Protein 9Q1B (pdb70)

Radius of gyration: 26.71 Å; Cα contacts (8 Å, |Δi|>4): 806; chains: 3; bounding box: 61×84×49 Å

InterPro domains:
  IPR002703 Levivirus coat protein [PF01819] (4-130)
  IPR015954 Bacteriophage RNA-type, capsid [G3DSA:3.30.380.10] (2-130)
  IPR015954 Bacteriophage RNA-type, capsid [SSF55405] (3-130)

Foldseek 3Di:
DDPQAKDFPACPPPPPTWIWHFDDCPPQKTKTWTPDPPQQIKIKIWHKDCPDPFKIKIKIKIKHFQWDWDQDPNRTDIHGPDIDMDIDIDMDTPPQDPVNVVVVVVVVCVCCDPPDQVVVQVVVVHDGD/DDDQAKDFPADDPPPPTWIWGWDDCPPNKTKTWTPAPPLAIWMKIWDWDAPDPFKIKIWIKIKHFADVVDDGPDDDPDSVVTIDMDTDMDIDTPPQDPVNVVVVVVVVCVVCPPPDDPVVQVVVVHDHD/DDPQAKDFPACPDPPPTFIWHWDDCPPNKTKTWTDDDRQQIKIKIWHWDCPDPFKIKMKIKIKHFQWDWDADPNDIDIHGPDIDMDIDMDIDTPPQDPVNVVVVVVVVCVCCDPPDQPVVQVVVVHDHD

Nearest PDB structures (foldseek):
  1aq3-assembly1_A  TM=1.005E+00  e=5.601E-22  Escherichia phage MS2
  2c4y-assembly1_A-15  TM=1.005E+00  e=6.259E-22  Escherichia phage MS2
  1mst-assembly1_C  TM=9.933E-01  e=1.032E-21  Escherichia phage MS2
  1aq4-assembly1_C  TM=9.917E-01  e=3.133E-21  unclassified
  1frs-assembly1_A  TM=1.000E+00  e=2.446E-20  Enterobacteria phage fr

Sequence (387 aa):
ASNFTQFVLVDNGGTGDVTVAPSNFANGVAEWISSNSRSQAYKVTCSVRQSSAQNRKYTIKVEVPKVATQTVGGVELPVAAWRSYLNMELTIPIFATNSDCELIVKAMQGLLKDGNPIPSAIAANSGIYASNFTQFVLVDNGGTGDVTVAPSNFANGVAEWISSNSRSQAYKVTCSVRQSSAQNRKYTIKVEVPKVATQTVGGVELPVAAWRSYLNMELTIPIFATNSDCELIVKAMQGLLKDGNPIPSAIAANSGIYASNFTQFVLVDNGGTGDVTVAPSNFANGVAEWISSNSRSQAYKVTCSVRQSSAQNRKYTIKVEVPKVATQTVGGVELPVAAWRSYLNMELTIPIFATNSDCELIVKAMQGLLKDGNPIPSAIAANSGIY

Organism: Escherichia phage MS2 (NCBI:txid12022)

Secondary structure (DSSP, 8-state):
--S---EEEE-SSSSS-EEEEEEE-GGG-EEEEESS-TTT--EEEEEEEEEETTEEEEEEEEEEEEEEEEEETTEEEEEEEEEEEEEEEEEEETT--HHHHHHHHHHHHHHT-TTSHHHHHHHTT----/------EEEE-STTSS-EEEEEEE-GGG-EEEE-SS-TTTS-EEEEEEEE-SSSEEEEEEEEEEE--TT--TTS--SSGGGTEEEEEEEEEEETT--HHHHHHHHHHHHHHT-TTSHHHHHHHTT----/--S-S-EEEE--TTSS-EEEEEEE-GGG-EEEEESS-GGG--EEEEEEEEEETTEEEEEEEEEEEEEEEEEETTEEEEEEEEEEEEEEEEEEETT--HHHHHHHHHHHHHHT-TTSHHHHHHHTT----

B-factor: mean 12.15, std 10.28, range [1.34, 68.84]

Structure (mmCIF, N/CA/C/O backbone):
data_9Q1B
#
_entry.id   9Q1B
#
_cell.length_a   1.00
_cell.length_b   1.00
_cell.length_c   1.00
_cell.angle_alpha   90.00
_cell.angle_beta   90.00
_cell.angle_gamma   90.00
#
_symmetry.space_group_name_H-M   'P 1'
#
loop_
_entity.id
_entity.type
_entity.pdbx_description
1 polymer 'Capsid protein'
2 water water
#
loop_
_atom_site.group_PDB
_atom_site.id
_atom_site.type_symbol
_atom_site.label_atom_id
_atom_site.label_alt_id
_atom_site.label_comp_id
_atom_site.label_asym_id
_atom_site.label_entity_id
_atom_site.label_seq_id
_atom_site.pdbx_PDB_ins_code
_atom_site.Cartn_x
_atom_site.Cartn_y
_atom_site.Cartn_z
_atom_site.occupancy
_atom_site.B_iso_or_equiv
_atom_site.auth_seq_id
_atom_site.auth_comp_id
_atom_site.auth_asym_id
_atom_site.auth_atom_id
_atom_site.pdbx_PDB_model_num
ATOM 1 N N . ALA A 1 1 ? 107.86469 175.91733 103.14164 1.000 28.03033 1 ALA A N 1
ATOM 2 C CA . ALA A 1 1 ? 109.16083 175.78651 102.48738 1.000 26.39047 1 ALA A CA 1
ATOM 3 C C . ALA A 1 1 ? 110.20690 176.65988 103.17090 1.000 22.57187 1 ALA A C 1
ATOM 4 O O . ALA A 1 1 ? 109.87545 177.67739 103.77677 1.000 22.00135 1 ALA A O 1
ATOM 6 N N . SER A 1 2 ? 111.46919 176.24913 103.07081 1.000 21.96324 2 SER A N 1
ATOM 7 C CA . SER A 1 2 ? 112.55854 177.01114 103.66563 1.000 14.83143 2 SER A CA 1
ATOM 8 C C . SER A 1 2 ? 112.63830 178.40557 103.05727 1.000 13.89844 2 SER A C 1
ATOM 9 O O . SER A 1 2 ? 112.45652 178.58659 101.85077 1.000 19.20995 2 SER A O 1
ATOM 12 N N . ASN A 1 3 ? 112.90409 179.39707 103.90391 1.000 9.14264 3 ASN A N 1
ATOM 13 C CA . ASN A 1 3 ? 113.12373 180.76204 103.44638 1.000 8.49854 3 ASN A CA 1
ATOM 14 C C . ASN A 1 3 ? 114.59457 181.06797 103.19142 1.000 8.31800 3 ASN A C 1
ATOM 15 O O . ASN A 1 3 ? 114.91921 182.19117 102.79610 1.000 11.10274 3 ASN A O 1
ATOM 20 N N . PHE A 1 4 ? 115.48585 180.10080 103.41645 1.000 8.26203 4 PHE A N 1
ATOM 21 C CA . PHE A 1 4 ? 116.92342 180.28238 103.21053 1.000 7.96115 4 PHE A CA 1
ATOM 22 C C . PHE A 1 4 ? 117.23542 179.99529 101.74322 1.000 8.18168 4 PHE A C 1
ATOM 23 O O . PHE A 1 4 ? 117.72624 178.92813 101.37235 1.000 11.81285 4 PHE A O 1
ATOM 31 N N . THR A 1 5 ? 116.94030 180.97596 100.89159 1.000 8.87341 5 THR A N 1
ATOM 32 C CA . THR A 1 5 ? 117.09378 180.82458 99.45134 1.000 9.21250 5 THR A CA 1
ATOM 33 C C . THR A 1 5 ? 117.95109 181.95255 98.89068 1.000 7.45962 5 THR A C 1
ATOM 34 O O . THR A 1 5 ? 118.17275 182.97711 99.54017 1.000 11.26546 5 THR A O 1
ATOM 38 N N . GLN A 1 6 ? 118.43527 181.74920 97.66744 1.000 9.11948 6 GLN A N 1
ATOM 39 C CA . GLN A 1 6 ? 119.22122 182.77523 96.99705 1.000 5.96111 6 GLN A CA 1
ATOM 40 C C . GLN A 1 6 ? 118.32179 183.90509 96.50644 1.000 8.62366 6 GLN A C 1
ATOM 41 O O . GLN A 1 6 ? 117.13371 183.71226 96.23610 1.000 11.85239 6 GLN A O 1
ATOM 47 N N . PHE A 1 7 ? 118.90245 185.09807 96.39300 1.000 6.91071 7 PHE A N 1
ATOM 48 C CA . PHE A 1 7 ? 118.15306 186.26062 95.94128 1.000 7.48828 7 PHE A CA 1
ATOM 49 C C . PHE A 1 7 ? 119.10011 187.24905 95.27685 1.000 6.77650 7 PHE A C 1
ATOM 50 O O . PHE A 1 7 ? 120.31566 187.21070 95.47918 1.000 8.50023 7 PHE A O 1
ATOM 58 N N . VAL A 1 8 ? 118.52056 188.14016 94.47810 1.000 8.31356 8 VAL A N 1
ATOM 59 C CA . VAL A 1 8 ? 119.28737 189.14265 93.74562 1.000 10.73742 8 VAL A CA 1
ATOM 60 C C . VAL A 1 8 ? 119.56178 190.31201 94.68536 1.000 10.42007 8 VAL A C 1
ATOM 61 O O . VAL A 1 8 ? 118.64430 191.04031 95.06901 1.000 16.14726 8 VAL A O 1
ATOM 65 N N . LEU A 1 9 ? 120.82817 190.48667 95.06646 1.000 8.99495 9 LEU A N 1
ATOM 66 C CA . LEU A 1 9 ? 121.19163 191.60969 95.92336 1.000 6.31089 9 LEU A CA 1
ATOM 67 C C . LEU A 1 9 ? 121.20256 192.92056 95.14505 1.000 8.25041 9 LEU A C 1
ATOM 68 O O . LEU A 1 9 ? 120.71737 193.94542 95.63712 1.000 11.17283 9 LEU A O 1
ATOM 73 N N . VAL A 1 10 ? 121.75172 192.90909 93.93347 1.000 11.41347 10 VAL A N 1
ATOM 74 C CA . VAL A 1 10 ? 121.81797 194.08884 93.07831 1.000 9.53449 10 VAL A CA 1
ATOM 75 C C . VAL A 1 10 ? 121.13186 193.75415 91.76379 1.000 10.94248 10 VAL A C 1
ATOM 76 O O . VAL A 1 10 ? 121.60639 192.89358 91.01263 1.000 18.98093 10 VAL A O 1
ATOM 80 N N . ASP A 1 11 ? 120.02974 194.43968 91.47902 1.000 13.32998 11 ASP A N 1
ATOM 81 C CA . ASP A 1 11 ? 119.24745 194.20407 90.27159 1.000 22.91186 11 ASP A CA 1
ATOM 82 C C . ASP A 1 11 ? 119.66035 195.22198 89.21444 1.000 31.58695 11 ASP A C 1
ATOM 83 O O . ASP A 1 11 ? 119.37594 196.41679 89.34735 1.000 31.57603 11 ASP A O 1
ATOM 88 N N . ASN A 1 12 ? 120.33192 194.74564 88.16830 1.000 33.48505 12 ASN A N 1
ATOM 89 C CA . ASN A 1 12 ? 120.74109 195.57608 87.04492 1.000 36.05664 12 ASN A CA 1
ATOM 90 C C . ASN A 1 12 ? 119.83879 195.39945 85.83067 1.000 41.77291 12 ASN A C 1
ATOM 91 O O . ASN A 1 12 ? 120.20505 195.82545 84.73134 1.000 47.86021 12 ASN A O 1
ATOM 96 N N . GLY A 1 13 ? 118.67458 194.78228 86.00236 1.000 42.47472 13 GLY A N 1
ATOM 97 C CA . GLY A 1 13 ? 117.74521 194.57556 84.91397 1.000 47.57824 13 GLY A CA 1
ATOM 98 C C . GLY A 1 13 ? 117.83110 193.23426 84.22230 1.000 56.09944 13 GLY A C 1
ATOM 99 O O . GLY A 1 13 ? 117.23781 193.07500 83.14972 1.000 62.93115 13 GLY A O 1
ATOM 100 N N . GLY A 1 14 ? 118.54598 192.26786 84.79507 1.000 51.76356 14 GLY A N 1
ATOM 101 C CA . GLY A 1 14 ? 118.67533 190.94148 84.23238 1.000 51.09164 14 GLY A CA 1
ATOM 102 C C . GLY A 1 14 ? 120.06254 190.60667 83.72914 1.000 54.75420 14 GLY A C 1
ATOM 103 O O . GLY A 1 14 ? 120.40366 189.41997 83.64062 1.000 57.50546 14 GLY A O 1
ATOM 104 N N . THR A 1 15 ? 120.87107 191.61050 83.39972 1.000 53.07698 15 THR A N 1
ATOM 105 C CA . THR A 1 15 ? 122.24051 191.41066 82.94650 1.000 56.14775 15 THR A CA 1
ATOM 106 C C . THR A 1 15 ? 123.18554 192.09230 83.92316 1.000 49.59338 15 THR A C 1
ATOM 107 O O . THR A 1 15 ? 123.04013 193.28699 84.20114 1.000 48.76957 15 THR A O 1
ATOM 111 N N . GLY A 1 16 ? 124.15320 191.33703 84.43492 1.000 40.30618 16 GLY A N 1
ATOM 112 C CA . GLY A 1 16 ? 125.05114 191.85842 85.44186 1.000 39.85544 16 GLY A CA 1
ATOM 113 C C . GLY A 1 16 ? 124.48194 191.90180 86.84063 1.000 36.18039 16 GLY A C 1
ATOM 114 O O . GLY A 1 16 ? 125.07512 192.54767 87.71155 1.000 35.80247 16 GLY A O 1
ATOM 115 N N . ASP A 1 17 ? 123.34803 191.24602 87.08166 1.000 34.83864 17 ASP A N 1
ATOM 116 C CA . ASP A 1 17 ? 122.77217 191.20844 88.41916 1.000 25.83853 17 ASP A CA 1
ATOM 117 C C . ASP A 1 17 ? 123.70980 190.49360 89.38170 1.000 21.57805 17 ASP A C 1
ATOM 118 O O . ASP A 1 17 ? 124.37847 189.52263 89.01834 1.000 27.47280 17 ASP A O 1
ATOM 123 N N . VAL A 1 18 ? 123.75826 190.97966 90.61650 1.000 15.41360 18 VAL A N 1
ATOM 124 C CA . VAL A 1 18 ? 124.55232 190.36316 91.67059 1.000 11.51658 18 VAL A CA 1
ATOM 125 C C . VAL A 1 18 ? 123.63177 189.47024 92.48818 1.000 12.60597 18 VAL A C 1
ATOM 126 O O . VAL A 1 18 ? 122.69196 189.95366 93.12989 1.000 14.75341 18 VAL A O 1
ATOM 130 N N . THR A 1 19 ? 123.89958 188.17001 92.46411 1.000 12.82688 19 THR A N 1
ATOM 131 C CA . THR A 1 19 ? 123.12033 187.18635 93.19894 1.000 11.12214 19 THR A CA 1
ATOM 132 C C . THR A 1 19 ? 123.95194 186.63602 94.34820 1.000 7.35598 19 THR A C 1
ATOM 133 O O . THR A 1 19 ? 125.14502 186.36299 94.18826 1.000 11.25728 19 THR A O 1
ATOM 137 N N . VAL A 1 20 ? 123.32284 186.49318 95.51001 1.000 6.30629 20 VAL A N 1
ATOM 138 C CA . VAL A 1 20 ? 123.93916 185.86593 96.67013 1.000 3.96044 20 VAL A CA 1
ATOM 139 C C . VAL A 1 20 ? 123.13026 184.62603 97.02256 1.000 3.96670 20 VAL A C 1
ATOM 140 O O . VAL A 1 20 ? 121.89639 184.63717 96.95775 1.000 8.69311 20 VAL A O 1
ATOM 144 N N . ALA A 1 21 ? 123.82912 183.55299 97.37780 1.000 3.10314 21 ALA A N 1
ATOM 145 C CA . ALA A 1 21 ? 123.20160 182.27469 97.65743 1.000 3.95758 21 ALA A CA 1
ATOM 146 C C . ALA A 1 21 ? 123.58471 181.79499 99.05118 1.000 2.84193 21 ALA A C 1
ATOM 147 O O . ALA A 1 21 ? 124.64024 182.17277 99.56722 1.000 3.30396 21 ALA A O 1
ATOM 149 N N . PRO A 1 22 ? 122.74377 180.97815 99.68951 1.000 4.62297 22 PRO A N 1
ATOM 150 C CA . PRO A 1 22 ? 123.07120 180.49061 101.03503 1.000 2.88034 22 PRO A CA 1
ATOM 151 C C . PRO A 1 22 ? 124.42185 179.79189 101.05716 1.000 2.38153 22 PRO A C 1
ATOM 152 O O . PRO A 1 22 ? 124.74644 178.99929 100.17174 1.000 6.13885 22 PRO A O 1
ATOM 156 N N . SER A 1 23 ? 125.21417 180.09918 102.08195 1.000 2.31267 23 SER A N 1
ATOM 157 C CA . SER A 1 23 ? 126.57241 179.58201 102.18263 1.000 2.93118 23 SER A CA 1
ATOM 158 C C . SER A 1 23 ? 126.94695 179.03533 103.55148 1.000 4.06935 23 SER A C 1
ATOM 159 O O . SER A 1 23 ? 127.88120 178.22871 103.62539 1.000 5.65173 23 SER A O 1
ATOM 162 N N . ASN A 1 24 ? 126.27219 179.43702 104.62748 1.000 3.06164 24 ASN A N 1
ATOM 163 C CA . ASN A 1 24 ? 126.62229 178.96034 105.95803 1.000 3.23532 24 ASN A CA 1
ATOM 164 C C . ASN A 1 24 ? 125.48368 179.26930 106.92063 1.000 3.64432 24 ASN A C 1
ATOM 165 O O . ASN A 1 24 ? 124.82517 180.30384 106.79847 1.000 7.66792 24 ASN A O 1
ATOM 170 N N . PHE A 1 25 ? 125.26043 178.36094 107.87431 1.000 4.71676 25 PHE A N 1
ATOM 171 C CA . PHE A 1 25 ? 124.34426 178.59828 108.98460 1.000 4.18524 25 PHE A CA 1
ATOM 172 C C . PHE A 1 25 ? 124.99378 178.23507 110.31538 1.000 4.86146 25 PHE A C 1
ATOM 173 O O . PHE A 1 25 ? 124.29061 178.00775 111.30349 1.000 9.97061 25 PHE A O 1
ATOM 181 N N . ALA A 1 26 ? 126.32046 178.16971 110.35799 1.000 7.62416 26 ALA A N 1
ATOM 182 C CA . ALA A 1 26 ? 127.01291 177.79003 111.58012 1.000 7.72610 26 ALA A CA 1
ATOM 183 C C . ALA A 1 26 ? 126.83677 178.85494 112.65525 1.000 9.78197 26 ALA A C 1
ATOM 184 O O . ALA A 1 26 ? 126.83710 180.05511 112.36972 1.000 9.77032 26 ALA A O 1
ATOM 186 N N . ASN A 1 27 ? 126.67710 178.40074 113.89891 1.000 8.13632 27 ASN A N 1
ATOM 187 C CA . ASN A 1 27 ? 126.55667 179.25910 115.07670 1.000 8.63149 27 ASN A CA 1
ATOM 188 C C . ASN A 1 27 ? 125.32147 180.15526 115.03031 1.000 8.41081 27 ASN A C 1
ATOM 189 O O . ASN A 1 27 ? 125.27080 181.18062 115.71451 1.000 15.60208 27 ASN A O 1
ATOM 194 N N . GLY A 1 28 ? 124.31710 179.78817 114.24043 1.000 4.92341 28 GLY A N 1
ATOM 195 C CA . GLY A 1 28 ? 123.07264 180.52695 114.20872 1.000 7.19835 28 GLY A CA 1
ATOM 196 C C . GLY A 1 28 ? 123.07976 181.78747 113.37568 1.000 6.34503 28 GLY A C 1
ATOM 197 O O . GLY A 1 28 ? 122.16337 182.60440 113.51549 1.000 10.45344 28 GLY A O 1
ATOM 198 N N . VAL A 1 29 ? 124.07699 181.97773 112.51829 1.000 5.16826 29 VAL A N 1
ATOM 199 C CA . VAL A 1 29 ? 124.16451 183.14698 111.65111 1.000 4.40627 29 VAL A CA 1
ATOM 200 C C . VAL A 1 29 ? 123.98186 182.67132 110.21686 1.000 3.19822 29 VAL A C 1
ATOM 201 O O . VAL A 1 29 ? 124.81631 181.92517 109.69072 1.000 6.96449 29 VAL A O 1
ATOM 205 N N . ALA A 1 30 ? 122.89504 183.09839 109.57930 1.000 1.74802 30 ALA A N 1
ATOM 206 C CA . ALA A 1 30 ? 122.65787 182.76069 108.18292 1.000 2.72038 30 ALA A CA 1
ATOM 207 C C . ALA A 1 30 ? 123.52462 183.63997 107.29197 1.000 2.51632 30 ALA A C 1
ATOM 208 O O . ALA A 1 30 ? 123.55445 184.86104 107.46049 1.000 3.58252 30 ALA A O 1
ATOM 210 N N . GLU A 1 31 ? 124.22542 183.02039 106.34436 1.000 3.22696 31 GLU A N 1
ATOM 211 C CA . GLU A 1 31 ? 125.17057 183.71215 105.47790 1.000 2.00180 31 GLU A CA 1
ATOM 212 C C . GLU A 1 31 ? 124.81590 183.47880 104.01587 1.000 2.13737 31 GLU A C 1
ATOM 213 O O . GLU A 1 31 ? 124.45180 182.36593 103.62503 1.000 4.55882 31 GLU A O 1
ATOM 219 N N . TRP A 1 32 ? 124.91449 184.53961 103.21791 1.000 1.81310 32 TRP A N 1
ATOM 220 C CA . TRP A 1 32 ? 124.83378 184.47531 101.76537 1.000 2.34770 32 TRP A CA 1
ATOM 221 C C . TRP A 1 32 ? 126.11559 185.06107 101.18752 1.000 2.08863 32 TRP A C 1
ATOM 222 O O . TRP A 1 32 ? 126.66348 186.02091 101.73782 1.000 4.40655 32 TRP A O 1
ATOM 233 N N . ILE A 1 33 ? 126.60185 184.48770 100.08449 1.000 3.31634 33 ILE A N 1
ATOM 234 C CA . ILE A 1 33 ? 127.74814 185.04339 99.37071 1.000 1.83171 33 ILE A CA 1
ATOM 235 C C . ILE A 1 33 ? 127.51647 184.93861 97.87022 1.000 2.00969 33 ILE A C 1
ATOM 236 O O . ILE A 1 33 ? 126.80683 184.05103 97.38823 1.000 4.36797 33 ILE A O 1
ATOM 241 N N . SER A 1 34 ? 128.12888 185.85971 97.13129 1.000 3.63401 34 SER A N 1
ATOM 242 C CA . SER A 1 34 ? 128.11125 185.81762 95.67985 1.000 4.73543 34 SER A CA 1
ATOM 243 C C . SER A 1 34 ? 129.08311 184.75347 95.17241 1.000 6.03353 34 SER A C 1
ATOM 244 O O . SER A 1 34 ? 129.93564 184.24876 95.90644 1.000 6.80833 34 SER A O 1
ATOM 247 N N . SER A 1 35 ? 128.94391 184.41139 93.89079 1.000 7.50177 35 SER A N 1
ATOM 248 C CA . SER A 1 35 ? 129.78752 183.39439 93.26104 1.000 10.62468 35 SER A CA 1
ATOM 249 C C . SER A 1 35 ? 131.11686 184.02616 92.84555 1.000 13.83973 35 SER A C 1
ATOM 250 O O . SER A 1 35 ? 131.38557 184.30305 91.67535 1.000 22.79348 35 SER A O 1
ATOM 253 N N . ASN A 1 36 ? 131.95961 184.25429 93.84824 1.000 13.22455 36 ASN A N 1
ATOM 254 C CA . ASN A 1 36 ? 133.30042 184.78448 93.65470 1.000 13.64591 36 ASN A CA 1
ATOM 255 C C . ASN A 1 36 ? 134.22395 184.12463 94.66676 1.000 12.99566 36 ASN A C 1
ATOM 256 O O . ASN A 1 36 ? 133.79848 183.30431 95.48511 1.000 21.52181 36 ASN A O 1
ATOM 261 N N . SER A 1 37 ? 135.49918 184.48952 94.61277 1.000 11.52686 37 SER A N 1
ATOM 262 C CA . SER A 1 37 ? 136.40346 184.13449 95.69211 1.000 10.93248 37 SER A CA 1
ATOM 263 C C . SER A 1 37 ? 135.99008 184.86239 96.96542 1.000 8.27131 37 SER A C 1
ATOM 264 O O . SER A 1 37 ? 135.36442 185.92452 96.92331 1.000 12.20407 37 SER A O 1
ATOM 267 N N . ARG A 1 38 ? 136.33898 184.27142 98.10975 1.000 9.46615 38 ARG A N 1
ATOM 268 C CA . ARG A 1 38 ? 136.01953 184.89548 99.38983 1.000 10.07234 38 ARG A CA 1
ATOM 269 C C . ARG A 1 38 ? 136.63328 186.28586 99.50983 1.000 8.24342 38 ARG A C 1
ATOM 270 O O . ARG A 1 38 ? 136.08792 187.14640 100.20971 1.000 12.53191 38 ARG A O 1
ATOM 278 N N . SER A 1 39 ? 137.76087 186.52497 98.83633 1.000 9.77122 39 SER A N 1
ATOM 279 C CA . SER A 1 39 ? 138.39570 187.83690 98.89883 1.000 7.05086 39 SER A CA 1
ATOM 280 C C . SER A 1 39 ? 137.56731 188.90688 98.19577 1.000 5.95767 39 SER A C 1
ATOM 281 O O . SER A 1 39 ? 137.61403 190.07634 98.59082 1.000 10.96371 39 SER A O 1
ATOM 284 N N . GLN A 1 40 ? 136.80417 188.53495 97.16562 1.000 5.32195 40 GLN A N 1
ATOM 285 C CA . GLN A 1 40 ? 136.06759 189.49793 96.35682 1.000 6.69547 40 GLN A CA 1
ATOM 286 C C . GLN A 1 40 ? 134.55484 189.33570 96.41459 1.000 5.65757 40 GLN A C 1
ATOM 287 O O . GLN A 1 40 ? 133.84810 190.03432 95.67979 1.000 8.81960 40 GLN A O 1
ATOM 293 N N . ALA A 1 41 ? 134.03561 188.44632 97.25082 1.000 7.02130 41 ALA A N 1
ATOM 294 C CA . ALA A 1 41 ? 132.61452 188.14116 97.21995 1.000 7.59231 41 ALA A CA 1
ATOM 295 C C . ALA A 1 41 ? 131.79848 189.18765 97.97007 1.000 5.22980 41 ALA A C 1
ATOM 296 O O . ALA A 1 41 ? 132.26321 189.79955 98.93505 1.000 7.48824 41 ALA A O 1
ATOM 298 N N . TYR A 1 42 ? 130.57118 189.39615 97.50163 1.000 4.33654 42 TYR A N 1
ATOM 299 C CA . TYR A 1 42 ? 129.56551 190.06234 98.31164 1.000 4.86369 42 TYR A CA 1
ATOM 300 C C . TYR A 1 42 ? 129.16397 189.14985 99.46787 1.000 3.81225 42 TYR A C 1
ATOM 301 O O . TYR A 1 42 ? 129.31533 187.92744 99.40680 1.000 8.19173 42 TYR A O 1
ATOM 310 N N . LYS A 1 43 ? 128.65026 189.75350 100.53520 1.000 4.28581 43 LYS A N 1
ATOM 311 C CA . LYS A 1 43 ? 128.31610 188.99672 101.73210 1.000 3.96801 43 LYS A CA 1
ATOM 312 C C . LYS A 1 43 ? 127.06605 189.56949 102.38142 1.000 3.34682 43 LYS A C 1
ATOM 313 O O . LYS A 1 43 ? 126.91866 190.78874 102.49264 1.000 9.50080 43 LYS A O 1
ATOM 319 N N . VAL A 1 44 ? 126.16583 188.68271 102.79963 1.000 2.16109 44 VAL A N 1
ATOM 320 C CA . VAL A 1 44 ? 124.99137 189.04745 103.58349 1.000 2.27876 44 VAL A CA 1
ATOM 321 C C . VAL A 1 44 ? 124.89131 188.08181 104.75438 1.000 2.19814 44 VAL A C 1
ATOM 322 O O . VAL A 1 44 ? 125.05292 186.86965 104.57641 1.000 4.67934 44 VAL A O 1
ATOM 326 N N . THR A 1 45 ? 124.63475 188.61534 105.94709 1.000 2.66095 45 THR A N 1
ATOM 327 C CA . THR A 1 45 ? 124.40625 187.80020 107.12978 1.000 1.93116 45 THR A CA 1
ATOM 328 C C . THR A 1 45 ? 123.16843 188.29440 107.86416 1.000 2.40615 45 THR A C 1
ATOM 329 O O . THR A 1 45 ? 122.79418 189.46626 107.76993 1.000 3.18109 45 THR A O 1
ATOM 333 N N . CYS A 1 46 ? 122.53451 187.38297 108.59871 1.000 2.02708 46 CYS A N 1
ATOM 334 C CA . CYS A 1 46 ? 121.33420 187.72081 109.35151 1.000 3.06650 46 CYS A CA 1
ATOM 335 C C . CYS A 1 46 ? 121.19244 186.76187 110.51950 1.000 4.23842 46 CYS A C 1
ATOM 336 O O . CYS A 1 46 ? 121.33825 185.54877 110.34740 1.000 5.24244 46 CYS A O 1
ATOM 339 N N . SER A 1 47 ? 120.91228 187.30913 111.69808 1.000 4.41345 47 SER A N 1
ATOM 340 C CA . SER A 1 47 ? 120.61301 186.50864 112.87281 1.000 4.47330 47 SER A CA 1
ATOM 341 C C . SER A 1 47 ? 119.54648 187.22011 113.69196 1.000 3.25805 47 SER A C 1
ATOM 342 O O . SER A 1 47 ? 119.37588 188.43801 113.60377 1.000 6.35091 47 SER A O 1
ATOM 345 N N . VAL A 1 48 ? 118.82346 186.43990 114.48886 1.000 4.01444 48 VAL A N 1
ATOM 346 C CA . VAL A 1 48 ? 117.76398 186.94968 115.34938 1.000 3.90921 48 VAL A CA 1
ATOM 347 C C . VAL A 1 48 ? 117.91766 186.31365 116.72406 1.000 4.59623 48 VAL A C 1
ATOM 348 O O . VAL A 1 48 ? 118.28328 185.13837 116.83812 1.000 11.77669 48 VAL A O 1
ATOM 352 N N . ARG A 1 49 ? 117.67209 187.09855 117.76978 1.000 5.34213 49 ARG A N 1
ATOM 353 C CA . ARG A 1 49 ? 117.79809 186.59248 119.12695 1.000 8.02869 49 ARG A CA 1
ATOM 354 C C . ARG A 1 49 ? 116.80888 187.31116 120.03035 1.000 7.61680 49 ARG A C 1
ATOM 355 O O . ARG A 1 49 ? 116.27985 188.37216 119.69139 1.000 10.61428 49 ARG A O 1
ATOM 363 N N . GLN A 1 50 ? 116.55995 186.70589 121.18740 1.000 9.14059 50 GLN A N 1
ATOM 364 C CA . GLN A 1 50 ? 115.73396 187.30836 122.23034 1.000 10.32192 50 GLN A CA 1
ATOM 365 C C . GLN A 1 50 ? 116.61842 188.27936 123.00319 1.000 14.04314 50 GLN A C 1
ATOM 366 O O . GLN A 1 50 ? 117.31326 187.90564 123.94849 1.000 23.13643 50 GLN A O 1
ATOM 372 N N . SER A 1 51 ? 116.60249 189.54777 122.58293 1.000 15.10545 51 SER A N 1
ATOM 373 C CA . SER A 1 51 ? 117.48505 190.54255 123.18808 1.000 16.96804 51 SER A CA 1
ATOM 374 C C . SER A 1 51 ? 117.11601 190.80251 124.64343 1.000 21.02049 51 SER A C 1
ATOM 375 O O . SER A 1 51 ? 117.99541 191.02273 125.48381 1.000 26.77802 51 SER A O 1
ATOM 378 N N . SER A 1 52 ? 115.82446 190.79172 124.95698 1.000 16.19621 52 SER A N 1
ATOM 379 C CA . SER A 1 52 ? 115.34695 190.89599 126.32664 1.000 20.21024 52 SER A CA 1
ATOM 380 C C . SER A 1 52 ? 114.08576 190.05425 126.44885 1.000 14.03394 52 SER A C 1
ATOM 381 O O . SER A 1 52 ? 113.62976 189.44275 125.47929 1.000 18.64162 52 SER A O 1
ATOM 384 N N . ALA A 1 53 ? 113.50753 190.03631 127.65140 1.000 18.59834 53 ALA A N 1
ATOM 385 C CA . ALA A 1 53 ? 112.34275 189.19149 127.89443 1.000 18.30580 53 ALA A CA 1
ATOM 386 C C . ALA A 1 53 ? 111.17746 189.54630 126.97943 1.000 14.37677 53 ALA A C 1
ATOM 387 O O . ALA A 1 53 ? 110.34489 188.68495 126.67727 1.000 22.64935 53 ALA A O 1
ATOM 389 N N . GLN A 1 54 ? 111.10098 190.79765 126.51949 1.000 10.41993 54 GLN A N 1
ATOM 390 C CA . GLN A 1 54 ? 109.94418 191.25222 125.75705 1.000 10.81864 54 GLN A CA 1
ATOM 391 C C . GLN A 1 54 ? 110.32473 191.88866 124.42219 1.000 8.08343 54 GLN A C 1
ATOM 392 O O . GLN A 1 54 ? 109.49135 192.56038 123.80808 1.000 7.86157 54 GLN A O 1
ATOM 398 N N . ASN A 1 55 ? 111.55288 191.68110 123.94774 1.000 10.21200 55 ASN A N 1
ATOM 399 C CA . ASN A 1 55 ? 111.97016 192.21054 122.65685 1.000 6.93634 55 ASN A CA 1
ATOM 400 C C . ASN A 1 55 ? 112.83555 191.19375 121.92620 1.000 8.97527 55 ASN A C 1
ATOM 401 O O . ASN A 1 55 ? 113.57285 190.42185 122.54420 1.000 10.11885 55 ASN A O 1
ATOM 406 N N . ARG A 1 56 ? 112.73836 191.21171 120.59932 1.000 7.02286 56 ARG A N 1
ATOM 407 C CA . ARG A 1 56 ? 113.58072 190.42035 119.71368 1.000 5.08835 56 ARG A CA 1
ATOM 408 C C . ARG A 1 56 ? 114.36706 191.36344 118.81393 1.000 4.72102 56 ARG A C 1
ATOM 409 O O . ARG A 1 56 ? 113.85458 192.40925 118.40552 1.000 8.25535 56 ARG A O 1
ATOM 417 N N . LYS A 1 57 ? 115.61024 190.99719 118.50516 1.000 4.45730 57 LYS A N 1
ATOM 418 C CA . LYS A 1 57 ? 116.49785 191.85584 117.72830 1.000 4.61085 57 LYS A CA 1
ATOM 419 C C . LYS A 1 57 ? 117.05524 191.09408 116.53583 1.000 3.80095 57 LYS A C 1
ATOM 420 O O . LYS A 1 57 ? 117.67779 190.04090 116.70559 1.000 6.57606 57 LYS A O 1
ATOM 426 N N . TYR A 1 58 ? 116.84137 191.63518 115.33850 1.000 4.24479 58 TYR A N 1
ATOM 427 C CA . TYR A 1 58 ? 117.50423 191.16248 114.13148 1.000 2.41165 58 TYR A CA 1
ATOM 428 C C . TYR A 1 58 ? 118.80909 191.92225 113.93358 1.000 3.34368 58 TYR A C 1
ATOM 429 O O . TYR A 1 58 ? 118.86538 193.14040 114.12099 1.000 7.46075 58 TYR A O 1
ATOM 438 N N . THR A 1 59 ? 119.85838 191.19643 113.55767 1.000 4.39810 59 THR A N 1
ATOM 439 C CA . THR A 1 59 ? 121.15113 191.78657 113.22346 1.000 3.50734 59 THR A CA 1
ATOM 440 C C . THR A 1 59 ? 121.48322 191.40383 111.78752 1.000 3.72719 59 THR A C 1
ATOM 441 O O . THR A 1 59 ? 121.71401 190.22708 111.49179 1.000 9.16593 59 THR A O 1
ATOM 445 N N . ILE A 1 60 ? 121.51077 192.39621 110.90222 1.000 3.68365 60 ILE A N 1
ATOM 446 C CA . ILE A 1 60 ? 121.66538 192.18893 109.46737 1.000 3.02124 60 ILE A CA 1
ATOM 447 C C . ILE A 1 60 ? 122.88539 192.96966 108.99978 1.000 3.17522 60 ILE A C 1
ATOM 448 O O . ILE A 1 60 ? 123.05500 194.13891 109.36253 1.000 5.90858 60 ILE A O 1
ATOM 453 N N . LYS A 1 61 ? 123.73661 192.32116 108.20676 1.000 2.72938 61 LYS A N 1
ATOM 454 C CA . LYS A 1 61 ? 124.97347 192.92578 107.73313 1.000 2.99570 61 LYS A CA 1
ATOM 455 C C . LYS A 1 61 ? 125.16637 192.61368 106.25717 1.000 3.09179 61 LYS A C 1
ATOM 456 O O . LYS A 1 61 ? 124.84479 191.51400 105.79962 1.000 5.59411 61 LYS A O 1
ATOM 462 N N . VAL A 1 62 ? 125.68658 193.59048 105.51722 1.000 4.49711 62 VAL A N 1
ATOM 463 C CA . VAL A 1 62 ? 125.97404 193.45190 104.09497 1.000 3.05429 62 VAL A CA 1
ATOM 464 C C . VAL A 1 62 ? 127.35495 194.03404 103.83044 1.000 4.14514 62 VAL A C 1
ATOM 465 O O . VAL A 1 62 ? 127.72355 195.06092 104.41016 1.000 5.74323 62 VAL A O 1
ATOM 469 N N . GLU A 1 63 ? 128.12299 193.37098 102.96872 1.000 5.24196 63 GLU A N 1
ATOM 470 C CA . GLU A 1 63 ? 129.42697 193.85632 102.53783 1.000 4.86855 63 GLU A CA 1
ATOM 471 C C . GLU A 1 63 ? 129.43298 193.99238 101.02293 1.000 6.41280 63 GLU A C 1
ATOM 472 O O . GLU A 1 63 ? 129.12015 193.03457 100.30917 1.000 6.42334 63 GLU A O 1
ATOM 478 N N . VAL A 1 64 ? 129.78856 195.17682 100.53793 1.000 4.32264 64 VAL A N 1
ATOM 479 C CA . VAL A 1 64 ? 129.86854 195.46945 99.11232 1.000 4.66651 64 VAL A CA 1
ATOM 480 C C . VAL A 1 64 ? 131.33787 195.70788 98.77124 1.000 3.77160 64 VAL A C 1
ATOM 481 O O . VAL A 1 64 ? 131.92816 196.68947 99.24393 1.000 7.39048 64 VAL A O 1
ATOM 485 N N . PRO A 1 65 ? 131.96776 194.84976 97.97497 1.000 5.85666 65 PRO A N 1
ATOM 486 C CA . PRO A 1 65 ? 133.38603 195.02694 97.66061 1.000 5.94631 65 PRO A CA 1
ATOM 487 C C . PRO A 1 65 ? 133.61676 195.82744 96.38955 1.000 4.68205 65 PRO A C 1
ATOM 488 O O . PRO A 1 65 ? 132.81673 195.81977 95.45316 1.000 7.39286 65 PRO A O 1
ATOM 492 N N . LYS A 1 66 ? 134.74903 196.52249 96.37381 1.000 5.09561 66 LYS A N 1
ATOM 493 C CA . LYS A 1 66 ? 135.28030 197.16991 95.17692 1.000 5.39831 66 LYS A CA 1
ATOM 494 C C . LYS A 1 66 ? 136.47661 196.33279 94.73642 1.000 4.22522 66 LYS A C 1
ATOM 495 O O . LYS A 1 66 ? 137.55778 196.42531 95.32401 1.000 6.11071 66 LYS A O 1
ATOM 501 N N . VAL A 1 67 ? 136.27833 195.51604 93.70657 1.000 4.80822 67 VAL A N 1
ATOM 502 C CA . VAL A 1 67 ? 137.25134 194.48885 93.35090 1.000 6.04429 67 VAL A CA 1
ATOM 503 C C . VAL A 1 67 ? 138.44986 195.11452 92.64988 1.000 7.03930 67 VAL A C 1
ATOM 504 O O . VAL A 1 67 ? 138.35241 196.16629 92.00807 1.000 11.48815 67 VAL A O 1
ATOM 508 N N . ALA A 1 68 ? 139.59719 194.45304 92.78028 1.000 8.34042 68 ALA A N 1
ATOM 509 C CA . ALA A 1 68 ? 140.83115 194.88469 92.13867 1.000 7.39665 68 ALA A CA 1
ATOM 510 C C . ALA A 1 68 ? 141.79300 193.70552 92.09762 1.000 8.75725 68 ALA A C 1
ATOM 511 O O . ALA A 1 68 ? 141.56440 192.66791 92.72273 1.000 9.84747 68 ALA A O 1
ATOM 513 N N . THR A 1 69 ? 142.87997 193.88274 91.35203 1.000 9.44575 69 THR A N 1
ATOM 514 C CA . THR A 1 69 ? 143.94543 192.89216 91.25588 1.000 9.49183 69 THR A CA 1
ATOM 515 C C . THR A 1 69 ? 145.21835 193.50629 91.81939 1.000 7.91470 69 THR A C 1
ATOM 516 O O . THR A 1 69 ? 145.67974 194.54181 91.32832 1.000 15.02548 69 THR A O 1
ATOM 520 N N . GLN A 1 70 ? 145.78226 192.87252 92.84276 1.000 6.74870 70 GLN A N 1
ATOM 521 C CA . GLN A 1 70 ? 146.93824 193.39845 93.55545 1.000 9.44163 70 GLN A CA 1
ATOM 522 C C . GLN A 1 70 ? 148.14668 192.50507 93.31491 1.000 11.56369 70 GLN A C 1
ATOM 523 O O . GLN A 1 70 ? 148.05463 191.28007 93.44589 1.000 15.10330 70 GLN A O 1
ATOM 529 N N . THR A 1 71 ? 149.27508 193.12064 92.97018 1.000 12.27858 71 THR A N 1
ATOM 530 C CA . THR A 1 71 ? 150.52654 192.39905 92.76407 1.000 13.07837 71 THR A CA 1
ATOM 531 C C . THR A 1 71 ? 151.25807 192.30790 94.09795 1.000 13.98486 71 THR A C 1
ATOM 532 O O . THR A 1 71 ? 151.70333 193.32353 94.64103 1.000 25.96965 71 THR A O 1
ATOM 536 N N . VAL A 1 72 ? 151.38240 191.09355 94.62441 1.000 16.56855 72 VAL A N 1
ATOM 537 C CA . VAL A 1 72 ? 152.02883 190.84259 95.90751 1.000 17.22262 72 VAL A CA 1
ATOM 538 C C . VAL A 1 72 ? 153.22803 189.94183 95.64746 1.000 19.47784 72 VAL A C 1
ATOM 539 O O . VAL A 1 72 ? 153.06466 188.77625 95.26560 1.000 19.46980 72 VAL A O 1
ATOM 543 N N . GLY A 1 73 ? 154.42800 190.47193 95.86255 1.000 20.66947 73 GLY A N 1
ATOM 544 C CA . GLY A 1 73 ? 155.63657 189.70279 95.60623 1.000 19.88424 73 GLY A CA 1
ATOM 545 C C . GLY A 1 73 ? 155.78274 189.27517 94.16263 1.000 17.71837 73 GLY A C 1
ATOM 546 O O . GLY A 1 73 ? 156.28286 188.17742 93.88883 1.000 22.24137 73 GLY A O 1
ATOM 547 N N . GLY A 1 74 ? 155.34672 190.11691 93.22877 1.000 16.23616 74 GLY A N 1
ATOM 548 C CA . GLY A 1 74 ? 155.41625 189.80507 91.81873 1.000 12.89182 74 GLY A CA 1
ATOM 549 C C . GLY A 1 74 ? 154.29473 188.93926 91.28934 1.000 14.09024 74 GLY A C 1
ATOM 550 O O . GLY A 1 74 ? 154.29837 188.61628 90.09511 1.000 16.79360 74 GLY A O 1
ATOM 551 N N . VAL A 1 75 ? 153.33505 188.55643 92.12769 1.000 13.73977 75 VAL A N 1
ATOM 552 C CA . VAL A 1 75 ? 152.23237 187.68697 91.73440 1.000 13.79488 75 VAL A CA 1
ATOM 553 C C . VAL A 1 75 ? 150.92664 188.44384 91.93047 1.000 9.67755 75 VAL A C 1
ATOM 554 O O . VAL A 1 75 ? 150.72428 189.07945 92.97068 1.000 13.76535 75 VAL A O 1
ATOM 558 N N . GLU A 1 76 ? 150.04569 188.37091 90.93548 1.000 10.43525 76 GLU A N 1
ATOM 559 C CA . GLU A 1 76 ? 148.76956 189.07429 90.96850 1.000 12.33537 76 GLU A CA 1
ATOM 560 C C . GLU A 1 76 ? 147.70432 188.21374 91.63873 1.000 10.38790 76 GLU A C 1
ATOM 561 O O . GLU A 1 76 ? 147.56213 187.02966 91.31965 1.000 14.10935 76 GLU A O 1
ATOM 567 N N . LEU A 1 77 ? 146.95179 188.81627 92.55413 1.000 8.66831 77 LEU A N 1
ATOM 568 C CA . LEU A 1 77 ? 145.93024 188.12066 93.31867 1.000 7.37565 77 LEU A CA 1
ATOM 569 C C . LEU A 1 77 ? 144.62227 188.89588 93.28283 1.000 9.28417 77 LEU A C 1
ATOM 570 O O . LEU A 1 77 ? 144.62765 190.13036 93.26326 1.000 9.77750 77 LEU A O 1
ATOM 575 N N . PRO A 1 78 ? 143.48404 188.19737 93.27852 1.000 12.45945 78 PRO A N 1
ATOM 576 C CA . PRO A 1 78 ? 142.18398 188.88602 93.30491 1.000 9.20123 78 PRO A CA 1
ATOM 577 C C . PRO A 1 78 ? 141.86353 189.35806 94.71589 1.000 6.50637 78 PRO A C 1
ATOM 578 O O . PRO A 1 78 ? 141.75879 188.55429 95.64425 1.000 9.03672 78 PRO A O 1
ATOM 582 N N . VAL A 1 79 ? 141.72012 190.67099 94.87807 1.000 11.31439 79 VAL A N 1
ATOM 583 C CA . VAL A 1 79 ? 141.44374 191.28578 96.16448 1.000 7.23451 79 VAL A CA 1
ATOM 584 C C . VAL A 1 79 ? 140.27404 192.25134 96.00645 1.000 6.74076 79 VAL A C 1
ATOM 585 O O . VAL A 1 79 ? 139.72689 192.43092 94.92021 1.000 8.53750 79 VAL A O 1
ATOM 589 N N . ALA A 1 80 ? 139.89565 192.86905 97.11712 1.000 5.61804 80 ALA A N 1
ATOM 590 C CA . ALA A 1 80 ? 138.96917 193.98924 97.12299 1.000 6.18616 80 ALA A CA 1
ATOM 591 C C . ALA A 1 80 ? 139.73923 195.23786 97.52257 1.000 7.18321 80 ALA A C 1
ATOM 592 O O . ALA A 1 80 ? 140.39571 195.25510 98.56889 1.000 11.00578 80 ALA A O 1
ATOM 594 N N . ALA A 1 81 ? 139.67110 196.27204 96.68214 1.000 6.09861 81 ALA A N 1
ATOM 595 C CA . ALA A 1 81 ? 140.34321 197.52530 97.00753 1.000 5.40512 81 ALA A CA 1
ATOM 596 C C . ALA A 1 81 ? 139.81450 198.09999 98.31423 1.000 7.32183 81 ALA A C 1
ATOM 597 O O . ALA A 1 81 ? 140.58932 198.55876 99.16164 1.000 10.99437 81 ALA A O 1
ATOM 599 N N . TRP A 1 82 ? 138.49858 198.07035 98.49534 1.000 3.97500 82 TRP A N 1
ATOM 600 C CA . TRP A 1 82 ? 137.86853 198.45089 99.75027 1.000 4.16751 82 TRP A CA 1
ATOM 601 C C . TRP A 1 82 ? 136.48120 197.82908 99.78858 1.000 3.08531 82 TRP A C 1
ATOM 602 O O . TRP A 1 82 ? 135.96780 197.34168 98.77881 1.000 4.08591 82 TRP A O 1
ATOM 613 N N . ARG A 1 83 ? 135.88012 197.84862 100.97304 1.000 4.00719 83 ARG A N 1
ATOM 614 C CA . ARG A 1 83 ? 134.54736 197.30191 101.17213 1.000 3.62956 83 ARG A CA 1
ATOM 615 C C . ARG A 1 83 ? 133.67889 198.31413 101.90132 1.000 4.50273 83 ARG A C 1
ATOM 616 O O . ARG A 1 83 ? 134.14729 199.01385 102.80321 1.000 5.30784 83 ARG A O 1
ATOM 624 N N . SER A 1 84 ? 132.41792 198.39090 101.49411 1.000 3.62769 84 SER A N 1
ATOM 625 C CA . SER A 1 84 ? 131.41200 199.19130 102.17592 1.000 3.47763 84 SER A CA 1
ATOM 626 C C . SER A 1 84 ? 130.58834 198.27619 103.07072 1.000 3.92430 84 SER A C 1
ATOM 627 O O . SER A 1 84 ? 130.15289 197.20663 102.63448 1.000 6.91129 84 SER A O 1
ATOM 630 N N . TYR A 1 85 ? 130.38311 198.69221 104.31578 1.000 4.45130 85 TYR A N 1
ATOM 631 C CA . TYR A 1 85 ? 129.72057 197.87015 105.31802 1.000 3.36219 85 TYR A CA 1
ATOM 632 C C . TYR A 1 85 ? 128.40078 198.50500 105.72843 1.000 3.68933 85 TYR A C 1
ATOM 633 O O . TYR A 1 85 ? 128.36278 199.67747 106.11423 1.000 7.54639 85 TYR A O 1
ATOM 642 N N . LEU A 1 86 ? 127.32790 197.72656 105.64397 1.000 4.49072 86 LEU A N 1
ATOM 643 C CA . LEU A 1 86 ? 126.02082 198.10947 106.15585 1.000 3.35007 86 LEU A CA 1
ATOM 644 C C . LEU A 1 86 ? 125.70845 197.25806 107.37743 1.000 5.68978 86 LEU A C 1
ATOM 645 O O . LEU A 1 86 ? 125.82214 196.02908 107.32602 1.000 6.88934 86 LEU A O 1
ATOM 650 N N . ASN A 1 87 ? 125.32928 197.91066 108.47274 1.000 6.85561 87 ASN A N 1
ATOM 651 C CA . ASN A 1 87 ? 124.98268 197.22917 109.71361 1.000 5.52021 87 ASN A CA 1
ATOM 652 C C . ASN A 1 87 ? 123.59939 197.69536 110.13814 1.000 7.19450 87 ASN A C 1
ATOM 653 O O . ASN A 1 87 ? 123.38500 198.89362 110.34517 1.000 13.12021 87 ASN A O 1
ATOM 658 N N . MET A 1 88 ? 122.66686 196.75326 110.25696 1.000 5.57214 88 MET A N 1
ATOM 659 C CA . MET A 1 88 ? 121.28964 197.03675 110.63741 1.000 6.51095 88 MET A CA 1
ATOM 660 C C . MET A 1 88 ? 120.94965 196.27831 111.91111 1.000 6.15220 88 MET A C 1
ATOM 661 O O . MET A 1 88 ? 121.17528 195.06700 111.99379 1.000 8.80666 88 MET A O 1
ATOM 666 N N . GLU A 1 89 ? 120.40345 196.98923 112.89460 1.000 7.35362 89 GLU A N 1
ATOM 667 C CA . GLU A 1 89 ? 119.87722 196.38632 114.11314 1.000 6.14575 89 GLU A CA 1
ATOM 668 C C . GLU A 1 89 ? 118.41627 196.78791 114.24690 1.000 6.37553 89 GLU A C 1
ATOM 669 O O . GLU A 1 89 ? 118.09931 197.98154 114.28213 1.000 10.09897 89 GLU A O 1
ATOM 675 N N . LEU A 1 90 ? 117.53227 195.79562 114.32302 1.000 6.83782 90 LEU A N 1
ATOM 676 C CA . LEU A 1 90 ? 116.09025 196.02351 114.33083 1.000 5.74490 90 LEU A CA 1
ATOM 677 C C . LEU A 1 90 ? 115.49070 195.33758 115.55068 1.000 4.45613 90 LEU A C 1
ATOM 678 O O . LEU A 1 90 ? 115.50865 194.10668 115.64487 1.000 6.85498 90 LEU A O 1
ATOM 683 N N . THR A 1 91 ? 114.95069 196.12935 116.47267 1.000 6.87101 91 THR A N 1
ATOM 684 C CA . THR A 1 91 ? 114.37307 195.61984 117.70953 1.000 4.45165 91 THR A CA 1
ATOM 685 C C . THR A 1 91 ? 112.85349 195.66543 117.61986 1.000 5.16555 91 THR A C 1
ATOM 686 O O . THR A 1 91 ? 112.27587 196.71536 117.32327 1.000 6.91607 91 THR A O 1
ATOM 690 N N . ILE A 1 92 ? 112.21351 194.52801 117.87187 1.000 5.20768 92 ILE A N 1
ATOM 691 C CA . ILE A 1 92 ? 110.76451 194.39927 117.73590 1.000 4.05652 92 ILE A CA 1
ATOM 692 C C . ILE A 1 92 ? 110.19070 193.80534 119.01783 1.000 3.89292 92 ILE A C 1
ATOM 693 O O . ILE A 1 92 ? 110.67592 192.76556 119.48450 1.000 6.39995 92 ILE A O 1
ATOM 698 N N . PRO A 1 93 ? 109.17273 194.41857 119.61840 1.000 5.35779 93 PRO A N 1
ATOM 699 C CA . PRO A 1 93 ? 108.55619 193.82411 120.80972 1.000 3.96272 93 PRO A CA 1
ATOM 700 C C . PRO A 1 93 ? 107.84465 192.52128 120.47997 1.000 3.01265 93 PRO A C 1
ATOM 701 O O . PRO A 1 93 ? 107.32939 192.32841 119.37639 1.000 4.11116 93 PRO A O 1
ATOM 705 N N . ILE A 1 94 ? 107.81419 191.62031 121.46664 1.000 4.23857 94 ILE A N 1
ATOM 706 C CA . ILE A 1 94 ? 107.15689 190.33182 121.27959 1.000 1.93100 94 ILE A CA 1
ATOM 707 C C . ILE A 1 94 ? 105.66646 190.49567 121.02935 1.000 2.77428 94 ILE A C 1
ATOM 708 O O . ILE A 1 94 ? 105.03085 189.59647 120.47141 1.000 3.74398 94 ILE A O 1
ATOM 713 N N . PHE A 1 95 ? 105.08892 191.62942 121.42250 1.000 2.68393 95 PHE A N 1
ATOM 714 C CA . PHE A 1 95 ? 103.66328 191.86328 121.24193 1.000 2.21915 95 PHE A CA 1
ATOM 715 C C . PHE A 1 95 ? 103.29974 192.27377 119.82148 1.000 2.91157 95 PHE A C 1
ATOM 716 O O . PHE A 1 95 ? 102.10898 192.32797 119.49696 1.000 4.37195 95 PHE A O 1
ATOM 724 N N . ALA A 1 96 ? 104.28435 192.55145 118.97099 1.000 3.31410 96 ALA A N 1
ATOM 725 C CA . ALA A 1 96 ? 103.99767 192.93167 117.59513 1.000 5.38272 96 ALA A CA 1
ATOM 726 C C . ALA A 1 96 ? 103.40849 191.75301 116.83209 1.000 5.12075 96 ALA A C 1
ATOM 727 O O . ALA A 1 96 ? 103.93175 190.63706 116.88913 1.000 7.50088 96 ALA A O 1
ATOM 729 N N . THR A 1 97 ? 102.31943 192.00351 116.11366 1.000 7.56598 97 THR A N 1
ATOM 730 C CA . THR A 1 97 ? 101.68590 190.97989 115.30292 1.000 5.65487 97 THR A CA 1
ATOM 731 C C . THR A 1 97 ? 102.35548 190.90689 113.93067 1.000 8.35208 97 THR A C 1
ATOM 732 O O . THR A 1 97 ? 103.25941 191.68280 113.60087 1.000 9.81433 97 THR A O 1
ATOM 736 N N . ASN A 1 98 ? 101.89413 189.95854 113.11333 1.000 7.46785 98 ASN A N 1
ATOM 737 C CA . ASN A 1 98 ? 102.41298 189.84173 111.75564 1.000 12.08489 98 ASN A CA 1
ATOM 738 C C . ASN A 1 98 ? 102.13889 191.10541 110.95044 1.000 9.31757 98 ASN A C 1
ATOM 739 O O . ASN A 1 98 ? 102.98099 191.53513 110.15640 1.000 15.16138 98 ASN A O 1
ATOM 744 N N . SER A 1 99 ? 100.96542 191.71412 111.13835 1.000 9.16350 99 SER A N 1
ATOM 745 C CA . SER A 1 99 ? 100.66480 192.96543 110.44724 1.000 10.17628 99 SER A CA 1
ATOM 746 C C . SER A 1 99 ? 101.59522 194.08780 110.89954 1.000 9.00557 99 SER A C 1
ATOM 747 O O . SER A 1 99 ? 102.03513 194.90663 110.08308 1.000 13.83973 99 SER A O 1
ATOM 750 N N . ASP A 1 100 ? 101.91054 194.14164 112.19615 1.000 8.04535 100 ASP A N 1
ATOM 751 C CA . ASP A 1 100 ? 102.86590 195.13349 112.68357 1.000 8.29374 100 ASP A CA 1
ATOM 752 C C . ASP A 1 100 ? 104.24112 194.93104 112.04942 1.000 7.18596 100 ASP A C 1
ATOM 753 O O . ASP A 1 100 ? 104.90312 195.89721 111.64090 1.000 10.36635 100 ASP A O 1
ATOM 758 N N . CYS A 1 101 ? 104.68363 193.67559 111.94938 1.000 7.10935 101 CYS A N 1
ATOM 759 C CA . CYS A 1 101 ? 105.97333 193.39768 111.32145 1.000 5.84825 101 CYS A CA 1
ATOM 760 C C . CYS A 1 101 ? 105.95739 193.74887 109.83621 1.000 6.82112 101 CYS A C 1
ATOM 761 O O . CYS A 1 101 ? 106.96031 194.23039 109.29145 1.000 12.30312 101 CYS A O 1
ATOM 764 N N . GLU A 1 102 ? 104.83127 193.50474 109.16331 1.000 7.24009 102 GLU A N 1
ATOM 765 C CA . GLU A 1 102 ? 104.70033 193.90683 107.76699 1.000 9.95034 102 GLU A CA 1
ATOM 766 C C . GLU A 1 102 ? 104.78434 195.42063 107.62622 1.000 9.94748 102 GLU A C 1
ATOM 767 O O . GLU A 1 102 ? 105.35680 195.93183 106.65649 1.000 13.99044 102 GLU A O 1
ATOM 773 N N . LEU A 1 103 ? 104.21136 196.15252 108.58443 1.000 9.99010 103 LEU A N 1
ATOM 774 C CA . LEU A 1 103 ? 104.36588 197.60379 108.59762 1.000 8.34504 103 LEU A CA 1
ATOM 775 C C . LEU A 1 103 ? 105.83070 197.99861 108.72577 1.000 5.46008 103 LEU A C 1
ATOM 776 O O . LEU A 1 103 ? 106.28762 198.93356 108.06089 1.000 10.10380 103 LEU A O 1
ATOM 781 N N . ILE A 1 104 ? 106.57801 197.30220 109.58504 1.000 6.47297 104 ILE A N 1
ATOM 782 C CA . ILE A 1 104 ? 108.00758 197.59026 109.73040 1.000 6.58272 104 ILE A CA 1
ATOM 783 C C . ILE A 1 104 ? 108.73291 197.38067 108.40246 1.000 8.07449 104 ILE A C 1
ATOM 784 O O . ILE A 1 104 ? 109.55453 198.20748 107.97441 1.000 9.63294 104 ILE A O 1
ATOM 789 N N . VAL A 1 105 ? 108.44088 196.26190 107.73585 1.000 8.13685 105 VAL A N 1
ATOM 790 C CA . VAL A 1 105 ? 109.09942 195.95329 106.46665 1.000 7.22471 105 VAL A CA 1
ATOM 791 C C . VAL A 1 105 ? 108.76496 197.00643 105.41610 1.000 6.70307 105 VAL A C 1
ATOM 792 O O . VAL A 1 105 ? 109.64297 197.46906 104.67423 1.000 8.15360 105 VAL A O 1
ATOM 796 N N . LYS A 1 106 ? 107.49144 197.39730 105.33203 1.000 8.19472 106 LYS A N 1
ATOM 797 C CA . LYS A 1 106 ? 107.09728 198.42423 104.37346 1.000 8.86138 106 LYS A CA 1
ATOM 798 C C . LYS A 1 106 ? 107.75503 1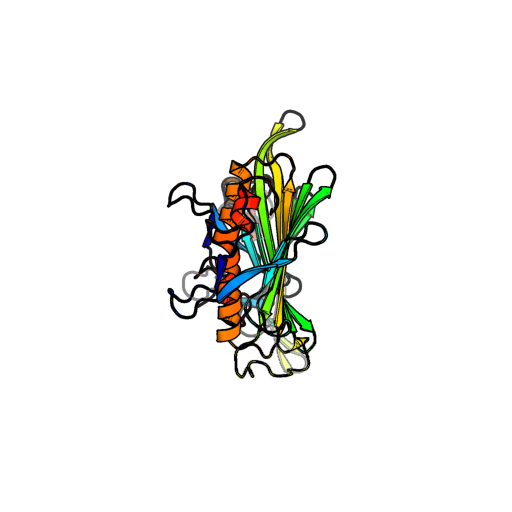99.76087 104.69217 1.000 8.92042 106 LYS A C 1
ATOM 799 O O . LYS A 1 106 ? 108.11282 200.51484 103.78068 1.000 10.67574 106 LYS A O 1
ATOM 805 N N . ALA A 1 107 ? 107.91591 200.07548 105.97903 1.000 7.19859 107 ALA A N 1
ATOM 806 C CA . ALA A 1 107 ? 108.60451 201.30325 106.36030 1.000 6.34305 107 ALA A CA 1
ATOM 807 C C . ALA A 1 107 ? 110.04096 201.29956 105.85811 1.000 7.32917 107 ALA A C 1
ATOM 808 O O . ALA A 1 107 ? 110.51418 202.28952 105.29188 1.000 9.14278 107 ALA A O 1
ATOM 810 N N . MET A 1 108 ? 110.74950 200.18474 106.04827 1.000 8.39243 108 MET A N 1
ATOM 811 C CA . MET A 1 108 ? 112.12489 200.10911 105.55503 1.000 8.81700 108 MET A CA 1
ATOM 812 C C . MET A 1 108 ? 112.17806 200.23050 104.03199 1.000 6.66994 108 MET A C 1
ATOM 813 O O . MET A 1 108 ? 113.02063 200.96010 103.48023 1.000 13.97087 108 MET A O 1
ATOM 818 N N . GLN A 1 109 ? 111.26763 199.54134 103.33782 1.000 8.02202 109 GLN A N 1
ATOM 819 C CA . GLN A 1 109 ? 111.24754 199.60033 101.87877 1.000 6.65860 109 GLN A CA 1
ATOM 820 C C . GLN A 1 109 ? 110.99276 201.01846 101.38247 1.000 9.47186 109 GLN A C 1
ATOM 821 O O . GLN A 1 109 ? 111.66546 201.49068 100.45891 1.000 12.78545 109 GLN A O 1
ATOM 827 N N . GLY A 1 110 ? 110.02397 201.71260 101.98267 1.000 6.75778 110 GLY A N 1
ATOM 828 C CA . GLY A 1 110 ? 109.78105 203.09778 101.62349 1.000 10.92257 110 GLY A CA 1
ATOM 829 C C . GLY A 1 110 ? 110.94317 204.00356 101.96685 1.000 7.07022 110 GLY A C 1
ATOM 830 O O . GLY A 1 110 ? 111.20724 204.97640 101.25557 1.000 14.88265 110 GLY A O 1
ATOM 831 N N . LEU A 1 111 ? 111.64862 203.70097 103.05733 1.000 7.99686 111 LEU A N 1
ATOM 832 C CA . LEU A 1 111 ? 112.83183 204.46769 103.42081 1.000 8.02471 111 LEU A CA 1
ATOM 833 C C . LEU A 1 111 ? 113.88069 204.40942 102.32053 1.000 11.28108 111 LEU A C 1
ATOM 834 O O . LEU A 1 111 ? 114.48187 205.43193 101.97124 1.000 10.10469 111 LEU A O 1
ATOM 839 N N . LEU A 1 112 ? 114.10490 203.22656 101.75046 1.000 10.72819 112 LEU A N 1
ATOM 840 C CA . LEU A 1 112 ? 115.16516 203.06111 100.76232 1.000 11.05967 112 LEU A CA 1
ATOM 841 C C . LEU A 1 112 ? 114.68323 203.16944 99.31503 1.000 11.84490 112 LEU A C 1
ATOM 842 O O . LEU A 1 112 ? 115.43543 202.82108 98.40120 1.000 20.20855 112 LEU A O 1
ATOM 847 N N . LYS A 1 113 ? 113.46778 203.65778 99.08049 1.000 9.87105 113 LYS A N 1
ATOM 848 C CA . LYS A 1 113 ? 112.91670 203.68051 97.72987 1.000 11.31459 113 LYS A CA 1
ATOM 849 C C . LYS A 1 113 ? 113.57379 204.75958 96.86914 1.000 17.56371 113 LYS A C 1
ATOM 850 O O . LYS A 1 113 ? 113.91057 205.84555 97.34460 1.000 17.71503 113 LYS A O 1
ATOM 856 N N . ASP A 1 114 ? 113.74011 204.44837 95.58122 1.000 15.92739 114 ASP A N 1
ATOM 857 C CA . ASP A 1 114 ? 114.33980 205.38892 94.63985 1.000 17.93341 114 ASP A CA 1
ATOM 858 C C . ASP A 1 114 ? 113.54851 206.68981 94.58180 1.000 19.19324 114 ASP A C 1
ATOM 859 O O . ASP A 1 114 ? 112.31560 206.68777 94.53594 1.000 22.70066 114 ASP A O 1
ATOM 864 N N . GLY A 1 115 ? 114.27357 207.80773 94.56776 1.000 19.26486 115 GLY A N 1
ATOM 865 C CA . GLY A 1 115 ? 113.67382 209.12232 94.57788 1.000 18.34796 115 GLY A CA 1
ATOM 866 C C . GLY A 1 115 ? 113.50553 209.73341 95.95129 1.000 19.32466 115 GLY A C 1
ATOM 867 O O . GLY A 1 115 ? 113.24560 210.93898 96.04735 1.000 23.60357 115 GLY A O 1
ATOM 868 N N . ASN A 1 116 ? 113.65114 208.94748 97.01189 1.000 19.36210 116 ASN A N 1
ATOM 869 C CA . ASN A 1 116 ? 113.47094 209.43783 98.36585 1.000 15.16447 116 ASN A CA 1
ATOM 870 C C . ASN A 1 116 ? 114.73483 210.12712 98.87917 1.000 12.04813 116 ASN A C 1
ATOM 871 O O . ASN A 1 116 ? 115.83742 209.89782 98.36594 1.000 17.63425 116 ASN A O 1
ATOM 876 N N . PRO A 1 117 ? 114.58906 210.99516 99.88947 1.000 12.63617 117 PRO A N 1
ATOM 877 C CA . PRO A 1 117 ? 115.73030 211.82854 100.31329 1.000 10.94439 117 PRO A CA 1
ATOM 878 C C . PRO A 1 117 ? 116.97551 211.05548 100.70918 1.000 9.30371 117 PRO A C 1
ATOM 879 O O . PRO A 1 117 ? 118.07485 211.40677 100.26949 1.000 10.81061 117 PRO A O 1
ATOM 883 N N . ILE A 1 118 ? 116.84740 210.04071 101.55601 1.000 8.54106 118 ILE A N 1
ATOM 884 C CA . ILE A 1 118 ? 118.01721 209.33669 102.07748 1.000 8.90680 118 ILE A CA 1
ATOM 885 C C . ILE A 1 118 ? 118.75916 208.60097 100.96198 1.000 8.05031 118 ILE A C 1
ATOM 886 O O . ILE A 1 118 ? 119.98640 208.75698 100.85058 1.000 10.03247 118 ILE A O 1
ATOM 891 N N . PRO A 1 119 ? 118.09283 207.78812 100.12627 1.000 8.41920 119 PRO A N 1
ATOM 892 C CA . PRO A 1 119 ? 118.82484 207.18042 99.00081 1.000 10.93053 119 PRO A CA 1
ATOM 893 C C . PRO A 1 119 ? 119.39597 208.19980 98.03177 1.000 10.18884 119 PRO A C 1
ATOM 894 O O . PRO A 1 119 ? 120.49660 207.99028 97.50735 1.000 12.83017 119 PRO A O 1
ATOM 898 N N . SER A 1 120 ? 118.68859 209.30702 97.78310 1.000 12.15007 120 SER A N 1
ATOM 899 C CA . SER A 1 120 ? 119.23839 210.33194 96.89976 1.000 12.54184 120 SER A CA 1
ATOM 900 C C . SER A 1 120 ? 120.52019 210.92222 97.47601 1.000 11.89817 120 SER A C 1
ATOM 901 O O . SER A 1 120 ? 121.51996 211.08460 96.76291 1.000 15.83430 120 SER A O 1
ATOM 904 N N . ALA A 1 121 ? 120.51334 211.22748 98.77408 1.000 8.38367 121 ALA A N 1
ATOM 905 C CA . ALA A 1 121 ? 121.69596 211.78003 99.42131 1.000 9.16981 121 ALA A CA 1
ATOM 906 C C . ALA A 1 121 ? 122.85206 210.79054 99.39699 1.000 7.52895 121 ALA A C 1
ATOM 907 O O . ALA A 1 121 ? 124.00149 211.17656 99.15523 1.000 13.20006 121 ALA A O 1
ATOM 909 N N . ILE A 1 122 ? 122.56943 209.50909 99.64624 1.000 7.71801 122 ILE A N 1
ATOM 910 C CA . ILE A 1 122 ? 123.63421 208.50810 99.62849 1.000 5.81461 122 ILE A CA 1
ATOM 911 C C . ILE A 1 122 ? 124.22846 208.38616 98.23129 1.000 5.63938 122 ILE A C 1
ATOM 912 O O . ILE A 1 122 ? 125.45320 208.35164 98.06269 1.000 10.12277 122 ILE A O 1
ATOM 917 N N . ALA A 1 123 ? 123.37284 208.32976 97.20785 1.000 6.81941 123 ALA A N 1
ATOM 918 C CA . ALA A 1 123 ? 123.85801 208.21189 95.83807 1.000 8.83388 123 ALA A CA 1
ATOM 919 C C . ALA A 1 123 ? 124.62421 209.45220 95.39403 1.000 12.20444 123 ALA A C 1
ATOM 920 O O . ALA A 1 123 ? 125.49085 209.35865 94.51789 1.000 14.55228 123 ALA A O 1
ATOM 922 N N . ALA A 1 124 ? 124.32813 210.61227 95.97735 1.000 9.67526 124 ALA A N 1
ATOM 923 C CA . ALA A 1 124 ? 124.95535 211.86148 95.56478 1.000 10.09082 124 ALA A CA 1
ATOM 924 C C . ALA A 1 124 ? 126.18510 212.22696 96.39131 1.000 9.23604 124 ALA A C 1
ATOM 925 O O . ALA A 1 124 ? 126.72993 213.31950 96.20519 1.000 15.75483 124 ALA A O 1
ATOM 927 N N . ASN A 1 125 ? 126.63523 211.34529 97.28839 1.000 8.33661 125 ASN A N 1
ATOM 928 C CA . ASN A 1 125 ? 127.77807 211.61919 98.16557 1.000 9.83232 125 ASN A CA 1
ATOM 929 C C . ASN A 1 125 ? 127.55685 212.88109 98.99975 1.000 9.93071 125 ASN A C 1
ATOM 930 O O . ASN A 1 125 ? 128.46757 213.69024 99.18422 1.000 17.73380 125 ASN A O 1
ATOM 935 N N . SER A 1 126 ? 126.34076 213.05274 99.51501 1.000 8.53573 126 SER A N 1
ATOM 936 C CA . SER A 1 126 ? 125.99576 214.25723 100.25630 1.000 9.05197 126 SER A CA 1
ATOM 937 C C . SER A 1 126 ? 125.06879 213.91418 101.41331 1.000 9.90275 126 SER A C 1
ATOM 938 O O . SER A 1 126 ? 124.48961 212.82771 101.47502 1.000 10.11723 126 SER A O 1
ATOM 941 N N . GLY A 1 127 ? 124.93913 214.86558 102.33719 1.000 13.99545 127 GLY A N 1
ATOM 942 C CA . GLY A 1 127 ? 123.99800 214.76056 103.43104 1.000 5.90379 127 GLY A CA 1
ATOM 943 C C . GLY A 1 127 ? 122.62375 215.28195 103.05185 1.000 8.14615 127 GLY A C 1
ATOM 944 O O . GLY A 1 127 ? 122.32626 215.56460 101.89028 1.000 9.18249 127 GLY A O 1
ATOM 945 N N . ILE A 1 128 ? 121.76876 215.40235 104.06506 1.000 7.90339 128 ILE A N 1
ATOM 946 C CA . ILE A 1 128 ? 120.41295 215.91624 103.89981 1.000 8.19509 128 ILE A CA 1
ATOM 947 C C . ILE A 1 128 ? 120.41235 217.39372 104.26414 1.000 5.94406 128 ILE A C 1
ATOM 948 O O . ILE A 1 128 ? 120.95658 217.78459 105.30405 1.000 7.42650 128 ILE A O 1
ATOM 953 N N . TYR A 1 129 ? 119.81214 218.21431 103.40872 1.000 6.90907 129 TYR A N 1
ATOM 954 C CA . TYR A 1 129 ? 119.73102 219.65174 103.64951 1.000 8.16265 129 TYR A CA 1
ATOM 955 C C . TYR A 1 129 ? 118.54708 220.26099 102.90978 1.000 14.68183 129 TYR A C 1
ATOM 956 O O . TYR A 1 129 ? 118.03408 219.68521 101.95213 1.000 16.17514 129 TYR A O 1
ATOM 966 N N . ALA B 1 1 ? 120.85428 220.93981 95.17075 1.000 43.63961 1 ALA B N 1
ATOM 967 C CA . ALA B 1 1 ? 119.93385 219.80976 95.15344 1.000 37.06237 1 ALA B CA 1
ATOM 968 C C . ALA B 1 1 ? 119.37606 219.54328 96.54708 1.000 33.18762 1 ALA B C 1
ATOM 969 O O . ALA B 1 1 ? 119.72632 218.54911 97.18371 1.000 29.30776 1 ALA B O 1
ATOM 971 N N . SER B 1 2 ? 118.51252 220.44305 97.01493 1.000 26.53674 2 SER B N 1
ATOM 972 C CA . SER B 1 2 ? 117.88971 220.27548 98.32089 1.000 26.55782 2 SER B CA 1
ATOM 973 C C . SER B 1 2 ? 117.02529 219.02141 98.33877 1.000 24.45766 2 SER B C 1
ATOM 974 O O . SER B 1 2 ? 116.31631 218.72132 97.37496 1.000 30.62523 2 SER B O 1
ATOM 977 N N . ASN B 1 3 ? 117.08693 218.28478 99.44973 1.000 17.31460 3 ASN B N 1
ATOM 978 C CA . ASN B 1 3 ? 116.39730 217.00465 99.53324 1.000 15.50174 3 ASN B CA 1
ATOM 979 C C . ASN B 1 3 ? 115.68866 216.78370 100.86523 1.000 12.73655 3 ASN B C 1
ATOM 980 O O . ASN B 1 3 ? 115.22146 215.66799 101.11700 1.000 16.51221 3 ASN B O 1
ATOM 985 N N . PHE B 1 4 ? 115.59546 217.79567 101.72806 1.000 10.63852 4 PHE B N 1
ATOM 986 C CA . PHE B 1 4 ? 114.90772 217.65040 103.01140 1.000 10.68820 4 PHE B CA 1
ATOM 987 C C . PHE B 1 4 ? 113.42669 217.95081 102.79584 1.000 8.41453 4 PHE B C 1
ATOM 988 O O . PHE B 1 4 ? 112.92120 219.03020 103.10749 1.000 12.61256 4 PHE B O 1
ATOM 996 N N . THR B 1 5 ? 112.72061 216.96489 102.24599 1.000 9.31967 5 THR B N 1
ATOM 997 C CA . THR B 1 5 ? 111.30611 217.09631 101.93041 1.000 10.25858 5 THR B CA 1
ATOM 998 C C . THR B 1 5 ? 110.54162 215.89541 102.47194 1.000 8.23647 5 THR B C 1
ATOM 999 O O . THR B 1 5 ? 111.12313 214.86477 102.81812 1.000 13.26010 5 THR B O 1
ATOM 1003 N N . GLN B 1 6 ? 109.22195 216.04157 102.54065 1.000 8.60167 6 GLN B N 1
ATOM 1004 C CA . GLN B 1 6 ? 108.37693 214.94737 102.99440 1.000 8.30733 6 GLN B CA 1
ATOM 1005 C C . GLN B 1 6 ? 108.35967 213.81860 101.96779 1.000 8.78754 6 GLN B C 1
ATOM 1006 O O . GLN B 1 6 ? 108.49526 214.04083 100.76212 1.000 13.04621 6 GLN B O 1
ATOM 1012 N N . PHE B 1 7 ? 108.19763 212.59206 102.46036 1.000 8.26351 7 PHE B N 1
ATOM 1013 C CA . PHE B 1 7 ? 108.13148 211.43005 101.58605 1.000 9.83396 7 PHE B CA 1
ATOM 1014 C C . PHE B 1 7 ? 107.23901 210.37313 102.21936 1.000 8.88307 7 PHE B C 1
ATOM 1015 O O . PHE B 1 7 ? 106.94279 210.41519 103.41570 1.000 11.10357 7 PHE B O 1
ATOM 1023 N N . VAL B 1 8 ? 106.80470 209.42711 101.39155 1.000 9.53075 8 VAL B N 1
ATOM 1024 C CA . VAL B 1 8 ? 105.92551 208.34960 101.83525 1.000 9.97012 8 VAL B CA 1
ATOM 1025 C C . VAL B 1 8 ? 106.78678 207.25126 102.45048 1.000 7.28266 8 VAL B C 1
ATOM 1026 O O . VAL B 1 8 ? 107.50985 206.54664 101.74347 1.000 15.45543 8 VAL B O 1
ATOM 1030 N N . LEU B 1 9 ? 106.71746 207.11100 103.77539 1.000 7.62476 9 LEU B N 1
ATOM 1031 C CA . LEU B 1 9 ? 107.46434 206.04949 104.44142 1.000 6.90044 9 LEU B CA 1
ATOM 1032 C C . LEU B 1 9 ? 106.80908 204.69013 104.22394 1.000 9.12563 9 LEU B C 1
ATOM 1033 O O . LEU B 1 9 ? 107.49958 203.69633 103.97195 1.000 13.94554 9 LEU B O 1
ATOM 1038 N N . VAL B 1 10 ? 105.48305 204.62520 104.31546 1.000 9.04483 10 VAL B N 1
ATOM 1039 C CA . VAL B 1 10 ? 104.73153 203.38669 104.13823 1.000 10.56315 10 VAL B CA 1
ATOM 1040 C C . VAL B 1 10 ? 103.72396 203.60363 103.01963 1.000 13.60054 10 VAL B C 1
ATOM 1041 O O . VAL B 1 10 ? 102.80573 204.42184 103.15396 1.000 19.46457 10 VAL B O 1
ATOM 1045 N N . ASP B 1 11 ? 103.88763 202.86692 101.92549 1.000 18.30206 11 ASP B N 1
ATOM 1046 C CA . ASP B 1 11 ? 103.02449 202.98931 100.75880 1.000 28.82164 11 ASP B CA 1
ATOM 1047 C C . ASP B 1 11 ? 101.95113 201.91007 100.81953 1.000 32.92681 11 ASP B C 1
ATOM 1048 O O . ASP B 1 11 ? 102.26661 200.71598 100.85695 1.000 33.56081 11 ASP B O 1
ATOM 1053 N N . ASN B 1 12 ? 100.69024 202.33152 100.82988 1.000 36.28907 12 ASN B N 1
ATOM 1054 C CA . ASN B 1 12 ? 99.54549 201.43196 100.89084 1.000 40.00893 12 ASN B CA 1
ATOM 1055 C C . ASN B 1 12 ? 98.67661 201.57174 99.64684 1.000 45.34350 12 ASN B C 1
ATOM 1056 O O . ASN B 1 12 ? 97.44801 201.50045 99.71190 1.000 49.11335 12 ASN B O 1
ATOM 1061 N N . GLY B 1 13 ? 99.30946 201.77667 98.49490 1.000 47.48864 13 GLY B N 1
ATOM 1062 C CA . GLY B 1 13 ? 98.58670 201.87857 97.24460 1.000 51.64433 13 GLY B CA 1
ATOM 1063 C C . GLY B 1 13 ? 97.93226 203.21374 96.97777 1.000 55.31842 13 GLY B C 1
ATOM 1064 O O . GLY B 1 13 ? 97.07973 203.29872 96.08658 1.000 57.96771 13 GLY B O 1
ATOM 1065 N N . GLY B 1 14 ? 98.29749 204.26002 97.71889 1.000 52.74080 14 GLY B N 1
ATOM 1066 C CA . GLY B 1 14 ? 97.77078 205.58894 97.52752 1.000 54.83547 14 GLY B CA 1
ATOM 1067 C C . GLY B 1 14 ? 96.72442 205.99874 98.54511 1.000 56.06643 14 GLY B C 1
ATOM 1068 O O . GLY B 1 14 ? 96.56943 207.19559 98.81059 1.000 56.42010 14 GLY B O 1
ATOM 1069 N N . THR B 1 15 ? 96.00689 205.03777 99.11955 1.000 55.51020 15 THR B N 1
ATOM 1070 C CA . THR B 1 15 ? 95.02582 205.29925 100.16327 1.000 53.33009 15 THR B CA 1
ATOM 1071 C C . THR B 1 15 ? 95.51421 204.67941 101.46357 1.000 50.68404 15 THR B C 1
ATOM 1072 O O . THR B 1 15 ? 95.80459 203.47961 101.51297 1.000 50.04584 15 THR B O 1
ATOM 1076 N N . GLY B 1 16 ? 95.60064 205.49492 102.51062 1.000 45.08292 16 GLY B N 1
ATOM 1077 C CA . GLY B 1 16 ? 96.14348 205.03701 103.77087 1.000 37.19583 16 GLY B CA 1
ATOM 1078 C C . GLY B 1 16 ? 97.64991 205.08425 103.87483 1.000 34.46273 16 GLY B C 1
ATOM 1079 O O . GLY B 1 16 ? 98.21009 204.46003 104.78257 1.000 36.28472 16 GLY B O 1
ATOM 1080 N N . ASP B 1 17 ? 98.32369 205.79640 102.97516 1.000 34.52737 17 ASP B N 1
ATOM 1081 C CA . ASP B 1 17 ? 99.77357 205.90533 103.03308 1.000 27.45758 17 ASP B CA 1
ATOM 1082 C C . ASP B 1 17 ? 100.20757 206.64419 104.29268 1.000 20.63427 17 ASP B C 1
ATOM 1083 O O . ASP B 1 17 ? 99.48242 207.48477 104.82953 1.000 29.59305 17 ASP B O 1
ATOM 1088 N N . VAL B 1 18 ? 101.40405 206.31921 104.76556 1.000 14.94060 18 VAL B N 1
ATOM 1089 C CA . VAL B 1 18 ? 102.00942 206.99989 105.90196 1.000 9.73368 18 VAL B CA 1
ATOM 1090 C C . VAL B 1 18 ? 103.08199 207.93276 105.35782 1.000 9.95562 18 VAL B C 1
ATOM 1091 O O . VAL B 1 18 ? 104.10563 207.48270 104.83243 1.000 11.05506 18 VAL B O 1
ATOM 1095 N N . THR B 1 19 ? 102.84677 209.23295 105.48475 1.000 9.57460 19 THR B N 1
ATOM 1096 C CA . THR B 1 19 ? 103.78623 210.25682 105.05732 1.000 6.34344 19 THR B CA 1
ATOM 1097 C C . THR B 1 19 ? 104.49714 210.82859 106.27564 1.000 4.98186 19 THR B C 1
ATOM 1098 O O . THR B 1 19 ? 103.87810 211.04173 107.32223 1.000 11.80186 19 THR B O 1
ATOM 1102 N N . VAL B 1 20 ? 105.79841 211.06623 106.14084 1.000 5.46167 20 VAL B N 1
ATOM 1103 C CA . VAL B 1 20 ? 106.59012 211.72387 107.17105 1.000 3.12438 20 VAL B CA 1
ATOM 1104 C C . VAL B 1 20 ? 107.12128 213.02908 106.59709 1.000 4.59279 20 VAL B C 1
ATOM 1105 O O . VAL B 1 20 ? 107.53783 213.08280 105.43530 1.000 7.16174 20 VAL B O 1
ATOM 1109 N N . ALA B 1 21 ? 107.08777 214.08304 107.40819 1.000 4.08658 21 ALA B N 1
ATOM 1110 C CA . ALA B 1 21 ? 107.46706 215.41495 106.97051 1.000 2.58730 21 ALA B CA 1
ATOM 1111 C C . ALA B 1 21 ? 108.58964 215.96113 107.84395 1.000 2.60856 21 ALA B C 1
ATOM 1112 O O . ALA B 1 21 ? 108.74248 215.53998 108.99470 1.000 4.72637 21 ALA B O 1
ATOM 1114 N N . PRO B 1 22 ? 109.39806 216.88586 107.32175 1.000 4.97622 22 PRO B N 1
ATOM 1115 C CA . PRO B 1 22 ? 110.48408 217.45448 108.12839 1.000 2.86486 22 PRO B CA 1
ATOM 1116 C C . PRO B 1 22 ? 109.95925 218.06833 109.41730 1.000 2.02054 22 PRO B C 1
ATOM 1117 O O . PRO B 1 22 ? 108.94445 218.76695 109.42790 1.000 3.66099 22 PRO B O 1
ATOM 1121 N N . SER B 1 23 ? 110.66639 217.79767 110.51144 1.000 3.66630 23 SER B N 1
ATOM 1122 C CA . SER B 1 23 ? 110.25149 218.28862 111.81831 1.000 4.21544 23 SER B CA 1
ATOM 1123 C C . SER B 1 23 ? 111.37934 218.85610 112.66277 1.000 2.90191 23 SER B C 1
ATOM 1124 O O . SER B 1 23 ? 111.08600 219.52762 113.65593 1.000 11.22420 23 SER B O 1
ATOM 1127 N N . ASN B 1 24 ? 112.64362 218.61882 112.31919 1.000 5.48604 24 ASN B N 1
ATOM 1128 C CA . ASN B 1 24 ? 113.76016 219.14516 113.08927 1.000 4.95669 24 ASN B CA 1
ATOM 1129 C C . ASN B 1 24 ? 115.02493 219.06004 112.24733 1.000 5.55460 24 ASN B C 1
ATOM 1130 O O . ASN B 1 24 ? 115.23108 218.08220 111.52555 1.000 7.16978 24 ASN B O 1
ATOM 1135 N N . PHE B 1 25 ? 115.86476 220.09285 112.34541 1.000 6.49668 25 PHE B N 1
ATOM 1136 C CA . PHE B 1 25 ? 117.17178 220.09582 111.69840 1.000 6.53653 25 PHE B CA 1
ATOM 1137 C C . PHE B 1 25 ? 118.25987 220.56528 112.65760 1.000 7.72958 25 PHE B C 1
ATOM 1138 O O . PHE B 1 25 ? 119.32126 221.01406 112.21426 1.000 14.28858 25 PHE B O 1
ATOM 1146 N N . ALA B 1 26 ? 118.00987 220.47881 113.96248 1.000 8.44518 26 ALA B N 1
ATOM 1147 C CA . ALA B 1 26 ? 119.00702 220.86970 114.94785 1.000 8.87710 26 ALA B CA 1
ATOM 1148 C C . ALA B 1 26 ? 120.24663 219.99241 114.83357 1.000 10.51172 26 ALA B C 1
ATOM 1149 O O . ALA B 1 26 ? 120.15544 218.78859 114.57976 1.000 13.73354 26 ALA B O 1
ATOM 1151 N N . ASN B 1 27 ? 121.41279 220.61415 115.01004 1.000 9.89141 27 ASN B N 1
ATOM 1152 C CA . ASN B 1 27 ? 122.71321 219.94805 114.96243 1.000 7.82558 27 ASN B CA 1
ATOM 1153 C C . ASN B 1 27 ? 122.99178 219.30557 113.60811 1.000 7.95921 27 ASN B C 1
ATOM 1154 O O . ASN B 1 27 ? 123.84944 218.42528 113.50277 1.000 14.69096 27 ASN B O 1
ATOM 1159 N N . GLY B 1 28 ? 122.28017 219.72343 112.56521 1.000 8.24664 28 GLY B N 1
ATOM 1160 C CA . GLY B 1 28 ? 122.46746 219.16539 111.24500 1.000 8.07150 28 GLY B CA 1
ATOM 1161 C C . GLY B 1 28 ? 121.84414 217.80448 111.03002 1.000 10.42003 28 GLY B C 1
ATOM 1162 O O . GLY B 1 28 ? 122.01405 217.22947 109.94812 1.000 11.62868 28 GLY B O 1
ATOM 1163 N N . VAL B 1 29 ? 121.13058 217.27179 112.01628 1.000 9.61289 29 VAL B N 1
ATOM 1164 C CA . VAL B 1 29 ? 120.50353 215.95990 111.90984 1.000 5.54460 29 VAL B CA 1
ATOM 1165 C C . VAL B 1 29 ? 119.08688 216.14545 111.38542 1.000 5.13070 29 VAL B C 1
ATOM 1166 O O . VAL B 1 29 ? 118.25135 216.77754 112.03961 1.000 8.27157 29 VAL B O 1
ATOM 1170 N N . ALA B 1 30 ? 118.81476 215.59466 110.20739 1.000 3.65037 30 ALA B N 1
ATOM 1171 C CA . ALA B 1 30 ? 117.49160 215.69960 109.61225 1.000 3.77866 30 ALA B CA 1
ATOM 1172 C C . ALA B 1 30 ? 116.54003 214.72464 110.29121 1.000 3.22950 30 ALA B C 1
ATOM 1173 O O . ALA B 1 30 ? 116.88388 213.55925 110.50329 1.000 5.08472 30 ALA B O 1
ATOM 1175 N N . GLU B 1 31 ? 115.34727 215.20513 110.63624 1.000 4.78442 31 GLU B N 1
ATOM 1176 C CA . GLU B 1 31 ? 114.33769 214.39710 111.30477 1.000 2.77318 31 GLU B CA 1
ATOM 1177 C C . GLU B 1 31 ? 113.00141 214.54362 110.59243 1.000 2.73601 31 GLU B C 1
ATOM 1178 O O . GLU B 1 31 ? 112.59481 215.65400 110.24053 1.000 5.03190 31 GLU B O 1
ATOM 1184 N N . TRP B 1 32 ? 112.32944 213.41448 110.37686 1.000 1.61444 32 TRP B N 1
ATOM 1185 C CA . TRP B 1 32 ? 110.96660 213.36848 109.86973 1.000 1.57415 32 TRP B CA 1
ATOM 1186 C C . TRP B 1 32 ? 110.07042 212.69110 110.90016 1.000 2.03075 32 TRP B C 1
ATOM 1187 O O . TRP B 1 32 ? 110.50673 211.78624 111.61581 1.000 3.99875 32 TRP B O 1
ATOM 1198 N N . ILE B 1 33 ? 108.80949 213.12507 110.96995 1.000 2.35856 33 ILE B N 1
ATOM 1199 C CA . ILE B 1 33 ? 107.80478 212.46971 111.80309 1.000 3.59895 33 ILE B CA 1
ATOM 1200 C C . ILE B 1 33 ? 106.47527 212.43511 111.06176 1.000 2.30716 33 ILE B C 1
ATOM 1201 O O . ILE B 1 33 ? 106.20553 213.26431 110.18874 1.000 3.81918 33 ILE B O 1
ATOM 1206 N N . SER B 1 34 ? 105.63952 211.46238 111.41844 1.000 4.47994 34 SER B N 1
ATOM 1207 C CA . SER B 1 34 ? 104.27446 211.42012 110.92171 1.000 4.02322 34 SER B CA 1
ATOM 1208 C C . SER B 1 34 ? 103.38603 212.34825 111.74937 1.000 5.70172 34 SER B C 1
ATOM 1209 O O . SER B 1 34 ? 103.81220 212.93860 112.74409 1.000 7.20924 34 SER B O 1
ATOM 1212 N N . SER B 1 35 ? 102.12776 212.47446 111.32597 1.000 7.55219 35 SER B N 1
ATOM 1213 C CA . SER B 1 35 ? 101.16750 213.34309 112.00889 1.000 10.90808 35 SER B CA 1
ATOM 1214 C C . SER B 1 35 ? 100.51384 212.55972 113.14502 1.000 11.20996 35 SER B C 1
ATOM 1215 O O . SER B 1 35 ? 99.37612 212.09537 113.05741 1.000 17.37872 35 SER B O 1
ATOM 1218 N N . ASN B 1 36 ? 101.26359 212.41522 114.23431 1.000 8.35909 36 ASN B N 1
ATOM 1219 C CA . ASN B 1 36 ? 100.79432 211.72842 115.42889 1.000 9.81530 36 ASN B CA 1
ATOM 1220 C C . ASN B 1 36 ? 101.42687 212.39305 116.64352 1.000 8.56131 36 ASN B C 1
ATOM 1221 O O . ASN B 1 36 ? 102.18013 213.36219 116.52518 1.000 11.37256 36 ASN B O 1
ATOM 1226 N N . SER B 1 37 ? 101.11635 211.86176 117.82028 1.000 6.28992 37 SER B N 1
ATOM 1227 C CA . SER B 1 37 ? 101.89670 212.19528 118.99757 1.000 5.20231 37 SER B CA 1
ATOM 1228 C C . SER B 1 37 ? 103.28494 211.57088 118.88267 1.000 5.00107 37 SER B C 1
ATOM 1229 O O . SER B 1 37 ? 103.49321 210.59103 118.16321 1.000 7.62359 37 SER B O 1
ATOM 1232 N N . ARG B 1 38 ? 104.24618 212.15475 119.60230 1.000 5.45238 38 ARG B N 1
ATOM 1233 C CA . ARG B 1 38 ? 105.61387 211.64652 119.54247 1.000 6.70730 38 ARG B CA 1
ATOM 1234 C C . ARG B 1 38 ? 105.69570 210.18795 119.98002 1.000 6.09569 38 ARG B C 1
ATOM 1235 O O . ARG B 1 38 ? 106.55095 209.44285 119.49092 1.000 9.57929 38 ARG B O 1
ATOM 1243 N N . SER B 1 39 ? 104.81777 209.76041 120.88939 1.000 5.99756 39 SER B N 1
ATOM 1244 C CA . SER B 1 39 ? 104.82927 208.37916 121.35461 1.000 4.43772 39 SER B CA 1
ATOM 1245 C C . SER B 1 39 ? 104.27371 207.39985 120.32828 1.000 4.69230 39 SER B C 1
ATOM 1246 O O . SER B 1 39 ? 104.58483 206.20698 120.40283 1.000 7.93845 39 SER B O 1
ATOM 1249 N N . GLN B 1 40 ? 103.46733 207.86659 119.37620 1.000 3.88461 40 GLN B N 1
ATOM 1250 C CA . GLN B 1 40 ? 102.82825 206.98441 118.40977 1.000 5.60036 40 GLN B CA 1
ATOM 1251 C C . GLN B 1 40 ? 103.21401 207.26725 116.96390 1.000 4.29143 40 GLN B C 1
ATOM 1252 O O . GLN B 1 40 ? 102.66981 206.62411 116.05992 1.000 7.19356 40 GLN B O 1
ATOM 1258 N N . ALA B 1 41 ? 104.13264 208.19193 116.71473 1.000 4.48961 41 ALA B N 1
ATOM 1259 C CA . ALA B 1 41 ? 104.44623 208.60391 115.35514 1.000 5.00812 41 ALA B CA 1
ATOM 1260 C C . ALA B 1 41 ? 105.55952 207.75445 114.75691 1.000 3.26658 41 ALA B C 1
ATOM 1261 O O . ALA B 1 41 ? 106.40576 207.20995 115.46867 1.000 4.32240 41 ALA B O 1
ATOM 1263 N N . TYR B 1 42 ? 105.53872 207.63743 113.43257 1.000 3.88765 42 TYR B N 1
ATOM 1264 C CA . TYR B 1 42 ? 106.72136 207.20343 112.70386 1.000 3.57863 42 TYR B CA 1
ATOM 1265 C C . TYR B 1 42 ? 107.77005 208.30665 112.75479 1.000 3.04028 42 TYR B C 1
ATOM 1266 O O . TYR B 1 42 ? 107.44656 209.48918 112.63293 1.000 6.14627 42 TYR B O 1
ATOM 1275 N N . LYS B 1 43 ? 109.03040 207.92592 112.94622 1.000 3.39348 43 LYS B N 1
ATOM 1276 C CA . LYS B 1 43 ? 110.10637 208.90693 113.01256 1.000 3.46611 43 LYS B CA 1
ATOM 1277 C C . LYS B 1 43 ? 111.31435 208.40267 112.24100 1.000 2.95208 43 LYS B C 1
ATOM 1278 O O . LYS B 1 43 ? 111.72073 207.24952 112.40230 1.000 4.92416 43 LYS B O 1
ATOM 1284 N N . VAL B 1 44 ? 111.88660 209.27296 111.41403 1.000 2.74048 44 VAL B N 1
ATOM 1285 C CA . VAL B 1 44 ? 113.08811 208.97534 110.64601 1.000 1.94661 44 VAL B CA 1
ATOM 1286 C C . VAL B 1 44 ? 114.11683 210.05620 110.94339 1.000 2.08097 44 VAL B C 1
ATOM 1287 O O . VAL B 1 44 ? 113.78013 211.24473 110.97091 1.000 6.33970 44 VAL B O 1
ATOM 1291 N N . THR B 1 45 ? 115.36102 209.64544 111.17904 1.000 3.80754 45 THR B N 1
ATOM 1292 C CA . THR B 1 45 ? 116.47612 210.56610 111.34264 1.000 3.31569 45 THR B CA 1
ATOM 1293 C C . THR B 1 45 ? 117.64367 210.09940 110.48544 1.000 3.73970 45 THR B C 1
ATOM 1294 O O . THR B 1 45 ? 117.81058 208.90315 110.23892 1.000 7.66059 45 THR B O 1
ATOM 1298 N N . CYS B 1 46 ? 118.45523 211.05453 110.03621 1.000 4.50181 46 CYS B N 1
ATOM 1299 C CA . CYS B 1 46 ? 119.59772 210.73583 109.19299 1.000 2.71177 46 CYS B CA 1
ATOM 1300 C C . CYS B 1 46 ? 120.67724 211.79377 109.36359 1.000 5.66191 46 CYS B C 1
ATOM 1301 O O . CYS B 1 46 ? 120.38215 212.98999 109.42831 1.000 6.38072 46 CYS B O 1
ATOM 1304 N N . SER B 1 47 ? 121.92565 211.33741 109.43184 1.000 6.35833 47 SER B N 1
ATOM 1305 C CA . SER B 1 47 ? 123.08572 212.21427 109.47642 1.000 6.20596 47 SER B CA 1
ATOM 1306 C C . SER B 1 47 ? 124.27986 211.46518 108.90353 1.000 4.00729 47 SER B C 1
ATOM 1307 O O . SER B 1 47 ? 124.29988 210.23315 108.85735 1.000 6.03798 47 SER B O 1
ATOM 1310 N N . VAL B 1 48 ? 125.28143 212.22356 108.46942 1.000 4.32378 48 VAL B N 1
ATOM 1311 C CA . VAL B 1 48 ? 126.48539 211.65258 107.87752 1.000 3.79078 48 VAL B CA 1
ATOM 1312 C C . VAL B 1 48 ? 127.69114 212.43921 108.37331 1.000 6.32853 48 VAL B C 1
ATOM 1313 O O . VAL B 1 48 ? 127.61893 213.65748 108.56599 1.000 9.72901 48 VAL B O 1
ATOM 1317 N N . ARG B 1 49 ? 128.79622 211.73475 108.59893 1.000 6.13489 49 ARG B N 1
ATOM 1318 C CA . ARG B 1 49 ? 130.01521 212.35350 109.09319 1.000 8.38174 49 ARG B CA 1
ATOM 1319 C C . ARG B 1 49 ? 131.20794 211.52884 108.63584 1.000 10.84063 49 ARG B C 1
ATOM 1320 O O . ARG B 1 49 ? 131.06226 210.42587 108.10494 1.000 9.55528 49 ARG B O 1
ATOM 1328 N N . GLN B 1 50 ? 132.39735 212.08224 108.85454 1.000 10.01128 50 GLN B N 1
ATOM 1329 C CA . GLN B 1 50 ? 133.64919 211.37126 108.61057 1.000 8.90353 50 GLN B CA 1
ATOM 1330 C C . GLN B 1 50 ? 133.93164 210.49681 109.82560 1.000 12.75020 50 GLN B C 1
ATOM 1331 O O . GLN B 1 50 ? 134.38238 210.98285 110.86449 1.000 19.97987 50 GLN B O 1
ATOM 1337 N N . SER B 1 51 ? 133.65452 209.19702 109.70391 1.000 10.43637 51 SER B N 1
ATOM 1338 C CA . SER B 1 51 ? 133.79648 208.30383 110.85023 1.000 15.75401 51 SER B CA 1
ATOM 1339 C C . SER B 1 51 ? 135.26001 208.00340 111.15048 1.000 19.63765 51 SER B C 1
ATOM 1340 O O . SER B 1 51 ? 135.66579 207.97250 112.31742 1.000 24.73113 51 SER B O 1
ATOM 1343 N N . SER B 1 52 ? 136.06549 207.77718 110.11757 1.000 16.96170 52 SER B N 1
ATOM 1344 C CA . SER B 1 52 ? 137.47444 207.45393 110.29300 1.000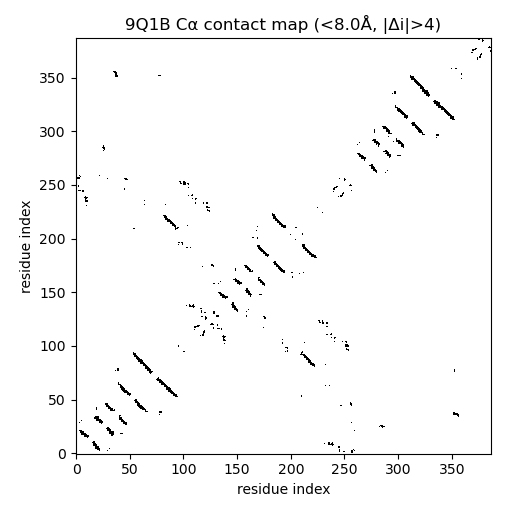 15.38784 52 SER B CA 1
ATOM 1345 C C . SER B 1 52 ? 138.26471 208.17504 109.20853 1.000 14.73336 52 SER B C 1
ATOM 1346 O O . SER B 1 52 ? 137.71458 208.95786 108.42879 1.000 17.05656 52 SER B O 1
ATOM 1349 N N . ALA B 1 53 ? 139.56998 207.90260 109.15993 1.000 20.10004 53 ALA B N 1
ATOM 1350 C CA . ALA B 1 53 ? 140.42958 208.56609 108.18593 1.000 15.79347 53 ALA B CA 1
ATOM 1351 C C . ALA B 1 53 ? 140.00045 208.25512 106.75755 1.000 15.23536 53 ALA B C 1
ATOM 1352 O O . ALA B 1 53 ? 140.10150 209.11196 105.87282 1.000 18.12941 53 ALA B O 1
ATOM 1354 N N . GLN B 1 54 ? 139.51097 207.03897 106.50968 1.000 11.34310 54 GLN B N 1
ATOM 1355 C CA . GLN B 1 54 ? 139.17647 206.61546 105.15489 1.000 11.57227 54 GLN B CA 1
ATOM 1356 C C . GLN B 1 54 ? 137.71606 206.20089 104.99770 1.000 7.74469 54 GLN B C 1
ATOM 1357 O O . GLN B 1 54 ? 137.36701 205.58860 103.98604 1.000 9.02157 54 GLN B O 1
ATOM 1363 N N . ASN B 1 55 ? 136.84987 206.52102 105.96046 1.000 7.51477 55 ASN B N 1
ATOM 1364 C CA . ASN B 1 55 ? 135.45044 206.12172 105.87762 1.000 6.19124 55 ASN B CA 1
ATOM 1365 C C . ASN B 1 55 ? 134.52638 207.27472 106.23990 1.000 7.35786 55 ASN B C 1
ATOM 1366 O O . ASN B 1 55 ? 134.84096 208.08421 107.11574 1.000 8.99871 55 ASN B O 1
ATOM 1371 N N . ARG B 1 56 ? 133.38438 207.33293 105.56038 1.000 6.67614 56 ARG B N 1
ATOM 1372 C CA . ARG B 1 56 ? 132.23773 208.12610 105.97694 1.000 4.35079 56 ARG B CA 1
ATOM 1373 C C . ARG B 1 56 ? 131.11358 207.18614 106.39417 1.000 4.68619 56 ARG B C 1
ATOM 1374 O O . ARG B 1 56 ? 130.98201 206.08148 105.86124 1.000 7.60529 56 ARG B O 1
ATOM 1382 N N . LYS B 1 57 ? 130.29978 207.62520 107.35167 1.000 4.31495 57 LYS B N 1
ATOM 1383 C CA . LYS B 1 57 ? 129.25781 206.77723 107.91940 1.000 4.92037 57 LYS B CA 1
ATOM 1384 C C . LYS B 1 57 ? 127.93176 207.52061 107.94323 1.000 3.23831 57 LYS B C 1
ATOM 1385 O O . LYS B 1 57 ? 127.82452 208.58388 108.56198 1.000 9.23572 57 LYS B O 1
ATOM 1391 N N . TYR B 1 58 ? 126.92748 206.95790 107.27776 1.000 4.63681 58 TYR B N 1
ATOM 1392 C CA . TYR B 1 58 ? 125.55339 207.41765 107.41230 1.000 3.29508 58 TYR B CA 1
ATOM 1393 C C . TYR B 1 58 ? 124.91200 206.72018 108.60318 1.000 3.18168 58 TYR B C 1
ATOM 1394 O O . TYR B 1 58 ? 124.94029 205.49003 108.69611 1.000 8.04120 58 TYR B O 1
ATOM 1403 N N . THR B 1 59 ? 124.34251 207.50443 109.51073 1.000 5.02887 59 THR B N 1
ATOM 1404 C CA . THR B 1 59 ? 123.59615 206.98302 110.64821 1.000 4.77430 59 THR B CA 1
ATOM 1405 C C . THR B 1 59 ? 122.11873 207.26348 110.41525 1.000 4.92918 59 THR B C 1
ATOM 1406 O O . THR B 1 59 ? 121.71034 208.42615 110.33460 1.000 7.89332 59 THR B O 1
ATOM 1410 N N . ILE B 1 60 ? 121.32654 206.20084 110.30123 1.000 5.85138 60 ILE B N 1
ATOM 1411 C CA . ILE B 1 60 ? 119.91192 206.29344 109.96464 1.000 4.09648 60 ILE B CA 1
ATOM 1412 C C . ILE B 1 60 ? 119.11347 205.53463 111.01472 1.000 4.00319 60 ILE B C 1
ATOM 1413 O O . ILE B 1 60 ? 119.37613 204.35357 111.26430 1.000 6.20304 60 ILE B O 1
ATOM 1418 N N . LYS B 1 61 ? 118.13558 206.20647 111.61757 1.000 4.46736 61 LYS B N 1
ATOM 1419 C CA . LYS B 1 61 ? 117.28774 205.60991 112.63956 1.000 4.21770 61 LYS B CA 1
ATOM 1420 C C . LYS B 1 61 ? 115.82858 205.76077 112.24090 1.000 4.00906 61 LYS B C 1
ATOM 1421 O O . LYS B 1 61 ? 115.42345 206.80079 111.71534 1.000 7.25795 61 LYS B O 1
ATOM 1427 N N . VAL B 1 62 ? 115.04282 204.71636 112.48900 1.000 5.13009 62 VAL B N 1
ATOM 1428 C CA . VAL B 1 62 ? 113.61633 204.70719 112.19041 1.000 3.31938 62 VAL B CA 1
ATOM 1429 C C . VAL B 1 62 ? 112.88495 204.11239 113.38627 1.000 3.31124 62 VAL B C 1
ATOM 1430 O O . VAL B 1 62 ? 113.32236 203.10019 113.94358 1.000 4.65031 62 VAL B O 1
ATOM 1434 N N . GLU B 1 63 ? 111.78804 204.74925 113.78863 1.000 3.88937 63 GLU B N 1
ATOM 1435 C CA . GLU B 1 63 ? 110.91467 204.24274 114.83966 1.000 3.69309 63 GLU B CA 1
ATOM 1436 C C . GLU B 1 63 ? 109.54582 203.96063 114.23992 1.000 2.36876 63 GLU B C 1
ATOM 1437 O O . GLU B 1 63 ? 109.00644 204.79014 113.50198 1.000 3.09202 63 GLU B O 1
ATOM 1443 N N . VAL B 1 64 ? 108.99206 202.79265 114.54673 1.000 2.91973 64 VAL B N 1
ATOM 1444 C CA . VAL B 1 64 ? 107.73406 202.33207 113.97522 1.000 2.92645 64 VAL B CA 1
ATOM 1445 C C . VAL B 1 64 ? 106.78637 202.00248 115.12006 1.000 2.29609 64 VAL B C 1
ATOM 1446 O O . VAL B 1 64 ? 107.17271 201.28005 116.04008 1.000 3.54193 64 VAL B O 1
ATOM 1450 N N . PRO B 1 65 ? 105.55726 202.50712 115.11090 1.000 2.93429 65 PRO B N 1
ATOM 1451 C CA . PRO B 1 65 ? 104.61703 202.19090 116.18686 1.000 3.69260 65 PRO B CA 1
ATOM 1452 C C . PRO B 1 65 ? 103.90869 200.86686 115.95690 1.000 4.48657 65 PRO B C 1
ATOM 1453 O O . PRO B 1 65 ? 103.62513 200.46970 114.82514 1.000 4.80526 65 PRO B O 1
ATOM 1457 N N . LYS B 1 66 ? 103.62596 200.18219 117.06113 1.000 4.87021 66 LYS B N 1
ATOM 1458 C CA . LYS B 1 66 ? 102.72727 199.03793 117.01952 1.000 4.97933 66 LYS B CA 1
ATOM 1459 C C . LYS B 1 66 ? 101.29408 199.52968 116.85794 1.000 5.58205 66 LYS B C 1
ATOM 1460 O O . LYS B 1 66 ? 100.82673 200.37387 117.62753 1.000 8.80680 66 LYS B O 1
ATOM 1466 N N . VAL B 1 67 ? 100.59598 199.00107 115.85576 1.000 7.50656 67 VAL B N 1
ATOM 1467 C CA . VAL B 1 67 ? 99.30167 199.54197 115.45378 1.000 7.52455 67 VAL B CA 1
ATOM 1468 C C . VAL B 1 67 ? 98.17118 198.61562 115.89138 1.000 7.12588 67 VAL B C 1
ATOM 1469 O O . VAL B 1 67 ? 97.04283 199.06302 116.12363 1.000 10.21121 67 VAL B O 1
ATOM 1473 N N . ALA B 1 68 ? 98.45979 197.32325 116.01791 1.000 8.17117 68 ALA B N 1
ATOM 1474 C CA . ALA B 1 68 ? 97.43240 196.38003 116.44123 1.000 8.60055 68 ALA B CA 1
ATOM 1475 C C . ALA B 1 68 ? 96.97548 196.69522 117.86180 1.000 5.90890 68 ALA B C 1
ATOM 1476 O O . ALA B 1 68 ? 97.79181 196.78056 118.78338 1.000 7.29392 68 ALA B O 1
ATOM 1478 N N . THR B 1 69 ? 95.66135 196.87529 118.02578 1.000 5.97108 69 THR B N 1
ATOM 1479 C CA . THR B 1 69 ? 95.01106 197.23995 119.28950 1.000 8.72200 69 THR B CA 1
ATOM 1480 C C . THR B 1 69 ? 95.44988 198.61032 119.79849 1.000 8.72677 69 THR B C 1
ATOM 1481 O O . THR B 1 69 ? 95.32694 198.90499 120.99151 1.000 8.74167 69 THR B O 1
ATOM 1485 N N . GLN B 1 70 ? 95.95509 199.45543 118.90820 1.000 8.30412 70 GLN B N 1
ATOM 1486 C CA . GLN B 1 70 ? 96.38687 200.79140 119.28433 1.000 8.98256 70 GLN B CA 1
ATOM 1487 C C . GLN B 1 70 ? 95.19947 201.64458 119.71941 1.000 8.20116 70 GLN B C 1
ATOM 1488 O O . GLN B 1 70 ? 94.08402 201.50192 119.21407 1.000 10.68312 70 GLN B O 1
ATOM 1494 N N . THR B 1 71 ? 95.44958 202.53437 120.67648 1.000 8.43175 71 THR B N 1
ATOM 1495 C CA . THR B 1 71 ? 94.50393 203.57757 121.06217 1.000 10.90023 71 THR B CA 1
ATOM 1496 C C . THR B 1 71 ? 95.08502 204.91055 120.60434 1.000 9.65514 71 THR B C 1
ATOM 1497 O O . THR B 1 71 ? 96.05446 205.40464 121.18920 1.000 9.14697 71 THR B O 1
ATOM 1501 N N . VAL B 1 72 ? 94.49330 205.48697 119.55999 1.000 9.23898 72 VAL B N 1
ATOM 1502 C CA . VAL B 1 72 ? 95.04946 206.68267 118.93549 1.000 11.10995 72 VAL B CA 1
ATOM 1503 C C . VAL B 1 72 ? 94.92084 207.85682 119.89729 1.000 8.45183 72 VAL B C 1
ATOM 1504 O O . VAL B 1 72 ? 93.82130 208.18438 120.35705 1.000 13.30915 72 VAL B O 1
ATOM 1508 N N . GLY B 1 73 ? 96.04971 208.49431 120.20483 1.000 10.75248 73 GLY B N 1
ATOM 1509 C CA . GLY B 1 73 ? 96.08607 209.60089 121.13679 1.000 8.74042 73 GLY B CA 1
ATOM 1510 C C . GLY B 1 73 ? 96.14042 209.21152 122.59737 1.000 8.67293 73 GLY B C 1
ATOM 1511 O O . GLY B 1 73 ? 96.16396 210.10144 123.45629 1.000 12.13357 73 GLY B O 1
ATOM 1512 N N . GLY B 1 74 ? 96.16401 207.91506 122.91045 1.000 7.39589 74 GLY B N 1
ATOM 1513 C CA . GLY B 1 74 ? 96.16142 207.47344 124.28816 1.000 6.23460 74 GLY B CA 1
ATOM 1514 C C . GLY B 1 74 ? 97.55361 207.32137 124.87495 1.000 5.34432 74 GLY B C 1
ATOM 1515 O O . GLY B 1 74 ? 98.56620 207.37028 124.18146 1.000 10.52616 74 GLY B O 1
ATOM 1516 N N . VAL B 1 75 ? 97.58670 207.13105 126.18923 1.000 7.29976 75 VAL B N 1
ATOM 1517 C CA . VAL B 1 75 ? 98.82724 206.89753 126.91796 1.000 5.95671 75 VAL B CA 1
ATOM 1518 C C . VAL B 1 75 ? 99.05879 205.39125 126.96133 1.000 5.67582 75 VAL B C 1
ATOM 1519 O O . VAL B 1 75 ? 98.35281 204.66701 127.66602 1.000 10.79435 75 VAL B O 1
ATOM 1523 N N . GLU B 1 76 ? 100.04881 204.91762 126.21042 1.000 9.71318 76 GLU B N 1
ATOM 1524 C CA . GLU B 1 76 ? 100.34686 203.49449 126.10202 1.000 7.11718 76 GLU B CA 1
ATOM 1525 C C . GLU B 1 76 ? 101.66833 203.20707 126.80138 1.000 7.66203 76 GLU B C 1
ATOM 1526 O O . GLU B 1 76 ? 102.70383 203.77417 126.43675 1.000 12.66542 76 GLU B O 1
ATOM 1532 N N . LEU B 1 77 ? 101.62934 202.32936 127.79887 1.000 7.06355 77 LEU B N 1
ATOM 1533 C CA . LEU B 1 77 ? 102.79427 201.97586 128.59133 1.000 7.76469 77 LEU B CA 1
ATOM 1534 C C . LEU B 1 77 ? 102.87108 200.46543 128.75776 1.000 6.97116 77 LEU B C 1
ATOM 1535 O O . LEU B 1 77 ? 101.83921 199.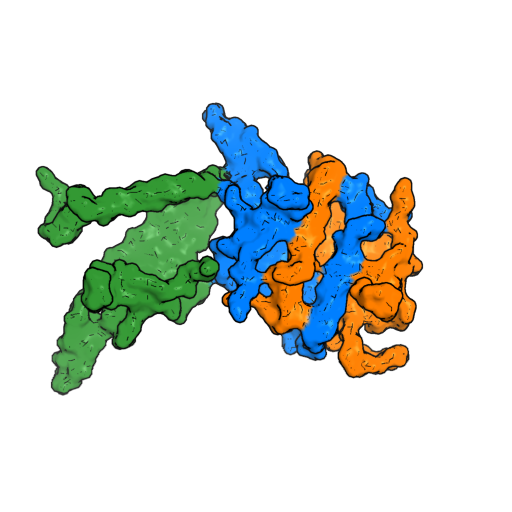78877 128.79704 1.000 9.78308 77 LEU B O 1
ATOM 1540 N N . PRO B 1 78 ? 104.08510 199.90586 128.85832 1.000 7.58617 78 PRO B N 1
ATOM 1541 C CA . PRO B 1 78 ? 105.39277 200.57188 128.76960 1.000 7.09683 78 PRO B CA 1
ATOM 1542 C C . PRO B 1 78 ? 105.72846 200.96371 127.33537 1.000 8.06851 78 PRO B C 1
ATOM 1543 O O . PRO B 1 78 ? 105.21555 200.37129 126.39215 1.000 5.91964 78 PRO B O 1
ATOM 1547 N N . VAL B 1 79 ? 106.58709 201.97086 127.16000 1.000 9.08150 79 VAL B N 1
ATOM 1548 C CA . VAL B 1 79 ? 106.92603 202.45168 125.82286 1.000 7.90254 79 VAL B CA 1
ATOM 1549 C C . VAL B 1 79 ? 107.55144 201.33954 124.99176 1.000 7.62495 79 VAL B C 1
ATOM 1550 O O . VAL B 1 79 ? 107.25078 201.18981 123.80145 1.000 8.87673 79 VAL B O 1
ATOM 1554 N N . ALA B 1 80 ? 108.42019 200.53548 125.60775 1.000 5.96059 80 ALA B N 1
ATOM 1555 C CA . ALA B 1 80 ? 109.14144 199.49963 124.87683 1.000 7.20336 80 ALA B CA 1
ATOM 1556 C C . ALA B 1 80 ? 108.21867 198.44073 124.28433 1.000 7.67174 80 ALA B C 1
ATOM 1557 O O . ALA B 1 80 ? 108.62817 197.72689 123.36375 1.000 15.02195 80 ALA B O 1
ATOM 1559 N N . ALA B 1 81 ? 106.98983 198.31705 124.78470 1.000 6.06156 81 ALA B N 1
ATOM 1560 C CA . ALA B 1 81 ? 106.06044 197.32260 124.26417 1.000 4.50202 81 ALA B CA 1
ATOM 1561 C C . ALA B 1 81 ? 105.31595 197.78103 123.01578 1.000 5.99700 81 ALA B C 1
ATOM 1562 O O . ALA B 1 81 ? 104.70563 196.94498 122.34247 1.000 7.50699 81 ALA B O 1
ATOM 1564 N N . TRP B 1 82 ? 105.34894 199.07216 122.68538 1.000 4.44365 82 TRP B N 1
ATOM 1565 C CA . TRP B 1 82 ? 104.53692 199.60687 121.60118 1.000 3.19975 82 TRP B CA 1
ATOM 1566 C C . TRP B 1 82 ? 105.33198 200.17046 120.43097 1.000 4.68596 82 TRP B C 1
ATOM 1567 O O . TRP B 1 82 ? 104.72265 200.71624 119.50384 1.000 5.91032 82 TRP B O 1
ATOM 1578 N N . ARG B 1 83 ? 106.65923 200.06455 120.43451 1.000 3.33232 83 ARG B N 1
ATOM 1579 C CA . ARG B 1 83 ? 107.46078 200.69109 119.39269 1.000 3.83199 83 ARG B CA 1
ATOM 1580 C C . ARG B 1 83 ? 108.61653 199.78884 118.98343 1.000 3.63844 83 ARG B C 1
ATOM 1581 O O . ARG B 1 83 ? 109.20086 199.09169 119.81682 1.000 6.05174 83 ARG B O 1
ATOM 1589 N N . SER B 1 84 ? 108.93497 199.81155 117.69123 1.000 3.69588 84 SER B N 1
ATOM 1590 C CA . SER B 1 84 ? 110.06039 199.08161 117.12417 1.000 3.23929 84 SER B CA 1
ATOM 1591 C C . SER B 1 84 ? 111.10361 200.06812 116.61485 1.000 4.01552 84 SER B C 1
ATOM 1592 O O . SER B 1 84 ? 110.75912 201.12279 116.07332 1.000 8.40164 84 SER B O 1
ATOM 1595 N N . TYR B 1 85 ? 112.37719 199.71772 116.78085 1.000 4.15104 85 TYR B N 1
ATOM 1596 C CA . TYR B 1 85 ? 113.48889 200.60820 116.47425 1.000 3.16903 85 TYR B CA 1
ATOM 1597 C C . TYR B 1 85 ? 114.40187 199.97525 115.43421 1.000 3.17471 85 TYR B C 1
ATOM 1598 O O . TYR B 1 85 ? 114.78225 198.80778 115.56299 1.000 7.12088 85 TYR B O 1
ATOM 1607 N N . LEU B 1 86 ? 114.75558 200.75130 114.41507 1.000 3.98462 86 LEU B N 1
ATOM 1608 C CA . LEU B 1 86 ? 115.75640 200.36749 113.42859 1.000 2.86942 86 LEU B CA 1
ATOM 1609 C C . LEU B 1 86 ? 116.95738 201.29032 113.57738 1.000 4.80745 86 LEU B C 1
ATOM 1610 O O . LEU B 1 86 ? 116.81249 202.51541 113.51792 1.000 8.90658 86 LEU B O 1
ATOM 1615 N N . ASN B 1 87 ? 118.13333 200.70502 113.78423 1.000 5.62231 87 ASN B N 1
ATOM 1616 C CA . ASN B 1 87 ? 119.38862 201.44672 113.83869 1.000 5.26924 87 ASN B CA 1
ATOM 1617 C C . ASN B 1 87 ? 120.27176 200.93620 112.71023 1.000 10.11454 87 ASN B C 1
ATOM 1618 O O . ASN B 1 87 ? 120.72888 199.78911 112.74295 1.000 14.38219 87 ASN B O 1
ATOM 1623 N N . MET B 1 88 ? 120.51407 201.78832 111.72154 1.000 6.27865 88 MET B N 1
ATOM 1624 C CA . MET B 1 88 ? 121.20218 201.40789 110.49788 1.000 9.41142 88 MET B CA 1
ATOM 1625 C C . MET B 1 88 ? 122.39960 202.32046 110.27920 1.000 7.77295 88 MET B C 1
ATOM 1626 O O . MET B 1 88 ? 122.25455 203.54696 110.25688 1.000 12.43643 88 MET B O 1
ATOM 1631 N N . GLU B 1 89 ? 123.57765 201.72015 110.12340 1.000 8.34699 89 GLU B N 1
ATOM 1632 C CA . GLU B 1 89 ? 124.82060 202.45286 109.91427 1.000 8.17531 89 GLU B CA 1
ATOM 1633 C C . GLU B 1 89 ? 125.46979 201.96212 108.62825 1.000 5.76827 89 GLU B C 1
ATOM 1634 O O . GLU B 1 89 ? 125.77149 200.77134 108.49842 1.000 9.74899 89 GLU B O 1
ATOM 1640 N N . LEU B 1 90 ? 125.68888 202.87867 107.68763 1.000 7.03698 90 LEU B N 1
ATOM 1641 C CA . LEU B 1 90 ? 126.27475 202.56697 106.38736 1.000 4.04422 90 LEU B CA 1
ATOM 1642 C C . LEU B 1 90 ? 127.64610 203.22676 106.30625 1.000 5.93275 90 LEU B C 1
ATOM 1643 O O . LEU B 1 90 ? 127.74593 204.45692 106.26727 1.000 8.87984 90 LEU B O 1
ATOM 1648 N N . THR B 1 91 ? 128.69593 202.41024 106.27205 1.000 7.11273 91 THR B N 1
ATOM 1649 C CA . THR B 1 91 ? 130.07059 202.89218 106.21674 1.000 5.70792 91 THR B CA 1
ATOM 1650 C C . THR B 1 91 ? 130.57056 202.80023 104.78078 1.000 4.81247 91 THR B C 1
ATOM 1651 O O . THR B 1 91 ? 130.56690 201.71702 104.18680 1.000 7.80966 91 THR B O 1
ATOM 1655 N N . ILE B 1 92 ? 130.99701 203.93156 104.22868 1.000 5.38345 92 ILE B N 1
ATOM 1656 C CA . ILE B 1 92 ? 131.44207 203.99085 102.83944 1.000 3.70025 92 ILE B CA 1
ATOM 1657 C C . ILE B 1 92 ? 132.84881 204.57478 102.78405 1.000 2.95163 92 ILE B C 1
ATOM 1658 O O . ILE B 1 92 ? 133.09067 205.65985 103.33174 1.000 6.07221 92 ILE B O 1
ATOM 1663 N N . PRO B 1 93 ? 133.80219 203.89490 102.14919 1.000 6.25172 93 PRO B N 1
ATOM 1664 C CA . PRO B 1 93 ? 135.14584 204.46652 102.01569 1.000 2.79088 93 PRO B CA 1
ATOM 1665 C C . PRO B 1 93 ? 135.12700 205.75216 101.20383 1.000 2.47766 93 PRO B C 1
ATOM 1666 O O . PRO B 1 93 ? 134.30031 205.93872 100.30891 1.000 3.55838 93 PRO B O 1
ATOM 1670 N N . ILE B 1 94 ? 136.05999 206.64833 101.53641 1.000 4.25766 94 ILE B N 1
ATOM 1671 C CA . ILE B 1 94 ? 136.13013 207.95266 100.88659 1.000 4.52305 94 ILE B CA 1
ATOM 1672 C C . ILE B 1 94 ? 136.42492 207.83618 99.39817 1.000 3.70477 94 ILE B C 1
ATOM 1673 O O . ILE B 1 94 ? 136.20794 208.79380 98.64982 1.000 6.77963 94 ILE B O 1
ATOM 1678 N N . PHE B 1 95 ? 136.91975 206.68359 98.94425 1.000 5.22207 95 PHE B N 1
ATOM 1679 C CA . PHE B 1 95 ? 137.24433 206.51243 97.53448 1.000 3.26428 95 PHE B CA 1
ATOM 1680 C C . PHE B 1 95 ? 136.02031 206.23901 96.67131 1.000 3.99619 95 PHE B C 1
ATOM 1681 O O . PHE B 1 95 ? 136.09794 206.39373 95.44863 1.000 7.68822 95 PHE B O 1
ATOM 1689 N N . ALA B 1 96 ? 134.89953 205.84536 97.27254 1.000 5.64748 96 ALA B N 1
ATOM 1690 C CA . ALA B 1 96 ? 133.72598 205.47249 96.49451 1.000 5.72761 96 ALA B CA 1
ATOM 1691 C C . ALA B 1 96 ? 133.19014 206.66217 95.70895 1.000 6.25061 96 ALA B C 1
ATOM 1692 O O . ALA B 1 96 ? 133.07284 207.77310 96.23113 1.000 11.88250 96 ALA B O 1
ATOM 1694 N N . THR B 1 97 ? 132.86238 206.42086 94.44311 1.000 10.39820 97 THR B N 1
ATOM 1695 C CA . THR B 1 97 ? 132.30149 207.44770 93.58314 1.000 6.94026 97 THR B CA 1
ATOM 1696 C C . THR B 1 97 ? 130.77684 207.44701 93.68200 1.000 8.41573 97 THR B C 1
ATOM 1697 O O . THR B 1 97 ? 130.16974 206.66506 94.42122 1.000 11.30251 97 THR B O 1
ATOM 1701 N N . ASN B 1 98 ? 130.14686 208.33780 92.91239 1.000 8.62926 98 ASN B N 1
ATOM 1702 C CA . ASN B 1 98 ? 128.68972 208.35950 92.85538 1.000 11.45306 98 ASN B CA 1
ATOM 1703 C C . ASN B 1 98 ? 128.14315 207.04476 92.30890 1.000 12.85597 98 ASN B C 1
ATOM 1704 O O . ASN B 1 98 ? 127.12067 206.54624 92.78884 1.000 12.32863 98 ASN B O 1
ATOM 1709 N N . SER B 1 99 ? 128.81603 206.46232 91.31078 1.000 11.85078 99 SER B N 1
ATOM 1710 C CA . SER B 1 99 ? 128.38523 205.16971 90.78053 1.000 14.08044 99 SER B CA 1
ATOM 1711 C C . SER B 1 99 ? 128.48797 204.07188 91.83533 1.000 10.74661 99 SER B C 1
ATOM 1712 O O . SER B 1 99 ? 127.57985 203.24063 91.97162 1.000 21.25201 99 SER B O 1
ATOM 1715 N N . ASP B 1 100 ? 129.58632 204.05450 92.59396 1.000 10.93052 100 ASP B N 1
ATOM 1716 C CA . ASP B 1 100 ? 129.72699 203.07481 93.66637 1.000 9.12947 100 ASP B CA 1
ATOM 1717 C C . ASP B 1 100 ? 128.63086 203.24477 94.71228 1.000 8.42381 100 ASP B C 1
ATOM 1718 O O . ASP B 1 100 ? 128.07388 202.25766 95.21041 1.000 13.38038 100 ASP B O 1
ATOM 1723 N N . CYS B 1 101 ? 128.30460 204.49156 95.05808 1.000 8.95162 101 CYS B N 1
ATOM 1724 C CA . CYS B 1 101 ? 127.25590 204.72290 96.04711 1.000 6.55724 101 CYS B CA 1
ATOM 1725 C C . CYS B 1 101 ? 125.88535 204.31556 95.51390 1.000 7.80311 101 CYS B C 1
ATOM 1726 O O . CYS B 1 101 ? 125.04701 203.80215 96.26618 1.000 11.31644 101 CYS B O 1
ATOM 1729 N N . GLU B 1 102 ? 125.63976 204.53013 94.21977 1.000 6.96364 102 GLU B N 1
ATOM 1730 C CA . GLU B 1 102 ? 124.40686 204.03970 93.61158 1.000 11.69518 102 GLU B CA 1
ATOM 1731 C C . GLU B 1 102 ? 124.32881 202.52059 93.69079 1.000 9.98752 102 GLU B C 1
ATOM 1732 O O . GLU B 1 102 ? 123.25710 201.95533 93.94077 1.000 16.54324 102 GLU B O 1
ATOM 1738 N N . LEU B 1 103 ? 125.45988 201.84494 93.47820 1.000 10.87542 103 LEU B N 1
ATOM 1739 C CA . LEU B 1 103 ? 125.49560 200.39171 93.62060 1.000 10.02893 103 LEU B CA 1
ATOM 1740 C C . LEU B 1 103 ? 125.17904 199.96532 95.05097 1.000 8.67575 103 LEU B C 1
ATOM 1741 O O . LEU B 1 103 ? 124.45520 198.98765 95.27137 1.000 12.02304 103 LEU B O 1
ATOM 1746 N N . ILE B 1 104 ? 125.72261 200.68311 96.03522 1.000 9.39699 104 ILE B N 1
ATOM 1747 C CA . ILE B 1 104 ? 125.43593 200.37378 97.43701 1.000 9.32170 104 ILE B CA 1
ATOM 1748 C C . ILE B 1 104 ? 123.94687 200.54274 97.73313 1.000 8.05821 104 ILE B C 1
ATOM 1749 O O . ILE B 1 104 ? 123.33460 199.72643 98.44122 1.000 12.94107 104 ILE B O 1
ATOM 1754 N N . VAL B 1 105 ? 123.34194 201.60425 97.19516 1.000 9.46749 105 VAL B N 1
ATOM 1755 C CA . VAL B 1 105 ? 121.90777 201.81921 97.38004 1.000 8.84060 105 VAL B CA 1
ATOM 1756 C C . VAL B 1 105 ? 121.11024 200.68176 96.75313 1.000 8.72036 105 VAL B C 1
ATOM 1757 O O . VAL B 1 105 ? 120.13272 200.19163 97.33563 1.000 11.38051 105 VAL B O 1
ATOM 1761 N N . LYS B 1 106 ? 121.50363 200.25616 95.54989 1.000 11.41219 106 LYS B N 1
ATOM 1762 C CA . LYS B 1 106 ? 120.84060 199.11982 94.91741 1.000 9.39702 106 LYS B CA 1
ATOM 1763 C C . LYS B 1 106 ? 120.97429 197.86286 95.76658 1.000 8.08917 106 LYS B C 1
ATOM 1764 O O . LYS B 1 106 ? 120.04030 197.05785 95.84836 1.000 12.23184 106 LYS B O 1
ATOM 1770 N N . ALA B 1 107 ? 122.13447 197.67350 96.39632 1.000 6.70349 107 ALA B N 1
ATOM 1771 C CA . ALA B 1 107 ? 122.32142 196.52217 97.27294 1.000 6.74733 107 ALA B CA 1
ATOM 1772 C C . ALA B 1 107 ? 121.34687 196.55723 98.44258 1.000 7.95194 107 ALA B C 1
ATOM 1773 O O . ALA B 1 107 ? 120.73635 195.53847 98.78117 1.000 9.36154 107 ALA B O 1
ATOM 1775 N N . MET B 1 108 ? 121.18592 197.72356 99.07072 1.000 8.92197 108 MET B N 1
ATOM 1776 C CA . MET B 1 108 ? 120.23857 197.82824 100.18221 1.000 7.68943 108 MET B CA 1
ATOM 1777 C C . MET B 1 108 ? 118.80433 197.57365 99.71907 1.000 7.19663 108 MET B C 1
ATOM 1778 O O . MET B 1 108 ? 118.03207 196.87070 100.39340 1.000 13.89415 108 MET B O 1
ATOM 1783 N N . GLN B 1 109 ? 118.43433 198.13121 98.56324 1.000 8.49548 109 GLN B N 1
ATOM 1784 C CA . GLN B 1 109 ? 117.09064 197.92000 98.03308 1.000 7.91166 109 GLN B CA 1
ATOM 1785 C C . GLN B 1 109 ? 116.83354 196.44422 97.75090 1.000 9.76142 109 GLN B C 1
ATOM 1786 O O . GLN B 1 109 ? 115.76189 195.91844 98.07606 1.000 12.31430 109 GLN B O 1
ATOM 1792 N N . GLY B 1 110 ? 117.80645 195.75882 97.14796 1.000 8.43635 110 GLY B N 1
ATOM 1793 C CA . GLY B 1 110 ? 117.65846 194.33246 96.91496 1.000 8.92728 110 GLY B CA 1
ATOM 1794 C C . GLY B 1 110 ? 117.60390 193.53647 98.20369 1.000 7.27824 110 GLY B C 1
ATOM 1795 O O . GLY B 1 110 ? 116.88823 192.53634 98.29500 1.000 14.18778 110 GLY B O 1
ATOM 1796 N N . LEU B 1 111 ? 118.35810 193.96907 99.21595 1.000 6.68010 111 LEU B N 1
ATOM 1797 C CA . LEU B 1 111 ? 118.31532 193.30391 100.51197 1.000 7.55707 111 LEU B CA 1
ATOM 1798 C C . LEU B 1 111 ? 116.91462 193.34968 101.10399 1.000 9.66027 111 LEU B C 1
ATOM 1799 O O . LEU B 1 111 ? 116.42856 192.35179 101.64913 1.000 11.76104 111 LEU B O 1
ATOM 1804 N N . LEU B 1 112 ? 116.24606 194.49581 100.99774 1.000 11.17323 112 LEU B N 1
ATOM 1805 C CA . LEU B 1 112 ? 114.94316 194.66841 101.62985 1.000 12.95703 112 LEU B CA 1
ATOM 1806 C C . LEU B 1 112 ? 113.76584 194.50910 100.66973 1.000 10.06406 112 LEU B C 1
ATOM 1807 O O . LEU B 1 112 ? 112.63170 194.81222 101.05163 1.000 16.16596 112 LEU B O 1
ATOM 1812 N N . LYS B 1 113 ? 113.99979 194.03880 99.44611 1.000 10.97624 113 LYS B N 1
ATOM 1813 C CA . LYS B 1 113 ? 112.91910 193.91168 98.47449 1.000 12.50558 113 LYS B CA 1
ATOM 1814 C C . LYS B 1 113 ? 111.91591 192.83763 98.88671 1.000 17.88156 113 LYS B C 1
ATOM 1815 O O . LYS B 1 113 ? 112.28199 191.80089 99.44541 1.000 17.32763 113 LYS B O 1
ATOM 1821 N N . ASP B 1 114 ? 110.64257 193.09205 98.58656 1.000 19.17742 114 ASP B N 1
ATOM 1822 C CA . ASP B 1 114 ? 109.57173 192.16336 98.92487 1.000 22.90412 114 ASP B CA 1
ATOM 1823 C C . ASP B 1 114 ? 109.79273 190.80333 98.27106 1.000 25.41382 114 ASP B C 1
ATOM 1824 O O . ASP B 1 114 ? 110.16902 190.70901 97.10001 1.000 26.85214 114 ASP B O 1
ATOM 1829 N N . GLY B 1 115 ? 109.54943 189.74238 99.04008 1.000 22.49373 115 GLY B N 1
ATOM 1830 C CA . GLY B 1 115 ? 109.74050 188.38842 98.57121 1.000 18.40466 115 GLY B CA 1
ATOM 1831 C C . GLY B 1 115 ? 111.09767 187.78975 98.87084 1.000 17.35069 115 GLY B C 1
ATOM 1832 O O . GLY B 1 115 ? 111.28310 186.58494 98.66121 1.000 22.11278 115 GLY B O 1
ATOM 1833 N N . ASN B 1 116 ? 112.04839 188.58611 99.35100 1.000 17.25030 116 ASN B N 1
ATOM 1834 C CA . ASN B 1 116 ? 113.39030 188.13239 99.67668 1.000 11.69581 116 ASN B CA 1
ATOM 1835 C C . ASN B 1 116 ? 113.44828 187.58796 101.10119 1.000 10.64029 116 ASN B C 1
ATOM 1836 O O . ASN B 1 116 ? 112.57411 187.88035 101.92878 1.000 17.67940 116 ASN B O 1
ATOM 1841 N N . PRO B 1 117 ? 114.46423 186.76793 101.40880 1.000 9.95423 117 PRO B N 1
ATOM 1842 C CA . PRO B 1 117 ? 114.47450 186.06642 102.70640 1.000 11.49739 117 PRO B CA 1
ATOM 1843 C C . PRO B 1 117 ? 114.40214 186.96659 103.92826 1.000 9.35551 117 PRO B C 1
ATOM 1844 O O . PRO B 1 117 ? 113.65485 186.65312 104.86069 1.000 12.75589 117 PRO B O 1
ATOM 1848 N N . ILE B 1 118 ? 115.16503 188.05445 103.97108 1.000 8.17226 118 ILE B N 1
ATOM 1849 C CA . ILE B 1 118 ? 115.22432 188.89041 105.17050 1.000 9.36596 118 ILE B CA 1
ATOM 1850 C C . ILE B 1 118 ? 113.87412 189.55570 105.43756 1.000 6.45338 118 ILE B C 1
ATOM 1851 O O . ILE B 1 118 ? 113.35293 189.43954 106.56112 1.000 10.02935 118 ILE B O 1
ATOM 1856 N N . PRO B 1 119 ? 113.27171 190.26731 104.47331 1.000 7.86078 119 PRO B N 1
ATOM 1857 C CA . PRO B 1 119 ? 111.93392 190.81962 104.73498 1.000 8.00217 119 PRO B CA 1
ATOM 1858 C C . PRO B 1 119 ? 110.88420 189.75549 104.98140 1.000 7.04970 119 PRO B C 1
ATOM 1859 O O . PRO B 1 119 ? 109.98137 189.97736 105.79608 1.000 10.65926 119 PRO B O 1
ATOM 1863 N N . SER B 1 120 ? 110.97193 188.60199 104.31204 1.000 9.23562 120 SER B N 1
ATOM 1864 C CA . SER B 1 120 ? 110.00713 187.53648 104.56911 1.000 8.92401 120 SER B CA 1
ATOM 1865 C C . SER B 1 120 ? 110.08961 187.06602 106.01640 1.000 7.17916 120 SER B C 1
ATOM 1866 O O . SER B 1 120 ? 109.06615 186.91535 106.69713 1.000 13.76519 120 SER B O 1
ATOM 1869 N N . ALA B 1 121 ? 111.31054 186.85046 106.50879 1.000 8.06750 121 ALA B N 1
ATOM 1870 C CA . ALA B 1 121 ? 111.49546 186.41726 107.88703 1.000 6.20073 121 ALA B CA 1
ATOM 1871 C C . ALA B 1 121 ? 110.99898 187.46878 108.86840 1.000 6.41689 121 ALA B C 1
ATOM 1872 O O . ALA B 1 121 ? 110.33491 187.13691 109.85676 1.000 10.28091 121 ALA B O 1
ATOM 1874 N N . ILE B 1 122 ? 111.30895 188.74358 108.61695 1.000 5.98862 122 ILE B N 1
ATOM 1875 C CA . ILE B 1 122 ? 110.86335 189.79226 109.53348 1.000 4.72907 122 ILE B CA 1
ATOM 1876 C C . ILE B 1 122 ? 109.34103 189.85700 109.56460 1.000 5.38728 122 ILE B C 1
ATOM 1877 O O . ILE B 1 122 ? 108.72579 189.90212 110.63604 1.000 9.60166 122 ILE B O 1
ATOM 1882 N N . ALA B 1 123 ? 108.70981 189.84106 108.38839 1.000 5.67012 123 ALA B N 1
ATOM 1883 C CA . ALA B 1 123 ? 107.25775 189.94726 108.31870 1.000 6.40263 123 ALA B CA 1
ATOM 1884 C C . ALA B 1 123 ? 106.56497 188.73507 108.92592 1.000 9.96191 123 ALA B C 1
ATOM 1885 O O . ALA B 1 123 ? 105.44219 188.85693 109.42723 1.000 13.63532 123 ALA B O 1
ATOM 1887 N N . ALA B 1 124 ? 107.20488 187.56751 108.89483 1.000 8.52880 124 ALA B N 1
ATOM 1888 C CA . ALA B 1 124 ? 106.59406 186.35060 109.41135 1.000 8.95233 124 ALA B CA 1
ATOM 1889 C C . ALA B 1 124 ? 106.94088 186.07268 110.87014 1.000 8.01832 124 ALA B C 1
ATOM 1890 O O . ALA B 1 124 ? 106.68377 184.96248 111.34617 1.000 16.40992 124 ALA B O 1
ATOM 1892 N N . ASN B 1 125 ? 107.51538 187.04416 111.58432 1.000 7.45555 125 ASN B N 1
ATOM 1893 C CA . ASN B 1 125 ? 107.89329 186.86753 112.98898 1.000 7.94183 125 ASN B CA 1
ATOM 1894 C C . ASN B 1 125 ? 108.80065 185.65266 113.16468 1.000 8.36219 125 ASN B C 1
ATOM 1895 O O . ASN B 1 125 ? 108.70517 184.91447 114.14728 1.000 12.17611 125 ASN B O 1
ATOM 1900 N N . SER B 1 126 ? 109.69085 185.44101 112.19861 1.000 8.33969 126 SER B N 1
ATOM 1901 C CA . SER B 1 126 ? 110.48218 184.22326 112.13105 1.000 6.12781 126 SER B CA 1
ATOM 1902 C C . SER B 1 126 ? 111.94506 184.55360 111.87680 1.000 4.73500 126 SER B C 1
ATOM 1903 O O . SER B 1 126 ? 112.29721 185.66451 111.47403 1.000 8.18214 126 SER B O 1
ATOM 1906 N N . GLY B 1 127 ? 112.79290 183.56629 112.12257 1.000 7.05830 127 GLY B N 1
ATOM 1907 C CA . GLY B 1 127 ? 114.19491 183.62652 111.76598 1.000 3.73360 127 GLY B CA 1
ATOM 1908 C C . GLY B 1 127 ? 114.44762 182.98909 110.41913 1.000 4.18140 127 GLY B C 1
ATOM 1909 O O . GLY B 1 127 ? 113.57278 182.94950 109.54875 1.000 3.85664 127 GLY B O 1
ATOM 1910 N N . ILE B 1 128 ? 115.66062 182.47643 110.24302 1.000 3.49702 128 ILE B N 1
ATOM 1911 C CA . ILE B 1 128 ? 116.04444 181.76935 109.02784 1.000 4.45987 128 ILE B CA 1
ATOM 1912 C C . ILE B 1 128 ? 115.93549 180.27562 109.29226 1.000 3.33187 128 ILE B C 1
ATOM 1913 O O . ILE B 1 128 ? 116.41599 179.78311 110.31959 1.000 6.37111 128 ILE B O 1
ATOM 1918 N N . TYR B 1 129 ? 115.29350 179.55878 108.37782 1.000 3.00690 129 TYR B N 1
ATOM 1919 C CA . TYR B 1 129 ? 115.12753 178.11795 108.51750 1.000 6.28347 129 TYR B CA 1
ATOM 1920 C C . TYR B 1 129 ? 115.16606 177.42536 107.15947 1.000 11.18230 129 TYR B C 1
ATOM 1921 O O . TYR B 1 129 ? 115.24386 176.20094 107.07673 1.000 15.46650 129 TYR B O 1
ATOM 1931 N N . ALA C 1 1 ? 118.34616 172.74053 97.84750 1.000 47.07680 1 ALA C N 1
ATOM 1932 C CA . ALA C 1 1 ? 118.86166 174.00365 98.36034 1.000 49.33379 1 ALA C CA 1
ATOM 1933 C C . ALA C 1 1 ? 119.78811 173.76784 99.54683 1.000 41.07418 1 ALA C C 1
ATOM 1934 O O . ALA C 1 1 ? 121.01058 173.78715 99.40196 1.000 44.48772 1 ALA C O 1
ATOM 1936 N N . SER C 1 2 ? 119.19398 173.55191 100.71894 1.000 31.94828 2 SER C N 1
ATOM 1937 C CA . SER C 1 2 ? 119.97272 173.26152 101.91472 1.000 22.73086 2 SER C CA 1
ATOM 1938 C C . SER C 1 2 ? 120.83028 172.02072 101.70384 1.000 20.71975 2 SER C C 1
ATOM 1939 O O . SER C 1 2 ? 120.37735 171.02130 101.14048 1.000 24.37654 2 SER C O 1
ATOM 1942 N N . ASN C 1 3 ? 122.08277 172.09351 102.14633 1.000 14.68809 3 ASN C N 1
ATOM 1943 C CA . ASN C 1 3 ? 122.99681 170.96476 102.05129 1.000 15.22722 3 ASN C CA 1
ATOM 1944 C C . ASN C 1 3 ? 123.10174 170.17577 103.35060 1.000 12.59462 3 ASN C C 1
ATOM 1945 O O . ASN C 1 3 ? 123.85826 169.20248 103.40776 1.000 15.20868 3 ASN C O 1
ATOM 1950 N N . PHE C 1 4 ? 122.36645 170.56869 104.39120 1.000 8.79792 4 PHE C N 1
ATOM 1951 C CA . PHE C 1 4 ? 122.30034 169.79142 105.62988 1.000 8.99131 4 PHE C CA 1
ATOM 1952 C C . PHE C 1 4 ? 121.15779 168.78109 105.51578 1.000 8.17160 4 PHE C C 1
ATOM 1953 O O . PHE C 1 4 ? 120.12385 168.87155 106.17821 1.000 14.01517 4 PHE C O 1
ATOM 1961 N N . THR C 1 5 ? 121.36721 167.80370 104.63708 1.000 8.76226 5 THR C N 1
ATOM 1962 C CA . THR C 1 5 ? 120.37330 166.78915 104.32036 1.000 9.90911 5 THR C CA 1
ATOM 1963 C C . THR C 1 5 ? 120.98704 165.40614 104.49223 1.000 7.14767 5 THR C C 1
ATOM 1964 O O . THR C 1 5 ? 122.19605 165.25626 104.68508 1.000 10.44588 5 THR C O 1
ATOM 1968 N N . GLN C 1 6 ? 120.13704 164.38653 104.42696 1.000 8.88943 6 GLN C N 1
ATOM 1969 C CA . GLN C 1 6 ? 120.62066 163.01667 104.47877 1.000 10.78183 6 GLN C CA 1
ATOM 1970 C C . GLN C 1 6 ? 121.18903 162.60668 103.12504 1.000 8.78203 6 GLN C C 1
ATOM 1971 O O . GLN C 1 6 ? 120.70812 163.02903 102.06975 1.000 14.26291 6 GLN C O 1
ATOM 1977 N N . PHE C 1 7 ? 122.23717 161.78746 103.16451 1.000 6.63042 7 PHE C N 1
ATOM 1978 C CA . PHE C 1 7 ? 122.89197 161.34555 101.94329 1.000 6.62071 7 PHE C CA 1
ATOM 1979 C C . PHE C 1 7 ? 123.42052 159.93245 102.13876 1.000 7.30495 7 PHE C C 1
ATOM 1980 O O . PHE C 1 7 ? 123.58005 159.45533 103.26471 1.000 9.69574 7 PHE C O 1
ATOM 1988 N N . VAL C 1 8 ? 123.68033 159.26553 101.01799 1.000 7.80187 8 VAL C N 1
ATOM 1989 C CA . VAL C 1 8 ? 124.16705 157.88947 101.01986 1.000 8.48646 8 VAL C CA 1
ATOM 1990 C C . VAL C 1 8 ? 125.67612 157.91523 101.24036 1.000 7.72078 8 VAL C C 1
ATOM 1991 O O . VAL C 1 8 ? 126.43332 158.33915 100.36475 1.000 13.53134 8 VAL C O 1
ATOM 1995 N N . LEU C 1 9 ? 126.11581 157.46439 102.41624 1.000 8.54729 9 LEU C N 1
ATOM 1996 C CA . LEU C 1 9 ? 127.54488 157.40457 102.70409 1.000 7.68387 9 LEU C CA 1
ATOM 1997 C C . LEU C 1 9 ? 128.19563 156.19631 102.03768 1.000 8.56617 9 LEU C C 1
ATOM 1998 O O . LEU C 1 9 ? 129.25009 156.31960 101.40646 1.000 13.20223 9 LEU C O 1
ATOM 2003 N N . VAL C 1 10 ? 127.58250 155.02320 102.16698 1.000 12.81252 10 VAL C N 1
ATOM 2004 C CA . VAL C 1 10 ? 128.07536 153.79634 101.55094 1.000 14.08622 10 VAL C CA 1
ATOM 2005 C C . VAL C 1 10 ? 127.06336 153.36517 100.50068 1.000 14.64071 10 VAL C C 1
ATOM 2006 O O . VAL C 1 10 ? 125.89961 153.09625 100.82204 1.000 19.68967 10 VAL C O 1
ATOM 2010 N N . ASP C 1 11 ? 127.50495 153.29720 99.24814 1.000 18.80821 11 ASP C N 1
ATOM 2011 C CA . ASP C 1 11 ? 126.63757 152.95835 98.12157 1.000 24.84808 11 ASP C CA 1
ATOM 2012 C C . ASP C 1 11 ? 126.84359 151.48210 97.79405 1.000 37.15683 11 ASP C C 1
ATOM 2013 O O . ASP C 1 11 ? 127.73360 151.11327 97.02732 1.000 36.82879 11 ASP C O 1
ATOM 2018 N N . ASN C 1 12 ? 126.00760 150.63167 98.38490 1.000 35.90850 12 ASN C N 1
ATOM 2019 C CA . ASN C 1 12 ? 126.02078 149.19914 98.09096 1.000 42.79241 12 ASN C CA 1
ATOM 2020 C C . ASN C 1 12 ? 124.95407 148.88436 97.04335 1.000 45.23195 12 ASN C C 1
ATOM 2021 O O . ASN C 1 12 ? 123.94822 148.22323 97.30195 1.000 49.50077 12 ASN C O 1
ATOM 2026 N N . GLY C 1 13 ? 125.20254 149.37259 95.83219 1.000 47.84122 13 GLY C N 1
ATOM 2027 C CA . GLY C 1 13 ? 124.24849 149.21136 94.75429 1.000 50.82113 13 GLY C CA 1
ATOM 2028 C C . GLY C 1 13 ? 122.96454 149.97207 95.00766 1.000 57.18720 13 GLY C C 1
ATOM 2029 O O . GLY C 1 13 ? 122.97500 151.20195 95.10837 1.000 59.92186 13 GLY C O 1
ATOM 2030 N N . GLY C 1 14 ? 121.84994 149.25396 95.10980 1.000 56.52612 14 GLY C N 1
ATOM 2031 C CA . GLY C 1 14 ? 120.57741 149.88475 95.39697 1.000 57.37816 14 GLY C CA 1
ATOM 2032 C C . GLY C 1 14 ? 119.95403 149.41747 96.69635 1.000 59.72324 14 GLY C C 1
ATOM 2033 O O . GLY C 1 14 ? 119.08111 150.09114 97.25098 1.000 58.21089 14 GLY C O 1
ATOM 2034 N N . THR C 1 15 ? 120.39231 148.26216 97.19011 1.000 59.96532 15 THR C N 1
ATOM 2035 C CA . THR C 1 15 ? 119.86415 147.66929 98.41114 1.000 59.06270 15 THR C CA 1
ATOM 2036 C C . THR C 1 15 ? 120.99733 147.47830 99.40794 1.000 54.29106 15 THR 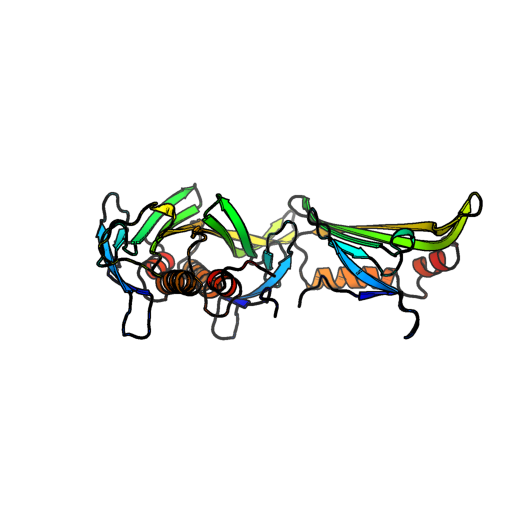C C 1
ATOM 2037 O O . THR C 1 15 ? 122.04165 146.91384 99.06562 1.000 52.62291 15 THR C O 1
ATOM 2041 N N . GLY C 1 16 ? 120.78661 147.94067 100.63654 1.000 47.50687 16 GLY C N 1
ATOM 2042 C CA . GLY C 1 16 ? 121.79902 147.85638 101.66652 1.000 42.64179 16 GLY C CA 1
ATOM 2043 C C . GLY C 1 16 ? 122.68656 149.07211 101.80253 1.000 39.64589 16 GLY C C 1
ATOM 2044 O O . GLY C 1 16 ? 123.71885 148.98972 102.47848 1.000 36.27199 16 GLY C O 1
ATOM 2045 N N . ASP C 1 17 ? 122.32627 150.19188 101.18222 1.000 38.07855 17 ASP C N 1
ATOM 2046 C CA . ASP C 1 17 ? 123.11553 151.40685 101.30966 1.000 27.82774 17 ASP C CA 1
ATOM 2047 C C . ASP C 1 17 ? 123.08960 151.91350 102.74673 1.000 26.54971 17 ASP C C 1
ATOM 2048 O O . ASP C 1 17 ? 122.12513 151.70447 103.48682 1.000 33.27051 17 ASP C O 1
ATOM 2053 N N . VAL C 1 18 ? 124.16825 152.57999 103.14127 1.000 17.42074 18 VAL C N 1
ATOM 2054 C CA . VAL C 1 18 ? 124.26803 153.20926 104.45201 1.000 14.62865 18 VAL C CA 1
ATOM 2055 C C . VAL C 1 18 ? 123.97376 154.69178 104.27089 1.000 12.17172 18 VAL C C 1
ATOM 2056 O O . VAL C 1 18 ? 124.73586 155.41169 103.61737 1.000 16.87589 18 VAL C O 1
ATOM 2060 N N . THR C 1 19 ? 122.87045 155.14991 104.85107 1.000 10.24471 19 THR C N 1
ATOM 2061 C CA . THR C 1 19 ? 122.46068 156.54495 104.78808 1.000 9.61111 19 THR C CA 1
ATOM 2062 C C . THR C 1 19 ? 122.67033 157.18778 106.15086 1.000 6.36229 19 THR C C 1
ATOM 2063 O O . THR C 1 19 ? 122.33710 156.59243 107.17984 1.000 11.77018 19 THR C O 1
ATOM 2067 N N . VAL C 1 20 ? 123.23005 158.39075 106.15594 1.000 5.48574 20 VAL C N 1
ATOM 2068 C CA . VAL C 1 20 ? 123.38881 159.17434 107.37243 1.000 4.07222 20 VAL C CA 1
ATOM 2069 C C . VAL C 1 20 ? 122.44182 160.36384 107.29266 1.000 5.96034 20 VAL C C 1
ATOM 2070 O O . VAL C 1 20 ? 122.17092 160.89095 106.20943 1.000 7.68418 20 VAL C O 1
ATOM 2074 N N . ALA C 1 21 ? 121.92224 160.77526 108.44480 1.000 3.84522 21 ALA C N 1
ATOM 2075 C CA . ALA C 1 21 ? 120.94350 161.84819 108.50591 1.000 3.50970 21 ALA C CA 1
ATOM 2076 C C . ALA C 1 21 ? 121.38096 162.90269 109.50937 1.000 3.88123 21 ALA C C 1
ATOM 2077 O O . ALA C 1 21 ? 122.03257 162.58118 110.50735 1.000 5.99780 21 ALA C O 1
ATOM 2079 N N . PRO C 1 22 ? 121.03396 164.16956 109.27019 1.000 6.89107 22 PRO C N 1
ATOM 2080 C CA . PRO C 1 22 ? 121.43618 165.23359 110.19852 1.000 4.72476 22 PRO C CA 1
ATOM 2081 C C . PRO C 1 22 ? 120.92228 164.97056 111.60532 1.000 5.87072 22 PRO C C 1
ATOM 2082 O O . PRO C 1 22 ? 119.78853 164.52988 111.80109 1.000 11.91429 22 PRO C O 1
ATOM 2086 N N . SER C 1 23 ? 121.77269 165.24703 112.59072 1.000 6.45238 23 SER C N 1
ATOM 2087 C CA . SER C 1 23 ? 121.42280 164.96590 113.97603 1.000 6.88951 23 SER C CA 1
ATOM 2088 C C . SER C 1 23 ? 121.73046 166.14119 114.89423 1.000 6.70312 23 SER C C 1
ATOM 2089 O O . SER C 1 23 ? 121.09724 166.29145 115.94372 1.000 14.03904 23 SER C O 1
ATOM 2092 N N . ASN C 1 24 ? 122.69189 166.97858 114.51448 1.000 8.10509 24 ASN C N 1
ATOM 2093 C CA . ASN C 1 24 ? 123.18086 168.00381 115.42550 1.000 8.44442 24 ASN C CA 1
ATOM 2094 C C . ASN C 1 24 ? 123.99964 169.02137 114.64304 1.000 7.47627 24 ASN C C 1
ATOM 2095 O O . ASN C 1 24 ? 124.67804 168.67211 113.67333 1.000 10.59908 24 ASN C O 1
ATOM 2100 N N . PHE C 1 25 ? 123.91716 170.28243 115.06843 1.000 7.52525 25 PHE C N 1
ATOM 2101 C CA . PHE C 1 25 ? 124.69452 171.37051 114.47724 1.000 4.86716 25 PHE C CA 1
ATOM 2102 C C . PHE C 1 25 ? 125.22034 172.29461 115.56874 1.000 7.74677 25 PHE C C 1
ATOM 2103 O O . PHE C 1 25 ? 125.28227 173.51571 115.39647 1.000 14.90869 25 PHE C O 1
ATOM 2111 N N . ALA C 1 26 ? 125.60277 171.72765 116.70985 1.000 11.55611 26 ALA C N 1
ATOM 2112 C CA . ALA C 1 26 ? 126.08211 172.52940 117.82703 1.000 14.14252 26 ALA C CA 1
ATOM 2113 C C . ALA C 1 26 ? 127.49447 173.03783 117.56761 1.000 12.39199 26 ALA C C 1
ATOM 2114 O O . ALA C 1 26 ? 128.32409 172.34027 116.97698 1.000 12.27917 26 ALA C O 1
ATOM 2116 N N . ASN C 1 27 ? 127.75729 174.26827 118.01253 1.000 16.03946 27 ASN C N 1
ATOM 2117 C CA . ASN C 1 27 ? 129.07788 174.89249 117.91203 1.000 14.95612 27 ASN C CA 1
ATOM 2118 C C . ASN C 1 27 ? 129.56821 174.96079 116.46890 1.000 13.85389 27 ASN C C 1
ATOM 2119 O O . ASN C 1 27 ? 130.77264 174.92770 116.21027 1.000 16.39808 27 ASN C O 1
ATOM 2124 N N . GLY C 1 28 ? 128.64198 175.05245 115.51916 1.000 12.00600 28 GLY C N 1
ATOM 2125 C CA . GLY C 1 28 ? 129.02403 175.15798 114.12691 1.000 10.89970 28 GLY C CA 1
ATOM 2126 C C . GLY C 1 28 ? 129.60231 173.89855 113.52843 1.000 8.27568 28 GLY C C 1
ATOM 2127 O O . GLY C 1 28 ? 130.23407 173.96213 112.47245 1.000 13.34587 28 GLY C O 1
ATOM 2128 N N . VAL C 1 29 ? 129.40931 172.75272 114.17280 1.000 8.08267 29 VAL C N 1
ATOM 2129 C CA . VAL C 1 29 ? 129.88251 171.46951 113.66780 1.000 5.61615 29 VAL C CA 1
ATOM 2130 C C . VAL C 1 29 ? 128.66211 170.67331 113.22995 1.000 5.26801 29 VAL C C 1
ATOM 2131 O O . VAL C 1 29 ? 127.87707 170.21358 114.06793 1.000 10.50277 29 VAL C O 1
ATOM 2135 N N . ALA C 1 30 ? 128.49503 170.51002 111.92137 1.000 3.63153 30 ALA C N 1
ATOM 2136 C CA . ALA C 1 30 ? 127.40898 169.68761 111.40994 1.000 2.65731 30 ALA C CA 1
ATOM 2137 C C . ALA C 1 30 ? 127.71539 168.21347 111.64017 1.000 3.61536 30 ALA C C 1
ATOM 2138 O O . ALA C 1 30 ? 128.85139 167.76727 111.46811 1.000 5.42417 30 ALA C O 1
ATOM 2140 N N . GLU C 1 31 ? 126.69474 167.45422 112.03219 1.000 3.65619 31 GLU C N 1
ATOM 2141 C CA . GLU C 1 31 ? 126.84984 166.03820 112.34088 1.000 3.85266 31 GLU C CA 1
ATOM 2142 C C . GLU C 1 31 ? 125.74490 165.23416 111.67237 1.000 3.07098 31 GLU C C 1
ATOM 2143 O O . GLU C 1 31 ? 124.56823 165.59782 111.75875 1.000 6.81014 31 GLU C O 1
ATOM 2149 N N . TRP C 1 32 ? 126.13087 164.14915 111.00489 1.000 2.42255 32 TRP C N 1
ATOM 2150 C CA . TRP C 1 32 ? 125.20863 163.17850 110.43310 1.000 2.17174 32 TRP C CA 1
ATOM 2151 C C . TRP C 1 32 ? 125.38000 161.84698 111.15454 1.000 3.06446 32 TRP C C 1
ATOM 2152 O O . TRP C 1 32 ? 126.49865 161.47143 111.51642 1.000 3.59313 32 TRP C O 1
ATOM 2163 N N . ILE C 1 33 ? 124.27170 161.13835 111.36466 1.000 3.28100 33 ILE C N 1
ATOM 2164 C CA . ILE C 1 33 ? 124.26987 159.84479 112.04374 1.000 3.90738 33 ILE C CA 1
ATOM 2165 C C . ILE C 1 33 ? 123.32374 158.90934 111.30137 1.000 3.02783 33 ILE C C 1
ATOM 2166 O O . ILE C 1 33 ? 122.22122 159.30805 110.91374 1.000 5.41144 33 ILE C O 1
ATOM 2171 N N . SER C 1 34 ? 123.74888 157.66227 111.10707 1.000 3.59957 34 SER C N 1
ATOM 2172 C CA . SER C 1 34 ? 122.86352 156.66441 110.52632 1.000 3.62586 34 SER C CA 1
ATOM 2173 C C . SER C 1 34 ? 121.82959 156.20991 111.55872 1.000 5.09805 34 SER C C 1
ATOM 2174 O O . SER C 1 34 ? 121.92209 156.51312 112.74978 1.000 8.72230 34 SER C O 1
ATOM 2177 N N . SER C 1 35 ? 120.83004 155.47196 111.08588 1.000 5.48690 35 SER C N 1
ATOM 2178 C CA . SER C 1 35 ? 119.68803 155.11695 111.91882 1.000 9.46392 35 SER C CA 1
ATOM 2179 C C . SER C 1 35 ? 120.00206 153.86814 112.74574 1.000 9.49858 35 SER C C 1
ATOM 2180 O O . SER C 1 35 ? 121.12853 153.36493 112.76106 1.000 11.99086 35 SER C O 1
ATOM 2183 N N . ASN C 1 36 ? 118.99014 153.36591 113.44677 1.000 12.70823 36 ASN C N 1
ATOM 2184 C CA . ASN C 1 36 ? 119.07989 152.22753 114.37261 1.000 8.43505 36 ASN C CA 1
ATOM 2185 C C . ASN C 1 36 ? 119.97272 152.63482 115.55086 1.000 8.27737 36 ASN C C 1
ATOM 2186 O O . ASN C 1 36 ? 120.08596 153.82456 115.87363 1.000 11.27867 36 ASN C O 1
ATOM 2191 N N . SER C 1 37 ? 120.59905 151.65951 116.20724 1.000 8.17820 37 SER C N 1
ATOM 2192 C CA . SER C 1 37 ? 121.29645 151.91809 117.46178 1.000 6.00940 37 SER C CA 1
ATOM 2193 C C . SER C 1 37 ? 122.46116 152.88449 117.27253 1.000 4.96475 37 SER C C 1
ATOM 2194 O O . SER C 1 37 ? 123.29664 152.71565 116.37650 1.000 9.36677 37 SER C O 1
ATOM 2197 N N . ARG C 1 38 ? 122.51836 153.89145 118.14775 1.000 5.67403 38 ARG C N 1
ATOM 2198 C CA . ARG C 1 38 ? 123.60498 154.86349 118.10675 1.000 6.09047 38 ARG C CA 1
ATOM 2199 C C . ARG C 1 38 ? 124.95243 154.19539 118.34868 1.000 3.82875 38 ARG C C 1
ATOM 2200 O O . ARG C 1 38 ? 125.96116 154.57820 117.74469 1.000 5.82314 38 ARG C O 1
ATOM 2208 N N . SER C 1 39 ? 124.98808 153.19434 119.23179 1.000 4.48425 39 SER C N 1
ATOM 2209 C CA . SER C 1 39 ? 126.23682 152.49334 119.51088 1.000 4.78529 39 SER C CA 1
ATOM 2210 C C . SER C 1 39 ? 126.80797 151.83218 118.26184 1.000 2.85620 39 SER C C 1
ATOM 2211 O O . SER C 1 39 ? 128.02149 151.61962 118.17572 1.000 9.00385 39 SER C O 1
ATOM 2214 N N . GLN C 1 40 ? 125.95936 151.50984 117.28735 1.000 2.30344 40 GLN C N 1
ATOM 2215 C CA . GLN C 1 40 ? 126.38679 150.87790 116.04626 1.000 4.88796 40 GLN C CA 1
ATOM 2216 C C . GLN C 1 40 ? 126.31007 151.80003 114.83557 1.000 5.24472 40 GLN C C 1
ATOM 2217 O O . GLN C 1 40 ? 126.61338 151.35927 113.72291 1.000 5.79581 40 GLN C O 1
ATOM 2223 N N . ALA C 1 41 ? 125.89726 153.05089 115.01174 1.000 5.77269 41 ALA C N 1
ATOM 2224 C CA . ALA C 1 41 ? 125.65456 153.93209 113.87690 1.000 5.78290 41 ALA C CA 1
ATOM 2225 C C . ALA C 1 41 ? 126.94739 154.47678 113.27122 1.000 6.42272 41 ALA C C 1
ATOM 2226 O O . ALA C 1 41 ? 127.97202 154.61083 113.94448 1.000 4.42827 41 ALA C O 1
ATOM 2228 N N . TYR C 1 42 ? 126.88111 154.79069 111.97746 1.000 4.79856 42 TYR C N 1
ATOM 2229 C CA . TYR C 1 42 ? 127.92613 155.56145 111.31557 1.000 3.48680 42 TYR C CA 1
ATOM 2230 C C . TYR C 1 42 ? 127.83352 157.02685 111.73223 1.000 3.66938 42 TYR C C 1
ATOM 2231 O O . TYR C 1 42 ? 126.76642 157.51840 112.10422 1.000 7.83415 42 TYR C O 1
ATOM 2240 N N . LYS C 1 43 ? 128.96248 157.73165 111.66332 1.000 3.64854 43 LYS C N 1
ATOM 2241 C CA . LYS C 1 43 ? 129.00343 159.13603 112.05685 1.000 2.65776 43 LYS C CA 1
ATOM 2242 C C . LYS C 1 43 ? 129.84613 159.93962 111.07641 1.000 3.05571 43 LYS C C 1
ATOM 2243 O O . LYS C 1 43 ? 130.93743 159.50919 110.69295 1.000 5.30062 43 LYS C O 1
ATOM 2249 N N . VAL C 1 44 ? 129.33127 161.10230 110.67566 1.000 3.56408 44 VAL C N 1
ATOM 2250 C CA . VAL C 1 44 ? 130.03232 162.04778 109.81204 1.000 2.37059 44 VAL C CA 1
ATOM 2251 C C . VAL C 1 44 ? 129.88937 163.43774 110.41739 1.000 2.38090 44 VAL C C 1
ATOM 2252 O O . VAL C 1 44 ? 128.78640 163.83370 110.80957 1.000 6.10654 44 VAL C O 1
ATOM 2256 N N . THR C 1 45 ? 130.99756 164.17564 110.49669 1.000 4.03852 45 THR C N 1
ATOM 2257 C CA . THR C 1 45 ? 130.98169 165.55872 110.95528 1.000 2.87618 45 THR C CA 1
ATOM 2258 C C . THR C 1 45 ? 131.75381 166.43672 109.98013 1.000 3.53603 45 THR C C 1
ATOM 2259 O O . THR C 1 45 ? 132.64019 165.96601 109.26266 1.000 6.89526 45 THR C O 1
ATOM 2263 N N . CYS C 1 46 ? 131.40286 167.72114 109.96115 1.000 4.25783 46 CYS C N 1
ATOM 2264 C CA . CYS C 1 46 ? 132.06818 168.68523 109.09674 1.000 2.82908 46 CYS C CA 1
ATOM 2265 C C . CYS C 1 46 ? 131.91733 170.07851 109.68922 1.000 3.78756 46 CYS C C 1
ATOM 2266 O O . CYS C 1 46 ? 130.84028 170.44186 110.16686 1.000 8.00119 46 CYS C O 1
ATOM 2269 N N . SER C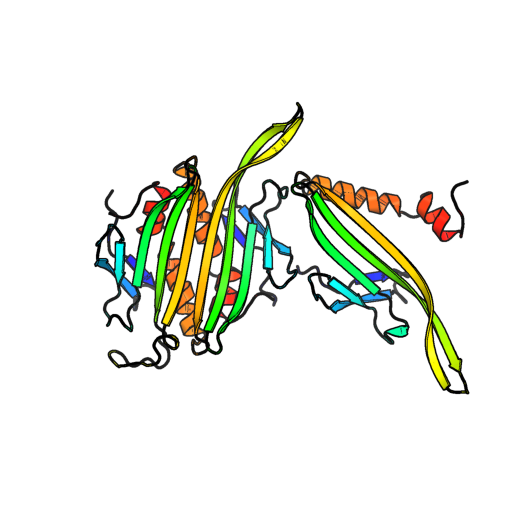 1 47 ? 133.00369 170.84709 109.65773 1.000 4.86446 47 SER C N 1
ATOM 2270 C CA . SER C 1 47 ? 132.97568 172.24529 110.06086 1.000 5.84269 47 SER C CA 1
ATOM 2271 C C . SER C 1 47 ? 134.01310 173.00675 109.25003 1.000 3.65464 47 SER C C 1
ATOM 2272 O O . SER C 1 47 ? 134.99847 172.43165 108.78081 1.000 6.05115 47 SER C O 1
ATOM 2275 N N . VAL C 1 48 ? 133.78001 174.30587 109.08909 1.000 4.16439 48 VAL C N 1
ATOM 2276 C CA . VAL C 1 48 ? 134.67523 175.18431 108.34686 1.000 4.18374 48 VAL C CA 1
ATOM 2277 C C . VAL C 1 48 ? 134.90343 176.44228 109.17343 1.000 5.59652 48 VAL C C 1
ATOM 2278 O O . VAL C 1 48 ? 133.99460 176.91633 109.86373 1.000 10.12263 48 VAL C O 1
ATOM 2282 N N . ARG C 1 49 ? 136.12646 176.96482 109.12889 1.000 7.36555 49 ARG C N 1
ATOM 2283 C CA . ARG C 1 49 ? 136.47257 178.14898 109.89854 1.000 8.04498 49 ARG C CA 1
ATOM 2284 C C . ARG C 1 49 ? 137.59381 178.90174 109.20001 1.000 6.17874 49 ARG C C 1
ATOM 2285 O O . ARG C 1 49 ? 138.32109 178.35001 108.37036 1.000 8.87885 49 ARG C O 1
ATOM 2293 N N . GLN C 1 50 ? 137.72504 180.17501 109.55777 1.000 9.80271 50 GLN C N 1
ATOM 2294 C CA . GLN C 1 50 ? 138.81737 181.01834 109.08148 1.000 8.89949 50 GLN C CA 1
ATOM 2295 C C . GLN C 1 50 ? 140.04102 180.72184 109.93893 1.000 12.96912 50 GLN C C 1
ATOM 2296 O O . GLN C 1 50 ? 140.17724 181.24027 111.04853 1.000 15.63822 50 GLN C O 1
ATOM 2302 N N . SER C 1 51 ? 140.93659 179.87355 109.42785 1.000 12.66492 51 SER C N 1
ATOM 2303 C CA . SER C 1 51 ? 142.08385 179.44406 110.22337 1.000 16.55706 51 SER C CA 1
ATOM 2304 C C . SER C 1 51 ? 143.14044 180.53804 110.31636 1.000 19.12029 51 SER C C 1
ATOM 2305 O O . SER C 1 51 ? 143.82051 180.66646 111.34014 1.000 23.69346 51 SER C O 1
ATOM 2308 N N . SER C 1 52 ? 143.29696 181.33003 109.26028 1.000 14.25176 52 SER C N 1
ATOM 2309 C CA . SER C 1 52 ? 144.19448 182.47378 109.26614 1.000 14.09681 52 SER C CA 1
ATOM 2310 C C . SER C 1 52 ? 143.56593 183.56916 108.41863 1.000 15.73157 52 SER C C 1
ATOM 2311 O O . SER C 1 52 ? 142.49063 183.39178 107.83904 1.000 17.98642 52 SER C O 1
ATOM 2314 N N . ALA C 1 53 ? 144.25287 184.71077 108.33922 1.000 20.73536 53 ALA C N 1
ATOM 2315 C CA . ALA C 1 53 ? 143.73052 185.83478 107.56998 1.000 17.27439 53 ALA C CA 1
ATOM 2316 C C . ALA C 1 53 ? 143.49887 185.46554 106.11041 1.000 15.62345 53 ALA C C 1
ATOM 2317 O O . ALA C 1 53 ? 142.58795 186.00437 105.47276 1.000 17.20709 53 ALA C O 1
ATOM 2319 N N . GLN C 1 54 ? 144.29509 184.54640 105.56699 1.000 12.71511 54 GLN C N 1
ATOM 2320 C CA . GLN C 1 54 ? 144.22061 184.20260 104.15488 1.000 12.17917 54 GLN C CA 1
ATOM 2321 C C . GLN C 1 54 ? 143.74418 182.78068 103.88754 1.000 9.31823 54 GLN C C 1
ATOM 2322 O O . GLN C 1 54 ? 143.67248 182.38439 102.72131 1.000 9.07095 54 GLN C O 1
ATOM 2328 N N . ASN C 1 55 ? 143.40808 182.00452 104.91628 1.000 9.59268 55 ASN C N 1
ATOM 2329 C CA . ASN C 1 55 ? 143.06157 180.60156 104.72937 1.000 8.34827 55 ASN C CA 1
ATOM 2330 C C . ASN C 1 55 ? 141.75993 180.24931 105.43534 1.000 8.83125 55 ASN C C 1
ATOM 2331 O O . ASN C 1 55 ? 141.49478 180.71997 106.54472 1.000 9.38004 55 ASN C O 1
ATOM 2336 N N . ARG C 1 56 ? 140.95776 179.41468 104.77824 1.000 5.73325 56 ARG C N 1
ATOM 2337 C CA . ARG C 1 56 ? 139.80663 178.75636 105.37900 1.000 5.27545 56 ARG C CA 1
ATOM 2338 C C . ARG C 1 56 ? 140.09170 177.26300 105.47871 1.000 5.33096 56 ARG C C 1
ATOM 2339 O O . ARG C 1 56 ? 140.69529 176.67663 104.57477 1.000 5.34736 56 ARG C O 1
ATOM 2347 N N . LYS C 1 57 ? 139.65499 176.64862 106.57653 1.000 5.87080 57 LYS C N 1
ATOM 2348 C CA . LYS C 1 57 ? 140.02165 175.27601 106.89811 1.000 4.07550 57 LYS C CA 1
ATOM 2349 C C . LYS C 1 57 ? 138.77330 174.44545 107.15365 1.000 3.00042 57 LYS C C 1
ATOM 2350 O O . LYS C 1 57 ? 137.94640 174.80618 107.99628 1.000 6.80912 57 LYS C O 1
ATOM 2356 N N . TYR C 1 58 ? 138.64403 173.33886 106.42817 1.000 4.56811 58 TYR C N 1
ATOM 2357 C CA . TYR C 1 58 ? 137.59664 172.35530 106.66184 1.000 2.94142 58 TYR C CA 1
ATOM 2358 C C . TYR C 1 58 ? 138.13185 171.23787 107.54658 1.000 4.23285 58 TYR C C 1
ATOM 2359 O O . TYR C 1 58 ? 139.25997 170.77377 107.36077 1.000 8.38134 58 TYR C O 1
ATOM 2368 N N . THR C 1 59 ? 137.32126 170.81463 108.51313 1.000 5.84824 59 THR C N 1
ATOM 2369 C CA . THR C 1 59 ? 137.61165 169.64729 109.33680 1.000 4.57931 59 THR C CA 1
ATOM 2370 C C . THR C 1 59 ? 136.49370 168.63733 109.12623 1.000 4.87283 59 THR C C 1
ATOM 2371 O O . THR C 1 59 ? 135.33054 168.92436 109.42797 1.000 7.38392 59 THR C O 1
ATOM 2375 N N . ILE C 1 60 ? 136.84456 167.46686 108.59883 1.000 3.97377 60 ILE C N 1
ATOM 2376 C CA . ILE C 1 60 ? 135.88297 166.43313 108.23566 1.000 2.99369 60 ILE C CA 1
ATOM 2377 C C . ILE C 1 60 ? 136.29607 165.13496 108.91429 1.000 4.26274 60 ILE C C 1
ATOM 2378 O O . ILE C 1 60 ? 137.46493 164.74042 108.84396 1.000 8.58840 60 ILE C O 1
ATOM 2383 N N . LYS C 1 61 ? 135.34241 164.47632 109.57236 1.000 5.40648 61 LYS C N 1
ATOM 2384 C CA . LYS C 1 61 ? 135.59848 163.23294 110.28587 1.000 3.20710 61 LYS C CA 1
ATOM 2385 C C . LYS C 1 61 ? 134.52608 162.20932 109.94380 1.000 4.00311 61 LYS C C 1
ATOM 2386 O O . LYS C 1 61 ? 133.35337 162.55621 109.78128 1.000 7.86408 61 LYS C O 1
ATOM 2392 N N . VAL C 1 62 ? 134.93510 160.94771 109.82542 1.000 3.12706 62 VAL C N 1
ATOM 2393 C CA . VAL C 1 62 ? 134.02519 159.84656 109.52812 1.000 2.48822 62 VAL C CA 1
ATOM 2394 C C . VAL C 1 62 ? 134.38911 158.66497 110.41919 1.000 3.16904 62 VAL C C 1
ATOM 2395 O O . VAL C 1 62 ? 135.56924 158.33870 110.58183 1.000 6.62794 62 VAL C O 1
ATOM 2399 N N . GLU C 1 63 ? 133.37552 158.03075 111.00587 1.000 5.05810 63 GLU C N 1
ATOM 2400 C CA . GLU C 1 63 ? 133.55219 156.82989 111.81376 1.000 4.56304 63 GLU C CA 1
ATOM 2401 C C . GLU C 1 63 ? 132.78493 155.68141 111.17609 1.000 5.75479 63 GLU C C 1
ATOM 2402 O O . GLU C 1 63 ? 131.59567 155.81942 110.87347 1.000 6.46665 63 GLU C O 1
ATOM 2408 N N . VAL C 1 64 ? 133.46166 154.55502 110.97815 1.000 5.36472 64 VAL C N 1
ATOM 2409 C CA . VAL C 1 64 ? 132.87470 153.36506 110.37718 1.000 4.56901 64 VAL C CA 1
ATOM 2410 C C . VAL C 1 64 ? 132.90420 152.24755 111.41451 1.000 5.23884 64 VAL C C 1
ATOM 2411 O O . VAL C 1 64 ? 133.98347 151.83835 111.85036 1.000 6.44567 64 VAL C O 1
ATOM 2415 N N . PRO C 1 65 ? 131.75930 151.72573 111.84222 1.000 7.00514 65 PRO C N 1
ATOM 2416 C CA . PRO C 1 65 ? 131.74548 150.69563 112.88122 1.000 3.97976 65 PRO C CA 1
ATOM 2417 C C . PRO C 1 65 ? 131.73542 149.28192 112.31546 1.000 4.34504 65 PRO C C 1
ATOM 2418 O O . PRO C 1 65 ? 131.27923 149.02452 111.20047 1.000 5.34135 65 PRO C O 1
ATOM 2422 N N . LYS C 1 66 ? 132.24412 148.35946 113.12789 1.000 4.98522 66 LYS C N 1
ATOM 2423 C CA . LYS C 1 66 ? 132.07957 146.92773 112.90456 1.000 4.15915 66 LYS C CA 1
ATOM 2424 C C . LYS C 1 66 ? 130.99783 146.44293 113.86369 1.000 4.96086 66 LYS C C 1
ATOM 2425 O O . LYS C 1 66 ? 131.21960 146.38009 115.07647 1.000 8.45830 66 LYS C O 1
ATOM 2431 N N . VAL C 1 67 ? 129.82888 146.10293 113.32186 1.000 6.49691 67 VAL C N 1
ATOM 2432 C CA . VAL C 1 67 ? 128.68274 145.79118 114.16611 1.000 6.99859 67 VAL C CA 1
ATOM 2433 C C . VAL C 1 67 ? 128.85381 144.41028 114.78655 1.000 9.45985 67 VAL C C 1
ATOM 2434 O O . VAL C 1 67 ? 129.32374 143.46504 114.13810 1.000 16.04036 67 VAL C O 1
ATOM 2438 N N . ALA C 1 68 ? 128.48919 144.29525 116.06068 1.000 9.36701 68 ALA C N 1
ATOM 2439 C CA . ALA C 1 68 ? 128.61122 143.04263 116.79319 1.000 8.55502 68 ALA C CA 1
ATOM 2440 C C . ALA C 1 68 ? 127.66745 143.08060 117.98620 1.000 11.49948 68 ALA C C 1
ATOM 2441 O O . ALA C 1 68 ? 127.12810 144.12898 118.34708 1.000 11.80550 68 ALA C O 1
ATOM 2443 N N . THR C 1 69 ? 127.47536 141.91561 118.59426 1.000 11.45740 69 THR C N 1
ATOM 2444 C CA . THR C 1 69 ? 126.68549 141.77937 119.80942 1.000 12.05920 69 THR C CA 1
ATOM 2445 C C . THR C 1 69 ? 127.61450 141.46792 120.97369 1.000 12.35610 69 THR C C 1
ATOM 2446 O O . THR C 1 69 ? 128.45321 140.56580 120.87937 1.000 20.51010 69 THR C O 1
ATOM 2450 N N . GLN C 1 70 ? 127.47352 142.22178 122.05792 1.000 9.38666 70 GLN C N 1
ATOM 2451 C CA . GLN C 1 70 ? 128.23022 14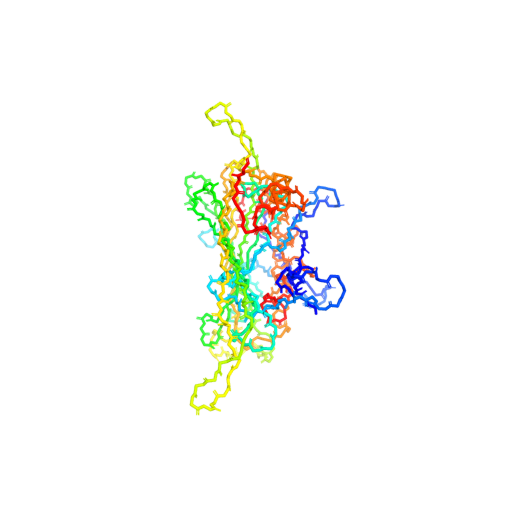1.99306 123.27989 1.000 11.56905 70 GLN C CA 1
ATOM 2452 C C . GLN C 1 70 ? 127.35588 141.24259 124.27449 1.000 14.96758 70 GLN C C 1
ATOM 2453 O O . GLN C 1 70 ? 126.19702 141.61184 124.48645 1.000 13.70173 70 GLN C O 1
ATOM 2459 N N . THR C 1 71 ? 127.90970 140.19238 124.87746 1.000 13.37016 71 THR C N 1
ATOM 2460 C CA . THR C 1 71 ? 127.20850 139.40243 125.88588 1.000 16.23874 71 THR C CA 1
ATOM 2461 C C . THR C 1 71 ? 128.07860 139.34002 127.13278 1.000 17.98147 71 THR C C 1
ATOM 2462 O O . THR C 1 71 ? 129.12895 138.69045 127.12801 1.000 23.18242 71 THR C O 1
ATOM 2466 N N . VAL C 1 72 ? 127.64604 140.01900 128.19214 1.000 16.47378 72 VAL C N 1
ATOM 2467 C CA . VAL C 1 72 ? 128.34750 140.04170 129.47044 1.000 17.53680 72 VAL C CA 1
ATOM 2468 C C . VAL C 1 72 ? 127.36500 139.60659 130.54854 1.000 19.61068 72 VAL C C 1
ATOM 2469 O O . VAL C 1 72 ? 126.35388 140.28067 130.78206 1.000 21.78465 72 VAL C O 1
ATOM 2473 N N . GLY C 1 73 ? 127.66115 138.48715 131.20361 1.000 18.30626 73 GLY C N 1
ATOM 2474 C CA . GLY C 1 73 ? 126.77977 137.97655 132.24047 1.000 13.70946 73 GLY C CA 1
ATOM 2475 C C . GLY C 1 73 ? 125.40966 137.57471 131.74504 1.000 14.08039 73 GLY C C 1
ATOM 2476 O O . GLY C 1 73 ? 124.44290 137.61394 132.51282 1.000 18.73827 73 GLY C O 1
ATOM 2477 N N . GLY C 1 74 ? 125.29802 137.18522 130.47622 1.000 13.54253 74 GLY C N 1
ATOM 2478 C CA . GLY C 1 74 ? 124.03499 136.78498 129.90018 1.000 13.63353 74 GLY C CA 1
ATOM 2479 C C . GLY C 1 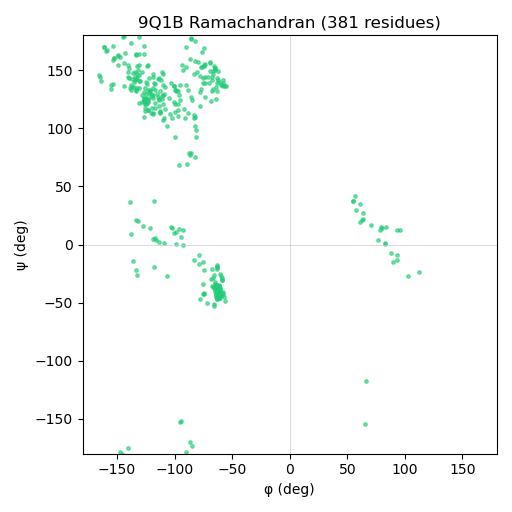74 ? 123.21256 137.90660 129.30136 1.000 13.10153 74 GLY C C 1
ATOM 2480 O O . GLY C 1 74 ? 122.18739 137.62786 128.66708 1.000 15.22523 74 GLY C O 1
ATOM 2481 N N . VAL C 1 75 ? 123.62725 139.15841 129.47093 1.000 11.58292 75 VAL C N 1
ATOM 2482 C CA . VAL C 1 75 ? 122.90571 140.31128 128.94369 1.000 12.15522 75 VAL C CA 1
ATOM 2483 C C . VAL C 1 75 ? 123.52125 140.68695 127.60278 1.000 14.51576 75 VAL C C 1
ATOM 2484 O O . VAL C 1 75 ? 124.73021 140.93006 127.51310 1.000 14.81239 75 VAL C O 1
ATOM 2488 N N . GLU C 1 76 ? 122.69193 140.74387 126.56491 1.000 13.73638 76 GLU C N 1
ATOM 2489 C CA . GLU C 1 76 ? 123.13956 141.04024 125.21137 1.000 15.54906 76 GLU C CA 1
ATOM 2490 C C . GLU C 1 76 ? 122.85928 142.49684 124.86236 1.000 13.47285 76 GLU C C 1
ATOM 2491 O O . GLU C 1 76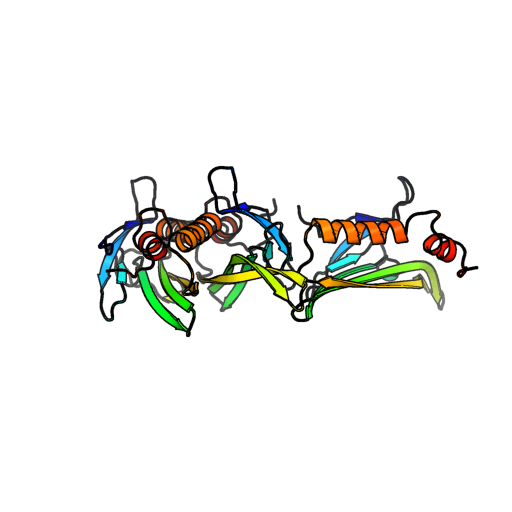 ? 121.78244 143.02129 125.15918 1.000 16.92665 76 GLU C O 1
ATOM 2497 N N . LEU C 1 77 ? 123.83317 143.14385 124.22944 1.000 10.86889 77 LEU C N 1
ATOM 2498 C CA . LEU C 1 77 ? 123.71681 144.53000 123.80332 1.000 10.11371 77 LEU C CA 1
ATOM 2499 C C . LEU C 1 77 ? 124.26788 144.68157 122.39370 1.000 10.73110 77 LEU C C 1
ATOM 2500 O O . LEU C 1 77 ? 125.21027 143.97682 122.01370 1.000 15.00753 77 LEU C O 1
ATOM 2505 N N . PRO C 1 78 ? 123.70739 145.59688 121.59927 1.000 12.78519 78 PRO C N 1
ATOM 2506 C CA . PRO C 1 78 ? 124.29054 145.90490 120.28477 1.000 9.71649 78 PRO C CA 1
ATOM 2507 C C . PRO C 1 78 ? 125.39551 146.93883 120.44253 1.000 5.08570 78 PRO C C 1
ATOM 2508 O O . PRO C 1 78 ? 125.17889 148.01382 121.00497 1.000 6.37859 78 PRO C O 1
ATOM 2512 N N . VAL C 1 79 ? 126.58963 146.60539 119.96116 1.000 6.67865 79 VAL C N 1
ATOM 2513 C CA . VAL C 1 79 ? 127.76881 147.44229 120.11412 1.000 4.44557 79 VAL C CA 1
ATOM 2514 C C . VAL C 1 79 ? 128.53739 147.45180 118.79768 1.000 5.40500 79 VAL C C 1
ATOM 2515 O O . VAL C 1 79 ? 128.20900 146.73320 117.85061 1.000 6.05088 79 VAL C O 1
ATOM 2519 N N . ALA C 1 80 ? 129.56925 148.28432 118.74542 1.000 6.53112 80 ALA C N 1
ATOM 2520 C CA . ALA C 1 80 ? 130.57796 148.21958 117.69926 1.000 5.91156 80 ALA C CA 1
ATOM 2521 C C . ALA C 1 80 ? 131.79038 147.48862 118.26036 1.000 5.57139 80 ALA C C 1
ATOM 2522 O O . ALA C 1 80 ? 132.36523 147.91739 119.26668 1.000 10.79562 80 ALA C O 1
ATOM 2524 N N . ALA C 1 81 ? 132.16292 146.37747 117.62178 1.000 5.23799 81 ALA C N 1
ATOM 2525 C CA . ALA C 1 81 ? 133.36391 145.66035 118.03651 1.000 4.98326 81 ALA C CA 1
ATOM 2526 C C . ALA C 1 81 ? 134.58510 146.56534 117.96118 1.000 7.21983 81 ALA C C 1
ATOM 2527 O O . ALA C 1 81 ? 135.44254 146.54560 118.85114 1.000 9.26245 81 ALA C O 1
ATOM 2529 N N . TRP C 1 82 ? 134.67121 147.37124 116.90873 1.000 6.06035 82 TRP C N 1
ATOM 2530 C CA . TRP C 1 82 ? 135.71130 148.37825 116.76584 1.000 3.85066 82 TRP C CA 1
ATOM 2531 C C . TRP C 1 82 ? 135.23626 149.38768 115.73189 1.000 3.60535 82 TRP C C 1
ATOM 2532 O O . TRP C 1 82 ? 134.23131 149.17941 115.05001 1.000 4.70719 82 TRP C O 1
ATOM 2543 N N . ARG C 1 83 ? 135.97077 150.48924 115.62495 1.000 3.45079 83 ARG C N 1
ATOM 2544 C CA . ARG C 1 83 ? 135.63407 151.55039 114.69031 1.000 4.20902 83 ARG C CA 1
ATOM 2545 C C . ARG C 1 83 ? 136.86718 151.97536 113.90805 1.000 3.85334 83 ARG C C 1
ATOM 2546 O O . ARG C 1 83 ? 137.98811 151.95438 114.42064 1.000 4.36802 83 ARG C O 1
ATOM 2554 N N . SER C 1 84 ? 136.64152 152.35671 112.65621 1.000 3.58815 84 SER C N 1
ATOM 2555 C CA . SER C 1 84 ? 137.65818 152.97121 111.81535 1.000 2.87483 84 SER C CA 1
ATOM 2556 C C . SER C 1 84 ? 137.41879 154.47421 111.79452 1.000 4.35119 84 SER C C 1
ATOM 2557 O O . SER C 1 84 ? 136.27402 154.92015 111.67004 1.000 9.39504 84 SER C O 1
ATOM 2560 N N . TYR C 1 85 ? 138.49074 155.25008 111.92142 1.000 4.63108 85 TYR C N 1
ATOM 2561 C CA . TYR C 1 85 ? 138.39332 156.69689 112.05664 1.000 3.25010 85 TYR C CA 1
ATOM 2562 C C . TYR C 1 85 ? 139.12004 157.38234 110.90905 1.000 3.67407 85 TYR C C 1
ATOM 2563 O O . TYR C 1 85 ? 140.28847 157.08636 110.64225 1.000 5.50556 85 TYR C O 1
ATOM 2572 N N . LEU C 1 86 ? 138.42606 158.29771 110.23974 1.000 5.20239 86 LEU C N 1
ATOM 2573 C CA . LEU C 1 86 ? 139.00681 159.14121 109.20468 1.000 3.05351 86 LEU C CA 1
ATOM 2574 C C . LEU C 1 86 ? 138.96212 160.58584 109.67349 1.000 4.61509 86 LEU C C 1
ATOM 2575 O O . LEU C 1 86 ? 137.91319 161.06404 110.11527 1.000 7.09234 86 LEU C O 1
ATOM 2580 N N . ASN C 1 87 ? 140.10105 161.26817 109.59410 1.000 4.41636 87 ASN C N 1
ATOM 2581 C CA . ASN C 1 87 ? 140.19467 162.68672 109.91334 1.000 6.78065 87 ASN C CA 1
ATOM 2582 C C . ASN C 1 87 ? 140.79984 163.40235 108.71663 1.000 6.93385 87 ASN C C 1
ATOM 2583 O O . ASN C 1 87 ? 141.92041 163.08639 108.30604 1.000 12.72277 87 ASN C O 1
ATOM 2588 N N . MET C 1 88 ? 140.06182 164.35917 108.16149 1.000 9.15838 88 MET C N 1
ATOM 2589 C CA . MET C 1 88 ? 140.48829 165.11827 106.99400 1.000 6.84038 88 MET C CA 1
ATOM 2590 C C . MET C 1 88 ? 140.52672 166.59916 107.33661 1.000 5.86264 88 MET C C 1
ATOM 2591 O O . MET C 1 88 ? 139.57983 167.12721 107.92818 1.000 8.05443 88 MET C O 1
ATOM 2596 N N . GLU C 1 89 ? 141.61756 167.26413 106.96238 1.000 6.95440 89 GLU C N 1
ATOM 2597 C CA . GLU C 1 89 ? 141.73105 168.71238 107.07537 1.000 3.74979 89 GLU C CA 1
ATOM 2598 C C . GLU C 1 89 ? 142.11588 169.26600 105.71387 1.000 4.59592 89 GLU C C 1
ATOM 2599 O O . GLU C 1 89 ? 143.12875 168.85577 105.13951 1.000 6.21920 89 GLU C O 1
ATOM 2605 N N . LEU C 1 90 ? 141.30825 170.18879 105.20048 1.000 4.99793 90 LEU C N 1
ATOM 2606 C CA . LEU C 1 90 ? 141.53836 170.81301 103.90593 1.000 2.91591 90 LEU C CA 1
ATOM 2607 C C . LEU C 1 90 ? 141.61544 172.32086 104.08970 1.000 3.13861 90 LEU C C 1
ATOM 2608 O O . LEU C 1 90 ? 140.68949 172.93112 104.63287 1.000 6.49691 90 LEU C O 1
ATOM 2613 N N . THR C 1 91 ? 142.71333 172.91576 103.63582 1.000 3.82411 91 THR C N 1
ATOM 2614 C CA . THR C 1 91 ? 142.93677 174.35027 103.74316 1.000 4.33980 91 THR C CA 1
ATOM 2615 C C . THR C 1 91 ? 142.86981 174.96868 102.35491 1.000 4.49722 91 THR C C 1
ATOM 2616 O O . THR C 1 91 ? 143.54974 174.50729 101.43287 1.000 7.57607 91 THR C O 1
ATOM 2620 N N . ILE C 1 92 ? 142.04440 176.00639 102.20757 1.000 5.17725 92 ILE C N 1
ATOM 2621 C CA . ILE C 1 92 ? 141.82433 176.66230 100.92853 1.000 4.50270 92 ILE C CA 1
ATOM 2622 C C . ILE C 1 92 ? 142.02268 178.16281 101.10775 1.000 4.83314 92 ILE C C 1
ATOM 2623 O O . ILE C 1 92 ? 141.35695 178.77635 101.94704 1.000 8.54620 92 ILE C O 1
ATOM 2628 N N . PRO C 1 93 ? 142.92223 178.79785 100.35865 1.000 6.46401 93 PRO C N 1
ATOM 2629 C CA . PRO C 1 93 ? 143.08726 180.25031 100.47942 1.000 4.90201 93 PRO C CA 1
ATOM 2630 C C . PRO C 1 93 ? 141.84308 180.99961 100.03036 1.000 4.80515 93 PRO C C 1
ATOM 2631 O O . PRO C 1 93 ? 141.07292 180.53166 99.18953 1.000 7.24020 93 PRO C O 1
ATOM 2635 N N . ILE C 1 94 ? 141.65756 182.18953 100.60838 1.000 6.77791 94 ILE C N 1
ATOM 2636 C CA . ILE C 1 94 ? 140.50493 183.02100 100.27890 1.000 6.48832 94 ILE C CA 1
ATOM 2637 C C . ILE C 1 94 ? 140.51475 183.45888 98.82157 1.000 6.48568 94 ILE C C 1
ATOM 2638 O O . ILE C 1 94 ? 139.47315 183.85528 98.28873 1.000 8.56787 94 ILE C O 1
ATOM 2643 N N . PHE C 1 95 ? 141.66995 183.40586 98.15929 1.000 6.42668 95 PHE C N 1
ATOM 2644 C CA . PHE C 1 95 ? 141.75955 183.81416 96.76431 1.000 4.86212 95 PHE C CA 1
ATOM 2645 C C . PHE C 1 95 ? 141.16763 182.79227 95.80435 1.000 6.03013 95 PHE C C 1
ATOM 2646 O O . PHE C 1 95 ? 140.93006 183.12993 94.64008 1.000 7.09822 95 PHE C O 1
ATOM 2654 N N . ALA C 1 96 ? 140.92466 181.56491 96.25795 1.000 5.25332 96 ALA C N 1
ATOM 2655 C CA . ALA C 1 96 ? 140.43131 180.51896 95.37251 1.000 5.96268 96 ALA C CA 1
ATOM 2656 C C . ALA C 1 96 ? 139.02054 180.83600 94.89565 1.000 6.02024 96 ALA C C 1
ATOM 2657 O O . ALA C 1 96 ? 138.15297 181.21175 95.68891 1.000 10.41901 96 ALA C O 1
ATOM 2659 N N . THR C 1 97 ? 138.79638 180.68528 93.59521 1.000 7.09831 97 THR C N 1
ATOM 2660 C CA . THR C 1 97 ? 137.48458 180.87778 93.00472 1.000 8.10839 97 THR C CA 1
ATOM 2661 C C . THR C 1 97 ? 136.67309 179.58574 93.09228 1.000 11.09960 97 THR C C 1
ATOM 2662 O O . THR C 1 97 ? 137.14398 178.55096 93.57521 1.000 13.58584 97 THR C O 1
ATOM 2666 N N . ASN C 1 98 ? 135.42794 179.64845 92.61451 1.000 13.21090 98 ASN C N 1
ATOM 2667 C CA . ASN C 1 98 ? 134.59967 178.44844 92.56021 1.000 14.81017 98 ASN C CA 1
ATOM 2668 C C . ASN C 1 98 ? 135.21115 177.40088 91.63826 1.000 11.89176 98 ASN C C 1
ATOM 2669 O O . ASN C 1 98 ? 135.14079 176.20054 91.92127 1.000 16.81616 98 ASN C O 1
ATOM 2674 N N . SER C 1 99 ? 135.81728 177.83579 90.53015 1.000 13.94489 99 SER C N 1
ATOM 2675 C CA . SER C 1 99 ? 136.50376 176.89723 89.64697 1.000 14.08283 99 SER C CA 1
ATOM 2676 C C . SER C 1 99 ? 137.66882 176.22127 90.36056 1.000 10.08810 99 SER C C 1
ATOM 2677 O O . SER C 1 99 ? 137.87175 175.00778 90.22612 1.000 16.39388 99 SER C O 1
ATOM 2680 N N . ASP C 1 100 ? 138.44391 176.99109 91.12889 1.000 10.46206 100 ASP C N 1
ATOM 2681 C CA . ASP C 1 100 ? 139.54982 176.40957 91.88219 1.000 8.86522 100 ASP C CA 1
ATOM 2682 C C . ASP C 1 100 ? 139.04555 175.40452 92.91189 1.000 9.19956 100 ASP C C 1
ATOM 2683 O O . ASP C 1 100 ? 139.64105 174.33458 93.09401 1.000 12.03688 100 ASP C O 1
ATOM 2688 N N . CYS C 1 101 ? 137.94420 175.73021 93.59327 1.000 9.00068 101 CYS C N 1
ATOM 2689 C CA . CYS C 1 101 ? 137.37629 174.80235 94.56825 1.000 7.81377 101 CYS C CA 1
ATOM 2690 C C . CYS C 1 101 ? 136.88014 173.52387 93.90025 1.000 5.72092 101 CYS C C 1
ATOM 2691 O O . CYS C 1 101 ? 137.05456 172.42268 94.43952 1.000 11.23209 101 CYS C O 1
ATOM 2694 N N . GLU C 1 102 ? 136.24960 173.65041 92.73118 1.000 7.05367 102 GLU C N 1
ATOM 2695 C CA . GLU C 1 102 ? 135.81640 172.46852 91.99361 1.000 11.19041 102 GLU C CA 1
ATOM 2696 C C . GLU C 1 102 ? 137.00800 171.61149 91.58733 1.000 9.68744 102 GLU C C 1
ATOM 2697 O O . GLU C 1 102 ? 136.93590 170.37746 91.62017 1.000 14.31762 102 GLU C O 1
ATOM 2703 N N . LEU C 1 103 ? 138.11380 172.25156 91.19945 1.000 10.82911 103 LEU C N 1
ATOM 2704 C CA . LEU C 1 103 ? 139.32951 171.50699 90.88222 1.000 8.19808 103 LEU C CA 1
ATOM 2705 C C . LEU C 1 103 ? 139.86167 170.76265 92.10269 1.000 6.65799 103 LEU C C 1
ATOM 2706 O O . LEU C 1 103 ? 140.29990 169.61225 91.99496 1.000 10.28167 103 LEU C O 1
ATOM 2711 N N . ILE C 1 104 ? 139.83582 171.40587 93.27173 1.000 8.35387 104 ILE C N 1
ATOM 2712 C CA . ILE C 1 104 ? 140.28047 170.74512 94.49976 1.000 6.45764 104 ILE C CA 1
ATOM 2713 C C . ILE C 1 104 ? 139.41363 169.52358 94.79731 1.000 8.14751 104 ILE C C 1
ATOM 2714 O O . ILE C 1 104 ? 139.91764 168.44681 95.16211 1.000 8.94429 104 ILE C O 1
ATOM 2719 N N . VAL C 1 105 ? 138.09568 169.67456 94.65015 1.000 8.12156 105 VAL C N 1
ATOM 2720 C CA . VAL C 1 105 ? 137.18391 168.55792 94.88939 1.000 8.74298 105 VAL C CA 1
ATOM 2721 C C . VAL C 1 105 ? 137.46059 167.42088 93.91280 1.000 7.30034 105 VAL C C 1
ATOM 2722 O O . VAL C 1 105 ? 137.48213 166.24339 94.29696 1.000 9.59686 105 VAL C O 1
ATOM 2726 N N . LYS C 1 106 ? 137.65954 167.75198 92.63437 1.000 8.45634 106 LYS C N 1
ATOM 2727 C CA . LYS C 1 106 ? 137.99987 166.73178 91.64785 1.000 9.73270 106 LYS C CA 1
ATOM 2728 C C . LYS C 1 106 ? 139.30152 166.03031 92.00827 1.000 7.15035 106 LYS C C 1
ATOM 2729 O O . LYS C 1 106 ? 139.44402 164.82338 91.78893 1.000 8.55663 106 LYS C O 1
ATOM 2735 N N . ALA C 1 107 ? 140.26761 166.77430 92.54969 1.000 8.16928 107 ALA C N 1
ATOM 2736 C CA . ALA C 1 107 ? 141.52144 166.15991 92.97108 1.000 6.85520 107 ALA C CA 1
ATOM 2737 C C . ALA C 1 107 ? 141.28523 165.13587 94.07257 1.000 9.08508 107 ALA C C 1
ATOM 2738 O O . ALA C 1 107 ? 141.82877 164.02769 94.02487 1.000 12.12057 107 ALA C O 1
ATOM 2740 N N . MET C 1 108 ? 140.46106 165.48092 95.06481 1.000 7.46037 108 MET C N 1
ATOM 2741 C CA . MET C 1 108 ? 140.15478 164.51401 96.12170 1.000 8.75879 108 MET C CA 1
ATOM 2742 C C . MET C 1 108 ? 139.43051 163.28707 95.56467 1.000 8.21801 108 MET C C 1
ATOM 2743 O O . MET C 1 108 ? 139.75995 162.13956 95.91277 1.000 11.21141 108 MET C O 1
ATOM 2748 N N . GLN C 1 109 ? 138.45443 163.51029 94.68045 1.000 7.97618 109 GLN C N 1
ATOM 2749 C CA . GLN C 1 109 ? 137.69867 162.39908 94.11045 1.000 9.09340 109 GLN C CA 1
ATOM 2750 C C . GLN C 1 109 ? 138.59962 161.46797 93.30920 1.000 8.58997 109 GLN C C 1
ATOM 2751 O O . GLN C 1 109 ? 138.49429 160.24152 93.42285 1.000 10.90945 109 GLN C O 1
ATOM 2757 N N . GLY C 1 110 ? 139.48723 162.03257 92.48794 1.000 10.13632 110 GLY C N 1
ATOM 2758 C CA . GLY C 1 110 ? 140.44739 161.21593 91.76912 1.000 7.06590 110 GLY C CA 1
ATOM 2759 C C . GLY C 1 110 ? 141.42129 160.51484 92.69097 1.000 7.17410 110 GLY C C 1
ATOM 2760 O O . GLY C 1 110 ? 141.87469 159.40753 92.39492 1.000 14.81088 110 GLY C O 1
ATOM 2761 N N . LEU C 1 111 ? 141.75895 161.14855 93.81508 1.000 8.34304 111 LEU C N 1
ATOM 2762 C CA . LEU C 1 111 ? 142.59308 160.49428 94.81324 1.000 8.53383 111 LEU C CA 1
ATOM 2763 C C . LEU C 1 111 ? 141.94415 159.21204 95.31080 1.000 9.61038 111 LEU C C 1
ATOM 2764 O O . LEU C 1 111 ? 142.61858 158.18878 95.46993 1.000 11.56661 111 LEU C O 1
ATOM 2769 N N . LEU C 1 112 ? 140.63459 159.24176 95.55196 1.000 11.31452 112 LEU C N 1
ATOM 2770 C CA . LEU C 1 112 ? 139.94967 158.08436 96.11758 1.000 10.35689 112 LEU C CA 1
ATOM 2771 C C . LEU C 1 112 ? 139.23102 157.22317 95.07879 1.000 10.86356 112 LEU C C 1
ATOM 2772 O O . LEU C 1 112 ? 138.45734 156.33931 95.45874 1.000 16.30939 112 LEU C O 1
ATOM 2777 N N . LYS C 1 113 ? 139.46741 157.44642 93.78824 1.000 9.61998 113 LYS C N 1
ATOM 2778 C CA . LYS C 1 113 ? 138.76083 156.69208 92.75858 1.000 9.96733 113 LYS C CA 1
ATOM 2779 C C . LYS C 1 113 ? 139.24032 155.24372 92.70430 1.000 18.33494 113 LYS C C 1
ATOM 2780 O O . LYS C 1 113 ? 140.42528 154.95949 92.88849 1.000 16.22571 113 LYS C O 1
ATOM 2786 N N . ASP C 1 114 ? 138.30805 154.33063 92.42481 1.000 15.32868 114 ASP C N 1
ATOM 2787 C CA . ASP C 1 114 ? 138.62372 152.90812 92.35455 1.000 17.60161 114 ASP C CA 1
ATOM 2788 C C . ASP C 1 114 ? 139.70878 152.63457 91.32029 1.000 17.96503 114 ASP C C 1
ATOM 2789 O O . ASP C 1 114 ? 139.73615 153.23958 90.24569 1.000 18.33561 114 ASP C O 1
ATOM 2794 N N . GLY C 1 115 ? 140.60696 151.70952 91.65449 1.000 19.11383 115 GLY C N 1
ATOM 2795 C CA . GLY C 1 115 ? 141.72544 151.37558 90.80333 1.000 17.21477 115 GLY C CA 1
ATOM 2796 C C . GLY C 1 115 ? 142.97166 152.19727 91.04223 1.000 16.52342 115 GLY C C 1
ATOM 2797 O O . GLY C 1 115 ? 144.04941 151.80820 90.57508 1.000 23.37140 115 GLY C O 1
ATOM 2798 N N . ASN C 1 116 ? 142.86222 153.31292 91.75310 1.000 14.14927 116 ASN C N 1
ATOM 2799 C CA . ASN C 1 116 ? 144.00603 154.15448 92.05077 1.000 11.14295 116 ASN C CA 1
ATOM 2800 C C . ASN C 1 116 ? 144.81553 153.57699 93.21178 1.000 10.15070 116 ASN C C 1
ATOM 2801 O O . ASN C 1 116 ? 144.29686 152.79421 94.01768 1.000 15.45330 116 ASN C O 1
ATOM 2806 N N . PRO C 1 117 ? 146.10552 153.93435 93.30079 1.000 13.74725 117 PRO C N 1
ATOM 2807 C CA . PRO C 1 117 ? 146.99058 153.25593 94.26608 1.000 11.47389 117 PRO C CA 1
ATOM 2808 C C . PRO C 1 117 ? 146.53737 153.33649 95.71264 1.000 8.66528 117 PRO C C 1
ATOM 2809 O O . PRO C 1 117 ? 146.60133 152.32922 96.42543 1.000 10.76008 117 PRO C O 1
ATOM 2813 N N . ILE C 1 118 ? 146.07274 154.49336 96.17028 1.000 9.87278 118 ILE C N 1
ATOM 2814 C CA . ILE C 1 118 ? 145.76355 154.67065 97.58800 1.000 8.85183 118 ILE C CA 1
ATOM 2815 C C . ILE C 1 118 ? 144.49729 153.90258 97.96464 1.000 8.87585 118 ILE C C 1
ATOM 2816 O O . ILE C 1 118 ? 144.51431 153.16292 98.96277 1.000 12.07185 118 ILE C O 1
ATOM 2821 N N . PRO C 1 119 ? 143.38017 154.03861 97.23478 1.000 10.58684 119 PRO C N 1
ATOM 2822 C CA . PRO C 1 119 ? 142.22688 153.18043 97.55332 1.000 7.50918 119 PRO C CA 1
ATOM 2823 C C . PRO C 1 119 ? 142.51743 151.70023 97.38648 1.000 6.59894 119 PRO C C 1
ATOM 2824 O O . PRO C 1 119 ? 142.00086 150.89069 98.16471 1.000 9.10569 119 PRO C O 1
ATOM 2828 N N . SER C 1 120 ? 143.33204 151.31511 96.39792 1.000 10.11528 120 SER C N 1
ATOM 2829 C CA . SER C 1 120 ? 143.67860 149.90281 96.25818 1.000 8.56958 120 SER C CA 1
ATOM 2830 C C . SER C 1 120 ? 144.44066 149.40220 97.48053 1.000 7.10454 120 SER C C 1
ATOM 2831 O O . SER C 1 120 ? 144.13820 148.32740 98.01972 1.000 14.66071 120 SER C O 1
ATOM 2834 N N . ALA C 1 121 ? 145.41557 150.18603 97.94807 1.000 6.32321 121 ALA C N 1
ATOM 2835 C CA . ALA C 1 121 ? 146.17730 149.81083 99.13238 1.000 6.36640 121 ALA C CA 1
ATOM 2836 C C . ALA C 1 121 ? 145.27981 149.70136 100.35586 1.000 5.52883 121 ALA C C 1
ATOM 2837 O O . ALA C 1 121 ? 145.40162 148.75227 101.13841 1.000 8.80190 121 ALA C O 1
ATOM 2839 N N . ILE C 1 122 ? 144.37450 150.66432 100.54236 1.000 7.30313 122 ILE C N 1
ATOM 2840 C CA . ILE C 1 122 ? 143.48565 150.61618 101.70153 1.000 4.94880 122 ILE C CA 1
ATOM 2841 C C . ILE C 1 122 ? 142.58819 149.38639 101.63057 1.000 4.24406 122 ILE C C 1
ATOM 2842 O O . ILE C 1 122 ? 142.44621 148.64160 102.60733 1.000 7.28630 122 ILE C O 1
ATOM 2847 N N . ALA C 1 123 ? 141.98645 149.14406 100.46461 1.000 5.07689 123 ALA C N 1
ATOM 2848 C CA . ALA C 1 123 ? 141.06933 148.02460 100.30901 1.000 5.97485 123 ALA C CA 1
ATOM 2849 C C . ALA C 1 123 ? 141.76252 146.67334 100.41606 1.000 8.21184 123 ALA C C 1
ATOM 2850 O O . ALA C 1 123 ? 141.09179 145.67415 100.69464 1.000 8.36490 123 ALA C O 1
ATOM 2852 N N . ALA C 1 124 ? 143.07724 146.61081 100.20336 1.000 7.92150 124 ALA C N 1
ATOM 2853 C CA . ALA C 1 124 ? 143.79198 145.34128 100.24101 1.000 6.21040 124 ALA C CA 1
ATOM 2854 C C . ALA C 1 124 ? 144.58675 145.12880 101.52637 1.000 7.05958 124 ALA C C 1
ATOM 2855 O O . ALA C 1 124 ? 145.43826 144.23533 101.56615 1.000 16.68831 124 ALA C O 1
ATOM 2857 N N . ASN C 1 125 ? 144.32984 145.91892 102.57274 1.000 6.60043 125 ASN C N 1
ATOM 2858 C CA . ASN C 1 125 ? 145.07497 145.82583 103.83355 1.000 8.44900 125 ASN C CA 1
ATOM 2859 C C . ASN C 1 125 ? 146.57884 145.95664 103.59909 1.000 11.51130 125 ASN C C 1
ATOM 2860 O O . ASN C 1 125 ? 147.39262 145.30282 104.25485 1.000 12.92318 125 ASN C O 1
ATOM 2865 N N . SER C 1 126 ? 146.95345 146.81817 102.65815 1.000 8.47360 126 SER C N 1
ATOM 2866 C CA . SER C 1 126 ? 148.32210 146.88241 102.17244 1.000 5.36439 126 SER C CA 1
ATOM 2867 C C . SER C 1 126 ? 148.79677 148.32658 102.10554 1.000 7.79682 126 SER C C 1
ATOM 2868 O O . SER C 1 126 ? 148.00370 149.26941 102.14135 1.000 11.54819 126 SER C O 1
ATOM 2871 N N . GLY C 1 127 ? 150.10904 148.48389 102.01727 1.000 8.71203 127 GLY C N 1
ATOM 2872 C CA . GLY C 1 127 ? 150.74914 149.76055 101.79003 1.000 4.51031 127 GLY C CA 1
ATOM 2873 C C . GLY C 1 127 ? 151.04021 149.98768 100.32279 1.000 3.70227 127 GLY C C 1
ATOM 2874 O O . GLY C 1 127 ? 150.35786 149.45504 99.43999 1.000 5.08969 127 GLY C O 1
ATOM 2875 N N . ILE C 1 128 ? 152.07145 150.78262 100.05446 1.000 5.11912 128 ILE C N 1
ATOM 2876 C CA . ILE C 1 128 ? 152.53600 151.03948 98.69664 1.000 4.40377 128 ILE C CA 1
ATOM 2877 C C . ILE C 1 128 ? 153.69544 150.09912 98.40244 1.000 3.78945 128 ILE C C 1
ATOM 2878 O O . ILE C 1 128 ? 154.65511 150.02529 99.17877 1.000 6.71047 128 ILE C O 1
ATOM 2883 N N . TYR C 1 129 ? 153.61096 149.38489 97.28604 1.000 3.80726 129 TYR C N 1
ATOM 2884 C CA . TYR C 1 129 ? 154.64501 148.42302 96.91802 1.000 6.69601 129 TYR C CA 1
ATOM 2885 C C . TYR C 1 129 ? 155.01269 148.52617 95.44303 1.000 9.06347 129 TYR C C 1
ATOM 2886 O O . TYR C 1 129 ? 156.07772 148.07238 95.02889 1.000 17.26045 129 TYR C O 1
#

GO terms:
  GO:1904972 negative regulation of viral translation (P, IDA)
  GO:0039617 T=3 icosahedral viral capsid (C, IDA)
  GO:0003723 RNA binding (F, IDA)
  GO:0042802 identical protein binding (F, IPI)

Solvent-accessible surface area: 20622 Å² total; per-residue (Å²): 138,51,21,25,59,113,11,55,0,0,78,67,69,58,116,62,44,24,49,0,36,54,45,46,67,17,114,47,61,0,17,0,33,5,93,63,3,61,15,32,5,24,52,0,20,4,34,50,130,98,44,56,88,88,20,40,44,1,26,2,97,2,41,6,8,88,84,41,94,90,84,78,82,68,90,119,45,40,23,27,63,40,38,1,104,6,57,1,65,2,29,0,2,79,94,8,56,81,64,4,0,88,36,3,9,89,0,3,49,8,1,2,119,99,72,18,7,1,3,44,0,0,23,55,55,34,22,14,122,120,85,20,35,76,114,14,56,0,0,73,56,72,57,116,61,47,28,56,0,39,59,49,74,92,59,152,43,56,0,20,0,37,8,117,71,55,138,64,6,2,13,53,0,22,3,39,45,145,96,35,54,93,102,38,42,47,0,33,0,100,3,35,5,6,17,61,24,119,45,86,121,64,23,136,31,130,81,78,54,11,48,9,6,83,7,40,0,57,1,23,1,7,80,112,8,77,78,77,17,0,86,52,4,6,80,0,2,43,7,0,3,125,115,62,18,5,0,4,43,1,1,23,57,53,33,20,21,144,135,72,138,57,71,116,80,72,53,50,108,80,62,76,129,53,50,26,49,0,38,53,62,73,73,52,134,7,57,9,37,25,21,15,101,138,39,121,54,35,2,43,48,10,15,38,27,45,135,98,40,55,92,104,45,31,45,59,35,40,102,21,37,59,11,106,91,38,91,76,80,98,84,65,96,120,94,64,40,26,60,151,50,59,151,86,92,55,103,42,64,9,63,31,38,18,53,76,78,62,40,106,120,45,66,138,64,55,114,31,91,102,139,133,72,50,98,74,21,53,11,124,94,64,156,51,51,138,244